Protein AF-0000000076646331 (afdb_homodimer)

Foldseek 3Di:
DPVFFFDQWLEEEEEPCLDQQNVLLVVLCCVPPVRRAYEYEDADPVSQVVCCVVPVRHHYDYDDLQDLVRLLVRCALTAHYEDDDDFQDALQSSLLSNLVSCVVNVRYREYEYEAQEQPPDDLVLDDPLQDHRDRHPRRVSNVVSVVVSPGQYAYEYEVFAELCCLLVQLVCCLVPLEREAAKAWGAYAHSSLVSVLSNLVSRGRGSVRGPYYHYDGLLPDGDIVQVLQVLVCVLVVHRRHYHNDPVRQCVVCCVVPPPVSVNRNSVVVSCRVVVVSDDRDCVSCVSNVHRGQDSSNVCNVCVVVSNVD/DPVFFFDQWLEEEEEPCLDQQNVLLVVLCCVPPVRRAYEYEDADPVSQVVCCVVPVRHHYDYADLQDLVRLLVRCALGAHYEDDDDFQDALLSSLLSNLVSCVVNVRYREYEYEAQEQPPDDLVLDDPLQDHRDRHPRRVSNVVSVVVSPGQYAYEYEVFAELCCLLVQLVCCLVPLEREAAKAWGAYAHSSLVSVLSNLVSRGRGSVRGPYYHYDGLLPGGDIVQVLQVLVCVLVVHRRHYHNDPVRQCVVCCVVPPPVSVNRNSVVVSCRVVVVSDDRDCVSCVSNVHRGQDSSNVCNVCVVVSNVD

Radius of gyration: 25.99 Å; Cα contacts (8 Å, |Δi|>4): 1233; chains: 2; bounding box: 62×74×61 Å

Nearest PDB structures (foldseek):
  3e5m-assembly1_A  TM=7.775E-01  e=1.296E-14  Homo sapiens
  2r2g-assembly1_A  TM=7.443E-01  e=1.165E-10  Ocimum basilicum
  2qys-assembly2_B  TM=6.883E-01  e=6.351E-11  Ocimum basilicum
  4ipt-assembly1_A  TM=6.906E-01  e=3.706E-09  Veillonella parvula DSM 2008
  4hnh-assembly2_B  TM=6.915E-01  e=1.247E-08  Veillonella parvula DSM 2008

Structure (mmCIF, N/CA/C/O backbone):
data_AF-0000000076646331-model_v1
#
loop_
_entity.id
_entity.type
_entity.pdbx_description
1 polymer 'NAD(P)-binding domain-containing protein'
#
loop_
_atom_site.group_PDB
_atom_site.id
_atom_site.type_symbol
_atom_site.label_atom_id
_atom_site.label_alt_id
_atom_site.label_comp_id
_atom_site.label_asym_id
_atom_site.label_entity_id
_atom_site.label_seq_id
_atom_site.pdbx_PDB_ins_code
_atom_site.Cartn_x
_atom_site.Cartn_y
_atom_site.Cartn_z
_atom_site.occupancy
_atom_site.B_iso_or_equiv
_atom_site.auth_seq_id
_atom_site.auth_comp_id
_atom_site.auth_asym_id
_atom_site.auth_atom_id
_atom_site.pdbx_PDB_model_num
ATOM 1 N N . MET A 1 1 ? -31.969 -5.082 -4.223 1 32.62 1 MET A N 1
ATOM 2 C CA . MET A 1 1 ? -30.75 -5.879 -4.227 1 32.62 1 MET A CA 1
ATOM 3 C C . MET A 1 1 ? -29.641 -5.176 -3.461 1 32.62 1 MET A C 1
ATOM 5 O O . MET A 1 1 ? -29.453 -3.967 -3.602 1 32.62 1 MET A O 1
ATOM 9 N N . ASP A 1 2 ? -29.234 -5.57 -2.238 1 46.94 2 ASP A N 1
ATOM 10 C CA . ASP A 1 2 ? -28.266 -5.012 -1.309 1 46.94 2 ASP A CA 1
ATOM 11 C C . ASP A 1 2 ? -26.953 -4.66 -2.023 1 46.94 2 ASP A C 1
ATOM 13 O O . ASP A 1 2 ? -26.266 -5.543 -2.533 1 46.94 2 ASP A O 1
ATOM 17 N N . LEU A 1 3 ? -26.719 -3.447 -2.574 1 62.78 3 LEU A N 1
ATOM 18 C CA . LEU A 1 3 ? -25.672 -2.867 -3.406 1 62.78 3 LEU A CA 1
ATOM 19 C C . LEU A 1 3 ? -24.297 -3.168 -2.828 1 62.78 3 LEU A C 1
ATOM 21 O O . LEU A 1 3 ? -23.281 -2.955 -3.494 1 62.78 3 LEU A O 1
ATOM 25 N N . SER A 1 4 ? -24.359 -3.934 -1.675 1 78.81 4 SER A N 1
ATOM 26 C CA . SER A 1 4 ? -23.062 -4.152 -1.031 1 78.81 4 SER A CA 1
ATOM 27 C C . SER A 1 4 ? -22.609 -5.598 -1.195 1 78.81 4 SER A C 1
ATOM 29 O O . SER A 1 4 ? -21.516 -5.965 -0.74 1 78.81 4 SER A O 1
ATOM 31 N N . LYS A 1 5 ? -23.484 -6.418 -2.07 1 90.75 5 LYS A N 1
ATOM 32 C CA . LYS A 1 5 ? -23.141 -7.832 -2.219 1 90.75 5 LYS A CA 1
ATOM 33 C C . LYS A 1 5 ? -22.938 -8.195 -3.688 1 90.75 5 LYS A C 1
ATOM 35 O O . LYS A 1 5 ? -23.672 -7.715 -4.559 1 90.75 5 LYS A O 1
ATOM 40 N N . LYS A 1 6 ? -21.969 -8.992 -3.9 1 91.88 6 LYS A N 1
ATOM 41 C CA . LYS A 1 6 ? -21.781 -9.594 -5.219 1 91.88 6 LYS A CA 1
ATOM 42 C C . LYS A 1 6 ? -22.156 -11.078 -5.207 1 91.88 6 LYS A C 1
ATOM 44 O O . LYS A 1 6 ? -22.125 -11.719 -4.152 1 91.88 6 LYS A O 1
ATOM 49 N N . SER A 1 7 ? -22.5 -11.547 -6.391 1 95.56 7 SER A N 1
ATOM 50 C CA . SER A 1 7 ? -22.75 -12.977 -6.512 1 95.56 7 SER A CA 1
ATOM 51 C C . SER A 1 7 ? -21.453 -13.773 -6.395 1 95.56 7 SER A C 1
ATOM 53 O O . SER A 1 7 ? -20.391 -13.328 -6.848 1 95.56 7 SER A O 1
ATOM 55 N N . ILE A 1 8 ? -21.547 -14.914 -5.746 1 98.12 8 ILE A N 1
ATOM 56 C CA . ILE A 1 8 ? -20.453 -15.867 -5.75 1 98.12 8 ILE A CA 1
ATOM 57 C C . ILE A 1 8 ? -20.438 -16.641 -7.066 1 98.12 8 ILE A C 1
ATOM 59 O O . ILE A 1 8 ? -21.469 -17.188 -7.477 1 98.12 8 ILE A O 1
ATOM 63 N N . PRO A 1 9 ? -19.359 -16.641 -7.746 1 98.62 9 PRO A N 1
ATOM 64 C CA . PRO A 1 9 ? -19.328 -17.328 -9.039 1 98.62 9 PRO A CA 1
ATOM 65 C C . PRO A 1 9 ? -19.703 -18.812 -8.922 1 98.62 9 PRO A C 1
ATOM 67 O O . PRO A 1 9 ? -19.281 -19.484 -7.969 1 98.62 9 PRO A O 1
ATOM 70 N N . LYS A 1 10 ? -20.422 -19.234 -9.898 1 98.56 10 LYS A N 1
ATOM 71 C CA . LYS A 1 10 ? -20.781 -20.656 -9.953 1 98.56 10 LYS A CA 1
ATOM 72 C C . LYS A 1 10 ? -19.797 -21.453 -10.797 1 98.56 10 LYS A C 1
ATOM 74 O O . LYS A 1 10 ? -19.797 -22.672 -10.766 1 98.56 10 LYS A O 1
ATOM 79 N N . SER A 1 11 ? -19.016 -20.719 -11.516 1 98.75 11 SER A N 1
ATOM 80 C CA . SER A 1 11 ? -17.938 -21.281 -12.328 1 98.75 11 SER A CA 1
ATOM 81 C C . SER A 1 11 ? -16.703 -20.391 -12.281 1 98.75 11 SER A C 1
ATOM 83 O O . SER A 1 11 ? -16.797 -19.172 -12.258 1 98.75 11 SER A O 1
ATOM 85 N N . ILE A 1 12 ? -15.555 -21 -12.203 1 98.94 12 ILE A N 1
ATOM 86 C CA . ILE A 1 12 ? -14.312 -20.234 -12.086 1 98.94 12 ILE A CA 1
ATOM 87 C C . ILE A 1 12 ? -13.273 -20.797 -13.055 1 98.94 12 ILE A C 1
ATOM 89 O O . ILE A 1 12 ? -13.031 -22.016 -13.086 1 98.94 12 ILE A O 1
ATOM 93 N N . LEU A 1 13 ? -12.789 -19.938 -13.906 1 98.94 13 LEU A N 1
ATOM 94 C CA . LEU A 1 13 ? -11.68 -20.234 -14.797 1 98.94 13 LEU A CA 1
ATOM 95 C C . LEU A 1 13 ? -10.352 -19.812 -14.164 1 98.94 13 LEU A C 1
ATOM 97 O O . LEU A 1 13 ? -10.211 -18.688 -13.688 1 98.94 13 LEU A O 1
ATOM 101 N N . ILE A 1 14 ? -9.375 -20.703 -14.117 1 98.81 14 ILE A N 1
ATOM 102 C CA . ILE A 1 14 ? -8.07 -20.438 -13.523 1 98.81 14 ILE A CA 1
ATOM 103 C C . ILE A 1 14 ? -6.988 -20.547 -14.602 1 98.81 14 ILE A C 1
ATOM 105 O O . ILE A 1 14 ? -6.695 -21.641 -15.094 1 98.81 14 ILE A O 1
ATOM 109 N N . PHE A 1 15 ? -6.422 -19.391 -14.984 1 97.81 15 PHE A N 1
ATOM 110 C CA . PHE A 1 15 ? -5.199 -19.422 -15.781 1 97.81 15 PHE A CA 1
ATOM 111 C C . PHE A 1 15 ? -4.004 -19.812 -14.922 1 97.81 15 PHE A C 1
ATOM 113 O O . PHE A 1 15 ? -3.959 -19.484 -13.727 1 97.81 15 PHE A O 1
ATOM 120 N N . GLY A 1 16 ? -3.033 -20.469 -15.492 1 95.19 16 GLY A N 1
ATOM 121 C CA . GLY A 1 16 ? -1.883 -20.922 -14.727 1 95.19 16 GLY A CA 1
ATOM 122 C C . GLY A 1 16 ? -2.227 -22 -13.719 1 95.19 16 GLY A C 1
ATOM 123 O O . GLY A 1 16 ? -1.628 -22.062 -12.641 1 95.19 16 GLY A O 1
ATOM 124 N N . ALA A 1 17 ? -3.115 -22.891 -14.062 1 97.44 17 ALA A N 1
ATOM 125 C CA . ALA A 1 17 ? -3.695 -23.844 -13.117 1 97.44 17 ALA A CA 1
ATOM 126 C C . ALA A 1 17 ? -2.684 -24.922 -12.734 1 97.44 17 ALA A C 1
ATOM 128 O O . ALA A 1 17 ? -2.848 -25.594 -11.711 1 97.44 17 ALA A O 1
ATOM 129 N N . ALA A 1 18 ? -1.686 -25.078 -13.508 1 96.31 18 ALA A N 1
ATOM 130 C CA . ALA A 1 18 ? -0.689 -26.094 -13.211 1 96.31 18 ALA A CA 1
ATOM 131 C C . ALA A 1 18 ? 0.44 -25.531 -12.352 1 96.31 18 ALA A C 1
ATOM 133 O O . ALA A 1 18 ? 1.329 -26.266 -11.922 1 96.31 18 ALA A O 1
ATOM 134 N N . GLY A 1 19 ? 0.38 -24.25 -12.086 1 95.44 19 GLY A N 1
ATOM 135 C CA . GLY A 1 19 ? 1.465 -23.578 -11.391 1 95.44 19 GLY A CA 1
ATOM 136 C C . GLY A 1 19 ? 1.295 -23.578 -9.883 1 95.44 19 GLY A C 1
ATOM 137 O O . GLY A 1 19 ? 0.322 -24.125 -9.359 1 95.44 19 GLY A O 1
ATOM 138 N N . HIS A 1 20 ? 2.277 -22.922 -9.211 1 95.88 20 HIS A N 1
ATOM 139 C CA . HIS A 1 20 ? 2.412 -22.984 -7.766 1 95.88 20 HIS A CA 1
ATOM 140 C C . HIS A 1 20 ? 1.381 -22.109 -7.07 1 95.88 20 HIS A C 1
ATOM 142 O O . HIS A 1 20 ? 1.262 -22.125 -5.844 1 95.88 20 HIS A O 1
ATOM 148 N N . ILE A 1 21 ? 0.619 -21.312 -7.82 1 97.19 21 ILE A N 1
ATOM 149 C CA . ILE A 1 21 ? -0.49 -20.562 -7.246 1 97.19 21 ILE A CA 1
ATOM 150 C C . ILE A 1 21 ? -1.815 -21.141 -7.738 1 97.19 21 ILE A C 1
ATOM 152 O O . ILE A 1 21 ? -2.721 -21.391 -6.941 1 97.19 21 ILE A O 1
ATOM 156 N N . GLY A 1 22 ? -1.924 -21.391 -9.039 1 98 22 GLY A N 1
ATOM 157 C CA . GLY A 1 22 ? -3.16 -21.875 -9.648 1 98 22 GLY A CA 1
ATOM 158 C C . GLY A 1 22 ? -3.6 -23.219 -9.117 1 98 22 GLY A C 1
ATOM 159 O O . GLY A 1 22 ? -4.789 -23.453 -8.883 1 98 22 GLY A O 1
ATOM 160 N N . GLN A 1 23 ? -2.654 -24.109 -8.984 1 98.31 23 GLN A N 1
ATOM 161 C CA . GLN A 1 23 ? -3.012 -25.453 -8.555 1 98.31 23 GLN A CA 1
ATOM 162 C C . GLN A 1 23 ? -3.525 -25.469 -7.121 1 98.31 23 GLN A C 1
ATOM 164 O O . GLN A 1 23 ? -4.574 -26.047 -6.832 1 98.31 23 GLN A O 1
ATOM 169 N N . PRO A 1 24 ? -2.799 -24.781 -6.176 1 98.56 24 PRO A N 1
ATOM 170 C CA . PRO A 1 24 ? -3.35 -24.672 -4.82 1 98.56 24 PRO A CA 1
ATOM 171 C C . PRO A 1 24 ? -4.707 -23.984 -4.789 1 98.56 24 PRO A C 1
ATOM 173 O O . PRO A 1 24 ? -5.547 -24.297 -3.945 1 98.56 24 PRO A O 1
ATOM 176 N N . LEU A 1 25 ? -4.938 -23 -5.652 1 98.88 25 LEU A N 1
ATOM 177 C CA . LEU A 1 25 ? -6.238 -22.359 -5.734 1 98.88 25 LEU A CA 1
ATOM 178 C C . LEU A 1 25 ? -7.324 -23.344 -6.133 1 98.88 25 LEU A C 1
ATOM 180 O O . LEU A 1 25 ? -8.383 -23.406 -5.504 1 98.88 25 LEU A O 1
ATOM 184 N N . ALA A 1 26 ? -7.051 -24.156 -7.168 1 98.88 26 ALA A N 1
ATOM 185 C CA . ALA A 1 26 ? -7.996 -25.188 -7.59 1 98.88 26 ALA A CA 1
ATOM 186 C C . ALA A 1 26 ? -8.297 -26.156 -6.449 1 98.88 26 ALA A C 1
ATOM 188 O O . ALA A 1 26 ? -9.453 -26.516 -6.219 1 98.88 26 ALA A O 1
ATOM 189 N N . ALA A 1 27 ? -7.234 -26.531 -5.73 1 98.81 27 ALA A N 1
ATOM 190 C CA . ALA A 1 27 ? -7.398 -27.453 -4.602 1 98.81 27 ALA A CA 1
ATOM 191 C C . ALA A 1 27 ? -8.273 -26.828 -3.518 1 98.81 27 ALA A C 1
ATOM 193 O O . ALA A 1 27 ? -9.172 -27.484 -2.98 1 98.81 27 ALA A O 1
ATOM 194 N N . PHE A 1 28 ? -8.031 -25.594 -3.197 1 98.81 28 PHE A N 1
ATOM 195 C CA . PHE A 1 28 ? -8.789 -24.875 -2.176 1 98.81 28 PHE A CA 1
ATOM 196 C C . PHE A 1 28 ? -10.266 -24.812 -2.547 1 98.81 28 PHE A C 1
ATOM 198 O O . PHE A 1 28 ? -11.133 -25.156 -1.733 1 98.81 28 PHE A O 1
ATOM 205 N N . LEU A 1 29 ? -10.555 -24.438 -3.789 1 98.88 29 LEU A N 1
ATOM 206 C CA . LEU A 1 29 ? -11.93 -24.281 -4.238 1 98.88 29 LEU A CA 1
ATOM 207 C C . LEU A 1 29 ? -12.641 -25.625 -4.312 1 98.88 29 LEU A C 1
ATOM 209 O O . LEU A 1 29 ? -13.836 -25.719 -4.02 1 98.88 29 LEU A O 1
ATOM 213 N N . THR A 1 30 ? -11.875 -26.641 -4.738 1 98.69 30 THR A N 1
ATOM 214 C CA . THR A 1 30 ? -12.445 -27.984 -4.773 1 98.69 30 THR A CA 1
ATOM 215 C C . THR A 1 30 ? -12.883 -28.422 -3.379 1 98.69 30 THR A C 1
ATOM 217 O O . THR A 1 30 ? -13.93 -29.062 -3.221 1 98.69 30 THR A O 1
ATOM 220 N N . ARG A 1 31 ? -12.102 -28.047 -2.393 1 98.44 31 ARG A N 1
ATOM 221 C CA . ARG A 1 31 ? -12.367 -28.453 -1.016 1 98.44 31 ARG A CA 1
ATOM 222 C C . ARG A 1 31 ? -13.469 -27.594 -0.394 1 98.44 31 ARG A C 1
ATOM 224 O O . ARG A 1 31 ? -14.414 -28.125 0.189 1 98.44 31 ARG A O 1
ATOM 231 N N . GLU A 1 32 ? -13.406 -26.312 -0.561 1 98.44 32 GLU A N 1
ATOM 232 C CA . GLU A 1 32 ? -14.234 -25.375 0.194 1 98.44 32 GLU A CA 1
ATOM 233 C C . GLU A 1 32 ? -15.562 -25.109 -0.522 1 98.44 32 GLU A C 1
ATOM 235 O O . GLU A 1 32 ? -16.547 -24.703 0.103 1 98.44 32 GLU A O 1
ATOM 240 N N . ALA A 1 33 ? -15.57 -25.297 -1.851 1 98.38 33 ALA A N 1
ATOM 241 C CA . ALA A 1 33 ? -16.766 -25.031 -2.648 1 98.38 33 ALA A CA 1
ATOM 242 C C . ALA A 1 33 ? -16.906 -26.031 -3.789 1 98.38 33 ALA A C 1
ATOM 244 O O . ALA A 1 33 ? -16.906 -25.656 -4.961 1 98.38 33 ALA A O 1
ATOM 245 N N . PRO A 1 34 ? -17.203 -27.266 -3.457 1 97.75 34 PRO A N 1
ATOM 246 C CA . PRO A 1 34 ? -17.219 -28.328 -4.461 1 97.75 34 PRO A CA 1
ATOM 247 C C . PRO A 1 34 ? -18.328 -28.141 -5.496 1 97.75 34 PRO A C 1
ATOM 249 O O . PRO A 1 34 ? -18.297 -28.781 -6.551 1 97.75 34 PRO A O 1
ATOM 252 N N . GLY A 1 35 ? -19.219 -27.281 -5.238 1 98.19 35 GLY A N 1
ATOM 253 C CA . GLY A 1 35 ? -20.312 -27.031 -6.164 1 98.19 35 GLY A CA 1
ATOM 254 C C . GLY A 1 35 ? -19.922 -26.094 -7.293 1 98.19 35 GLY A C 1
ATOM 255 O O . GLY A 1 35 ? -20.641 -26 -8.297 1 98.19 35 GLY A O 1
ATOM 256 N N . ILE A 1 36 ? -18.875 -25.391 -7.16 1 98.69 36 ILE A N 1
ATOM 257 C CA . ILE A 1 36 ? -18.406 -24.469 -8.188 1 98.69 36 ILE A CA 1
ATOM 258 C C . ILE A 1 36 ? -17.688 -25.234 -9.297 1 98.69 36 ILE A C 1
ATOM 260 O O . ILE A 1 36 ? -16.812 -26.047 -9.023 1 98.69 36 ILE A O 1
ATOM 264 N N . GLN A 1 37 ? -18.062 -25.031 -10.539 1 98.62 37 GLN A N 1
ATOM 265 C CA . GLN A 1 37 ? -17.422 -25.656 -11.68 1 98.62 37 GLN A CA 1
ATOM 266 C C . GLN A 1 37 ? -16.078 -25 -11.984 1 98.62 37 GLN A C 1
ATOM 268 O O . GLN A 1 37 ? -16.016 -23.797 -12.25 1 98.62 37 GLN A O 1
ATOM 273 N N . LEU A 1 38 ? -15.102 -25.797 -11.945 1 98.81 38 LEU A N 1
ATOM 274 C CA . LEU A 1 38 ? -13.773 -25.25 -12.234 1 98.81 38 LEU A CA 1
ATOM 275 C C . LEU A 1 38 ? -13.367 -25.547 -13.672 1 98.81 38 LEU A C 1
ATOM 277 O O . LEU A 1 38 ? -13.625 -26.625 -14.195 1 98.81 38 LEU A O 1
ATOM 281 N N . SER A 1 39 ? -12.859 -24.547 -14.352 1 98.81 39 SER A N 1
ATOM 282 C CA . SER A 1 39 ? -12.133 -24.688 -15.609 1 98.81 39 SER A CA 1
ATOM 283 C C . SER A 1 39 ? -10.656 -24.359 -15.43 1 98.81 39 SER A C 1
ATOM 285 O O . SER A 1 39 ? -10.305 -23.25 -14.992 1 98.81 39 SER A O 1
ATOM 287 N N . LEU A 1 40 ? -9.812 -25.312 -15.742 1 98.75 40 LEU A N 1
ATOM 288 C CA . LEU A 1 40 ? -8.383 -25.188 -15.484 1 98.75 40 LEU A CA 1
ATOM 289 C C . LEU A 1 40 ? -7.602 -25.109 -16.797 1 98.75 40 LEU A C 1
ATOM 291 O O . LEU A 1 40 ? -7.668 -26.016 -17.625 1 98.75 40 LEU A O 1
ATOM 295 N N . VAL A 1 41 ? -6.848 -24.016 -16.953 1 97.94 41 VAL A N 1
ATOM 296 C CA . VAL A 1 41 ? -6.117 -23.781 -18.188 1 97.94 41 VAL A CA 1
ATOM 297 C C . V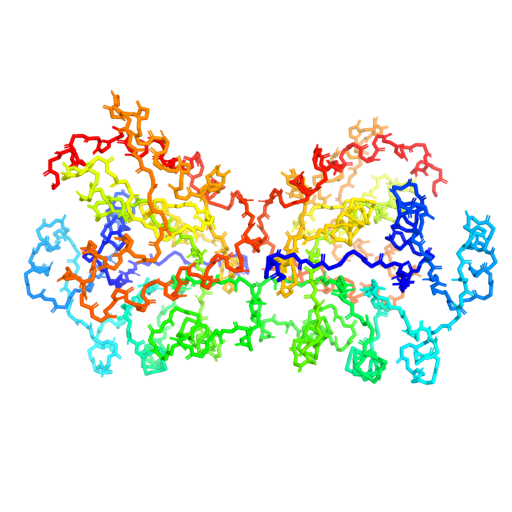AL A 1 41 ? -4.672 -24.25 -18.031 1 97.94 41 VAL A C 1
ATOM 299 O O . VAL A 1 41 ? -3.982 -23.844 -17.094 1 97.94 41 VAL A O 1
ATOM 302 N N . ALA A 1 42 ? -4.258 -25.031 -18.891 1 94.62 42 ALA A N 1
ATOM 303 C CA . ALA A 1 42 ? -2.861 -25.438 -19.031 1 94.62 42 ALA A CA 1
ATOM 304 C C . ALA A 1 42 ? -2.455 -25.531 -20.484 1 94.62 42 ALA A C 1
ATOM 306 O O . ALA A 1 42 ? -3.273 -25.875 -21.344 1 94.62 42 ALA A O 1
ATOM 307 N N . ARG A 1 43 ? -1.216 -25.219 -20.828 1 85.62 43 ARG A N 1
ATOM 308 C CA . ARG A 1 43 ? -0.758 -25.125 -22.219 1 85.62 43 ARG A CA 1
ATOM 309 C C . ARG A 1 43 ? -0.325 -26.484 -22.75 1 85.62 43 ARG A C 1
ATOM 311 O O . ARG A 1 43 ? -0.668 -26.844 -23.875 1 85.62 43 ARG A O 1
ATOM 318 N N . SER A 1 44 ? 0.366 -27.25 -21.891 1 90.56 44 SER A N 1
ATOM 319 C CA . SER A 1 44 ? 0.929 -28.5 -22.375 1 90.56 44 SER A CA 1
ATOM 320 C C . SER A 1 44 ? -0.002 -29.688 -22.094 1 90.56 44 SER A C 1
ATOM 322 O O . SER A 1 44 ? -0.67 -29.719 -21.062 1 90.56 44 SER A O 1
ATOM 324 N N . PRO A 1 45 ? 0.007 -30.641 -23.031 1 93.56 45 PRO A N 1
ATOM 325 C CA . PRO A 1 45 ? -0.821 -31.844 -22.828 1 93.56 45 PRO A CA 1
ATOM 326 C C . PRO A 1 45 ? -0.471 -32.594 -21.547 1 93.56 45 PRO A C 1
ATOM 328 O O . PRO A 1 45 ? -1.358 -33.125 -20.891 1 93.56 45 PRO A O 1
ATOM 331 N N . GLU A 1 46 ? 0.742 -32.594 -21.219 1 95.69 46 GLU A N 1
ATOM 332 C CA . GLU A 1 46 ? 1.178 -33.281 -20 1 95.69 46 GLU A CA 1
ATOM 333 C C . GLU A 1 46 ? 0.57 -32.656 -18.75 1 95.69 46 GLU A C 1
ATOM 335 O O . GLU A 1 46 ? 0.078 -33.344 -17.875 1 95.69 46 GLU A O 1
ATOM 340 N N . LYS A 1 47 ? 0.559 -31.391 -18.734 1 96.38 47 LYS A N 1
ATOM 341 C CA . LYS A 1 47 ? -0.018 -30.672 -17.609 1 96.38 47 LYS A CA 1
ATOM 342 C C . LYS A 1 47 ? -1.536 -30.828 -17.578 1 96.38 47 LYS A C 1
ATOM 344 O O . LYS A 1 47 ? -2.137 -30.891 -16.5 1 96.38 47 LYS A O 1
ATOM 349 N N . GLN A 1 48 ? -2.102 -30.891 -18.703 1 96.75 48 GLN A N 1
ATOM 350 C CA . GLN A 1 48 ? -3.543 -31.094 -18.766 1 96.75 48 GLN A CA 1
ATOM 351 C C . GLN A 1 48 ? -3.928 -32.438 -18.172 1 96.75 48 GLN A C 1
ATOM 353 O O . GLN A 1 48 ? -4.875 -32.531 -17.391 1 96.75 48 GLN A O 1
ATOM 358 N N . LYS A 1 49 ? -3.188 -33.438 -18.547 1 97.12 49 LYS A N 1
ATOM 359 C CA . LYS A 1 49 ? -3.449 -34.781 -18.031 1 97.12 49 LYS A CA 1
ATOM 360 C C . LYS A 1 49 ? -3.275 -34.812 -16.516 1 97.12 49 LYS A C 1
ATOM 362 O O . LYS A 1 49 ? -4.094 -35.406 -15.805 1 97.12 49 LYS A O 1
ATOM 367 N N . MET A 1 50 ? -2.211 -34.188 -16.047 1 97.38 50 MET A N 1
ATOM 368 C CA . MET A 1 50 ? -1.947 -34.125 -14.617 1 97.38 50 MET A CA 1
ATOM 369 C C . MET A 1 50 ? -3.105 -33.438 -13.883 1 97.38 50 MET A C 1
ATOM 371 O O . MET A 1 50 ? -3.572 -33.938 -12.859 1 97.38 50 MET A O 1
ATOM 375 N N . LEU A 1 51 ? -3.586 -32.344 -14.398 1 98.38 51 LEU A N 1
ATOM 376 C CA . LEU A 1 51 ? -4.68 -31.609 -13.789 1 98.38 51 LEU A CA 1
ATOM 377 C C . LEU A 1 51 ? -5.969 -32.438 -13.797 1 98.38 51 LEU A C 1
ATOM 379 O O . LEU A 1 51 ? -6.707 -32.438 -12.812 1 98.38 51 LEU A O 1
ATOM 383 N N . GLN A 1 52 ? -6.191 -33.094 -14.914 1 97.75 52 GLN A N 1
ATOM 384 C CA . GLN A 1 52 ? -7.402 -33.906 -15.016 1 97.75 52 GLN A CA 1
ATOM 385 C C . GLN A 1 52 ? -7.406 -35 -13.977 1 97.75 52 GLN A C 1
ATOM 387 O O . GLN A 1 52 ? -8.453 -35.344 -13.406 1 97.75 52 GLN A O 1
ATOM 392 N N . ASN A 1 53 ? -6.285 -35.594 -13.766 1 98.06 53 ASN A N 1
ATOM 393 C CA . ASN A 1 53 ? -6.164 -36.656 -12.766 1 98.06 53 ASN A CA 1
ATOM 394 C C . ASN A 1 53 ? -6.379 -36.125 -11.359 1 98.06 53 ASN A C 1
ATOM 396 O O . ASN A 1 53 ? -7.035 -36.75 -10.531 1 98.06 53 ASN A O 1
ATOM 400 N N . LYS A 1 54 ? -5.871 -34.969 -11.117 1 98 54 LYS A N 1
ATOM 401 C CA . LYS A 1 54 ? -5.922 -34.375 -9.781 1 98 54 LYS A CA 1
ATOM 402 C C . LYS A 1 54 ? -7.297 -33.812 -9.484 1 98 54 LYS A C 1
ATOM 404 O O . LYS A 1 54 ? -7.754 -33.812 -8.336 1 98 54 LYS A O 1
ATOM 409 N N . PHE A 1 55 ? -7.863 -33.25 -10.523 1 98.44 55 PHE A N 1
ATOM 410 C CA . PHE A 1 55 ? -9.18 -32.625 -10.398 1 98.44 55 PHE A CA 1
ATOM 411 C C . PHE A 1 55 ? -10.164 -33.25 -11.391 1 98.44 55 PHE A C 1
ATOM 413 O O . PHE A 1 55 ? -10.578 -32.562 -12.344 1 98.44 55 PHE A O 1
ATOM 420 N N . PRO A 1 56 ? -10.711 -34.344 -11.117 1 97.69 56 PRO A N 1
ATOM 421 C CA . PRO A 1 56 ? -11.5 -35.094 -12.094 1 97.69 56 PRO A CA 1
ATOM 422 C C . PRO A 1 56 ? -12.82 -34.438 -12.445 1 97.69 56 PRO A C 1
ATOM 424 O O . PRO A 1 56 ? -13.383 -34.656 -13.516 1 97.69 56 PRO A O 1
ATOM 427 N N . LYS A 1 57 ? -13.273 -33.562 -11.586 1 97.75 57 LYS A N 1
ATOM 428 C CA . LYS A 1 57 ? -14.562 -32.906 -11.836 1 97.75 57 LYS A CA 1
ATOM 429 C C . LYS A 1 57 ? -14.383 -31.594 -12.586 1 97.75 57 LYS A C 1
ATOM 431 O O . LYS A 1 57 ? -15.367 -30.984 -13.016 1 97.75 57 LYS A O 1
ATOM 436 N N . ALA A 1 58 ? -13.219 -31.156 -12.727 1 98.44 58 ALA A N 1
ATOM 437 C CA . ALA A 1 58 ? -12.953 -29.875 -13.398 1 98.44 58 ALA A CA 1
ATOM 438 C C . ALA A 1 58 ? -12.891 -30.062 -14.914 1 98.44 58 ALA A C 1
ATOM 440 O O . ALA A 1 58 ? -12.617 -31.156 -15.406 1 98.44 58 ALA A O 1
ATOM 441 N N . ARG A 1 59 ? -13.203 -28.984 -15.617 1 97.69 59 ARG A N 1
ATOM 442 C CA . ARG A 1 59 ? -12.93 -28.891 -17.047 1 97.69 59 ARG A CA 1
ATOM 443 C C . ARG A 1 59 ? -11.5 -28.422 -17.312 1 97.69 59 ARG A C 1
ATOM 445 O O . ARG A 1 59 ? -11.117 -27.328 -16.891 1 97.69 59 ARG A O 1
ATOM 452 N N . VAL A 1 60 ? -10.734 -29.312 -17.875 1 98.25 60 VAL A N 1
ATOM 453 C CA . VAL A 1 60 ? -9.359 -28.938 -18.203 1 98.25 60 VAL A CA 1
ATOM 454 C C . VAL A 1 60 ? -9.266 -28.578 -19.688 1 98.25 60 VAL A C 1
ATOM 456 O O . VAL A 1 60 ? -9.734 -29.328 -20.547 1 98.25 60 VAL A O 1
ATOM 459 N N . LEU A 1 61 ? -8.695 -27.422 -20.016 1 96.25 61 LEU A N 1
ATOM 460 C CA . LEU A 1 61 ? -8.688 -26.969 -21.391 1 96.25 61 LEU A CA 1
ATOM 461 C C . LEU A 1 61 ? -7.414 -26.188 -21.703 1 96.25 61 LEU A C 1
ATOM 463 O O . LEU A 1 61 ? -6.656 -25.844 -20.781 1 96.25 61 LEU A O 1
ATOM 467 N N . ALA A 1 62 ? -7.211 -25.953 -22.969 1 95.12 62 ALA A N 1
ATOM 468 C CA . ALA A 1 62 ? -6.133 -25.094 -23.438 1 95.12 62 ALA A CA 1
ATOM 469 C C . ALA A 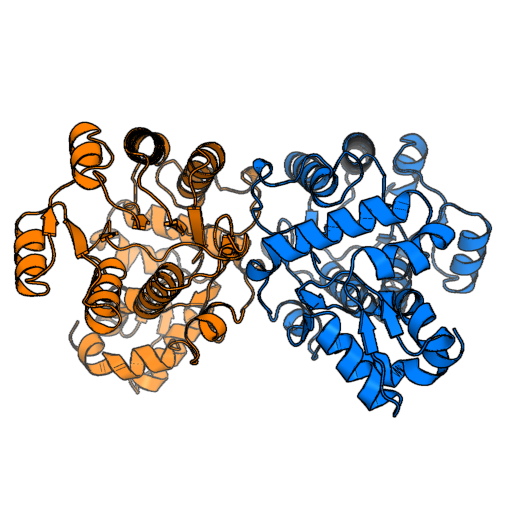1 62 ? -6.656 -23.703 -23.812 1 95.12 62 ALA A C 1
ATOM 471 O O . ALA A 1 62 ? -7.75 -23.578 -24.375 1 95.12 62 ALA A O 1
ATOM 472 N N . ALA A 1 63 ? -5.926 -22.734 -23.453 1 94.81 63 ALA A N 1
ATOM 473 C CA . ALA A 1 63 ? -6.184 -21.359 -23.875 1 94.81 63 ALA A CA 1
ATOM 474 C C . ALA A 1 63 ? -4.895 -20.547 -23.891 1 94.81 63 ALA A C 1
ATOM 476 O O . ALA A 1 63 ? -4.039 -20.703 -23.016 1 94.81 63 ALA A O 1
ATOM 477 N N . ASP A 1 64 ? -4.781 -19.734 -24.891 1 93.38 64 ASP A N 1
ATOM 478 C CA . ASP A 1 64 ? -3.613 -18.891 -25.094 1 93.38 64 ASP A CA 1
ATOM 479 C C . ASP A 1 64 ? -4.016 -17.422 -25.141 1 93.38 64 ASP A C 1
ATOM 481 O O . ASP A 1 64 ? -4.91 -17.047 -25.906 1 93.38 64 ASP A O 1
ATOM 485 N N . TYR A 1 65 ? -3.311 -16.625 -24.359 1 95.19 65 TYR A N 1
ATOM 486 C CA . TYR A 1 65 ? -3.598 -15.195 -24.328 1 95.19 65 TYR A CA 1
ATOM 487 C C . TYR A 1 65 ? -3.447 -14.57 -25.703 1 95.19 65 TYR A C 1
ATOM 489 O O . TYR A 1 65 ? -4.082 -13.562 -26.016 1 95.19 65 TYR A O 1
ATOM 497 N N . GLU A 1 66 ? -2.66 -15.172 -26.516 1 93.62 66 GLU A N 1
ATOM 498 C CA . GLU A 1 66 ? -2.371 -14.625 -27.844 1 93.62 66 GLU A CA 1
ATOM 499 C C . GLU A 1 66 ? -3.309 -15.203 -28.906 1 93.62 66 GLU A C 1
ATOM 501 O O . GLU A 1 66 ? -3.184 -14.891 -30.094 1 93.62 66 GLU A O 1
ATOM 506 N N . ASP A 1 67 ? -4.199 -16.047 -28.484 1 95.56 67 ASP A N 1
ATOM 507 C CA . ASP A 1 67 ? -5.184 -16.641 -29.375 1 95.56 67 ASP A CA 1
ATOM 508 C C . ASP A 1 67 ? -6.605 -16.266 -28.953 1 95.56 67 ASP A C 1
ATOM 510 O O . ASP A 1 67 ? -7.227 -16.984 -28.172 1 95.56 67 ASP A O 1
ATOM 514 N N . PRO A 1 68 ? -7.148 -15.289 -29.609 1 97.06 68 PRO A N 1
ATOM 515 C CA . PRO A 1 68 ? -8.469 -14.789 -29.219 1 97.06 68 PRO A CA 1
ATOM 516 C C . PRO A 1 68 ? -9.547 -15.867 -29.25 1 97.06 68 PRO A C 1
ATOM 518 O O . PRO A 1 68 ? -10.438 -15.891 -28.406 1 97.06 68 PRO A O 1
ATOM 521 N N . SER A 1 69 ? -9.484 -16.719 -30.188 1 97.19 69 SER A N 1
ATOM 522 C CA . SER A 1 69 ? -10.5 -17.75 -30.312 1 97.19 69 SER A CA 1
ATOM 523 C C . SER A 1 69 ? -10.445 -18.719 -29.125 1 97.19 69 SER A C 1
ATOM 525 O O . SER A 1 69 ? -11.484 -19.125 -28.594 1 97.19 69 SER A O 1
ATOM 527 N N . SER A 1 70 ? -9.258 -19.094 -28.734 1 97 70 SER A N 1
ATOM 528 C CA . SER A 1 70 ? -9.133 -20 -27.594 1 97 70 SER A CA 1
ATOM 529 C C . SER A 1 70 ? -9.578 -19.328 -26.312 1 97 70 SER A C 1
ATOM 531 O O . SER A 1 70 ? -10.148 -19.969 -25.422 1 97 70 SER A O 1
ATOM 533 N N . LEU A 1 71 ? -9.344 -18.062 -26.156 1 97.44 71 LEU A N 1
ATOM 534 C CA . LEU A 1 71 ? -9.781 -17.312 -24.984 1 97.44 71 LEU A CA 1
ATOM 535 C C . LEU A 1 71 ? -11.305 -17.234 -24.922 1 97.44 71 LEU A C 1
ATOM 537 O O . LEU A 1 71 ? -11.898 -17.438 -23.859 1 97.44 71 LEU A O 1
ATOM 541 N N . ALA A 1 72 ? -11.867 -16.938 -26.094 1 98.06 72 ALA A N 1
ATOM 542 C CA . ALA A 1 72 ? -13.328 -16.844 -26.156 1 98.06 72 ALA A CA 1
ATOM 543 C C . ALA A 1 72 ? -13.977 -18.156 -25.734 1 98.06 72 ALA A C 1
ATOM 545 O O . ALA A 1 72 ? -14.969 -18.156 -25 1 98.06 72 ALA A O 1
ATOM 546 N N . ALA A 1 73 ? -13.391 -19.234 -26.172 1 97.56 73 ALA A N 1
ATOM 547 C CA . ALA A 1 73 ? -13.906 -20.547 -25.812 1 97.56 73 ALA A CA 1
ATOM 548 C C . ALA A 1 73 ? -13.734 -20.812 -24.312 1 97.56 73 ALA A C 1
ATOM 550 O O . ALA A 1 73 ? -14.625 -21.375 -23.672 1 97.56 73 ALA A O 1
ATOM 551 N N . ALA A 1 74 ? -12.656 -20.375 -23.766 1 97.88 74 ALA A N 1
ATOM 552 C CA . ALA A 1 74 ? -12.336 -20.641 -22.359 1 97.88 74 ALA A CA 1
ATOM 553 C C . ALA A 1 74 ? -13.242 -19.844 -21.438 1 97.88 74 ALA A C 1
ATOM 555 O O . ALA A 1 74 ? -13.695 -20.359 -20.406 1 97.88 74 ALA A O 1
ATOM 556 N N . VAL A 1 75 ? -13.578 -18.625 -21.766 1 98.31 75 VAL A N 1
ATOM 557 C CA . VAL A 1 75 ? -14.25 -17.734 -20.828 1 98.31 75 VAL A CA 1
ATOM 558 C C . VAL A 1 75 ? -15.766 -17.875 -20.984 1 98.31 75 VAL A C 1
ATOM 560 O O . VAL A 1 75 ? -16.531 -17.266 -20.234 1 98.31 75 VAL A O 1
ATOM 563 N N . ASN A 1 76 ? -16.188 -18.641 -21.969 1 98 76 ASN A N 1
ATOM 564 C CA . ASN A 1 76 ? -17.609 -18.766 -22.281 1 98 76 ASN A CA 1
ATOM 565 C C . ASN A 1 76 ? -18.422 -19.188 -21.047 1 98 76 ASN A C 1
ATOM 567 O O . ASN A 1 76 ? -18.281 -20.297 -20.547 1 98 76 ASN A O 1
ATOM 571 N N . GLY A 1 77 ? -19.203 -18.25 -20.562 1 98.19 77 GLY A N 1
ATOM 572 C CA . GLY A 1 77 ? -20.141 -18.531 -19.484 1 98.19 77 GLY A CA 1
ATOM 573 C C . GLY A 1 77 ? -19.484 -18.562 -18.125 1 98.19 77 GLY A C 1
ATOM 574 O O . GLY A 1 77 ? -20.125 -18.875 -17.125 1 98.19 77 GLY A O 1
ATOM 575 N N . VAL A 1 78 ? -18.25 -18.234 -18.031 1 98.31 78 VAL A N 1
ATOM 576 C CA . VAL A 1 78 ? -17.516 -18.312 -16.766 1 98.31 78 VAL A CA 1
ATOM 577 C C . VAL A 1 78 ? -17.781 -17.047 -15.945 1 98.31 78 VAL A C 1
ATOM 579 O O . VAL A 1 78 ? -17.734 -15.938 -16.469 1 98.31 78 VAL A O 1
ATOM 582 N N . GLU A 1 79 ? -18.016 -17.234 -14.648 1 98.81 79 GLU A N 1
ATOM 583 C CA . GLU A 1 79 ? -18.391 -16.109 -13.789 1 98.81 79 GLU A CA 1
ATOM 584 C C . GLU A 1 79 ? -17.188 -15.586 -13.008 1 98.81 79 GLU A C 1
ATOM 586 O O . GLU A 1 79 ? -17.141 -14.406 -12.664 1 98.81 79 GLU A O 1
ATOM 591 N N . GLY A 1 80 ? -16.281 -16.438 -12.602 1 98.88 80 GLY A N 1
ATOM 592 C CA . GLY A 1 80 ? -15.016 -16.078 -11.969 1 98.88 80 GLY A CA 1
ATOM 593 C C . GLY A 1 80 ? -13.805 -16.375 -12.828 1 98.88 80 GLY A C 1
ATOM 594 O O . GLY A 1 80 ? -13.75 -17.406 -13.5 1 98.88 80 GLY A O 1
ATOM 595 N N . VAL A 1 81 ? -12.844 -15.477 -12.844 1 98.94 81 VAL A N 1
ATOM 596 C CA . VAL A 1 81 ? -11.641 -15.68 -13.641 1 98.94 81 VAL A CA 1
ATOM 597 C C . VAL A 1 81 ? -10.406 -15.289 -12.82 1 98.94 81 VAL A C 1
ATOM 599 O O . VAL A 1 81 ? -10.312 -14.164 -12.328 1 98.94 81 VAL A O 1
ATOM 602 N N . PHE A 1 82 ? -9.508 -16.234 -12.625 1 98.88 82 PHE A N 1
ATOM 603 C CA . PHE A 1 82 ? -8.203 -15.961 -12.023 1 98.88 82 PHE A CA 1
ATOM 604 C C . PHE A 1 82 ? -7.141 -15.789 -13.102 1 98.88 82 PHE A C 1
ATOM 606 O O . PHE A 1 82 ? -6.875 -16.719 -13.875 1 98.88 82 PHE A O 1
ATOM 613 N N . VAL A 1 83 ? -6.531 -14.602 -13.086 1 98.44 83 VAL A N 1
ATOM 614 C CA . VAL A 1 83 ? -5.637 -14.227 -14.172 1 98.44 83 VAL A CA 1
ATOM 615 C C . VAL A 1 83 ? -4.203 -14.109 -13.648 1 98.44 83 VAL A C 1
ATOM 617 O O . VAL A 1 83 ? -3.924 -13.297 -12.766 1 98.44 83 VAL A O 1
ATOM 620 N N . ILE A 1 84 ? -3.316 -14.875 -14.148 1 94.44 84 ILE A N 1
ATOM 621 C CA . ILE A 1 84 ? -1.875 -14.797 -13.93 1 94.44 84 ILE A CA 1
ATOM 622 C C . ILE A 1 84 ? -1.146 -14.93 -15.266 1 94.44 84 ILE A C 1
ATOM 624 O O . ILE A 1 84 ? -1.459 -15.812 -16.062 1 94.44 84 ILE A O 1
ATOM 628 N N . SER A 1 85 ? -0.33 -14.023 -15.555 1 87.62 85 SER A N 1
ATOM 629 C CA . SER A 1 85 ? 0.394 -14.047 -16.812 1 87.62 85 SER A CA 1
ATOM 630 C C . SER A 1 85 ? 1.773 -14.68 -16.656 1 87.62 85 SER A C 1
ATOM 632 O O . SER A 1 85 ? 2.262 -14.836 -15.531 1 87.62 85 SER A O 1
ATOM 634 N N . SER A 1 86 ? 2.273 -15.086 -17.719 1 81.31 86 SER A N 1
ATOM 635 C CA . SER A 1 86 ? 3.604 -15.688 -17.734 1 81.31 86 SER A CA 1
ATOM 636 C C . SER A 1 86 ? 4.688 -14.617 -17.844 1 81.31 86 SER A C 1
ATOM 638 O O . SER A 1 86 ? 4.445 -13.531 -18.359 1 81.31 86 SER A O 1
ATOM 640 N N . SER A 1 87 ? 5.793 -15.031 -17.312 1 78.12 87 SER A N 1
ATOM 641 C CA . SER A 1 87 ? 6.945 -14.141 -17.422 1 78.12 87 SER A CA 1
ATOM 642 C C . SER A 1 87 ? 7.309 -13.891 -18.891 1 78.12 87 SER A C 1
ATOM 644 O O . SER A 1 87 ? 7.27 -14.812 -19.703 1 78.12 87 SER A O 1
ATOM 646 N N . GLY A 1 88 ? 7.582 -12.688 -19.203 1 80.38 88 GLY A N 1
ATOM 647 C CA . GLY A 1 88 ? 8.07 -12.344 -20.531 1 80.38 88 GLY A CA 1
ATOM 648 C C . GLY A 1 88 ? 6.961 -12.047 -21.516 1 80.38 88 GLY A C 1
ATOM 649 O O . GLY A 1 88 ? 7.223 -11.602 -22.641 1 80.38 88 GLY A O 1
ATOM 650 N N . MET A 1 89 ? 5.797 -12.266 -21.141 1 85.94 89 MET A N 1
ATOM 651 C CA . MET A 1 89 ? 4.652 -12.055 -22.016 1 85.94 89 MET A CA 1
ATOM 652 C C . MET A 1 89 ? 4.383 -10.57 -22.219 1 85.94 89 MET A C 1
ATOM 654 O O . MET A 1 89 ? 4.617 -9.766 -21.312 1 85.94 89 MET A O 1
ATOM 658 N N . SER A 1 90 ? 3.947 -10.281 -23.422 1 91.44 90 SER A N 1
ATOM 659 C CA . SER A 1 90 ? 3.443 -8.93 -23.672 1 91.44 90 SER A CA 1
ATOM 660 C C . SER A 1 90 ? 2.053 -8.742 -23.078 1 91.44 90 SER A C 1
ATOM 662 O O . SER A 1 90 ? 1.073 -9.289 -23.594 1 91.44 90 SER A O 1
ATOM 664 N N . GLU A 1 91 ? 1.957 -7.891 -22.109 1 95.38 91 GLU A N 1
ATOM 665 C CA . GLU A 1 91 ? 0.688 -7.676 -21.422 1 95.38 91 GLU A CA 1
ATOM 666 C C . GLU A 1 91 ? -0.271 -6.852 -22.281 1 95.38 91 GLU A C 1
ATOM 668 O O . GLU A 1 91 ? -1.49 -6.945 -22.125 1 95.38 91 GLU A O 1
ATOM 673 N N . THR A 1 92 ? 0.265 -6.105 -23.188 1 96.81 92 THR A N 1
ATOM 674 C CA . THR A 1 92 ? -0.61 -5.34 -24.062 1 96.81 92 THR A CA 1
ATOM 675 C C . THR A 1 92 ? -1.521 -6.266 -24.875 1 96.81 92 THR A C 1
ATOM 677 O O . THR A 1 92 ? -2.746 -6.137 -24.812 1 96.81 92 THR A O 1
ATOM 680 N N . SER A 1 93 ? -0.956 -7.176 -25.531 1 96.06 93 SER A N 1
ATOM 681 C CA . SER A 1 93 ? -1.738 -8.102 -26.344 1 96.06 93 SER A CA 1
ATOM 682 C C . SER A 1 93 ? -2.57 -9.039 -25.469 1 96.06 93 SER A C 1
ATOM 684 O O . SER A 1 93 ? -3.77 -9.203 -25.703 1 96.06 93 SER A O 1
ATOM 686 N N . ALA A 1 94 ? -1.981 -9.594 -24.5 1 96.62 94 ALA A N 1
ATOM 687 C CA . ALA A 1 94 ? -2.625 -10.602 -23.656 1 96.62 94 ALA A CA 1
ATOM 688 C C . ALA A 1 94 ? -3.863 -10.023 -22.969 1 96.62 94 ALA A C 1
ATOM 690 O O . ALA A 1 94 ? -4.953 -10.594 -23.062 1 96.62 94 ALA A O 1
ATOM 691 N N . MET A 1 95 ? -3.701 -8.875 -22.328 1 97.75 95 MET A N 1
ATOM 692 C CA . MET A 1 95 ? -4.797 -8.305 -21.547 1 97.75 95 MET A CA 1
ATOM 693 C C . MET A 1 95 ? -5.852 -7.691 -22.469 1 97.75 95 MET A C 1
ATOM 695 O O . MET A 1 95 ? -7.043 -7.707 -22.141 1 97.75 95 MET A O 1
ATOM 699 N N . THR A 1 96 ? -5.418 -7.18 -23.578 1 98.31 96 THR A N 1
ATOM 700 C CA . THR A 1 96 ? -6.395 -6.695 -24.547 1 98.31 96 THR A CA 1
ATOM 701 C C . THR A 1 96 ? -7.277 -7.836 -25.031 1 98.31 96 THR A C 1
ATOM 703 O O . THR A 1 96 ? -8.508 -7.723 -25.047 1 98.31 96 THR A O 1
ATOM 706 N N . ASN A 1 97 ? -6.637 -8.938 -25.406 1 98.19 97 ASN A N 1
ATOM 707 C CA . ASN A 1 97 ? -7.379 -10.102 -25.875 1 98.19 97 ASN A CA 1
ATOM 708 C C . ASN A 1 97 ? -8.312 -10.641 -24.797 1 98.19 97 ASN A C 1
ATOM 710 O O . ASN A 1 97 ? -9.484 -10.93 -25.062 1 98.19 97 ASN A O 1
ATOM 714 N N . LEU A 1 98 ? -7.82 -10.758 -23.625 1 98.25 98 LEU A N 1
ATOM 715 C CA . LEU A 1 98 ? -8.625 -11.289 -22.531 1 98.25 98 LEU A CA 1
ATOM 716 C C . LEU A 1 98 ? -9.812 -10.383 -22.234 1 98.25 98 LEU A C 1
ATOM 718 O O . LEU A 1 98 ? -10.938 -10.859 -22.062 1 98.25 98 LEU A O 1
ATOM 722 N N . THR A 1 99 ? -9.547 -9.07 -22.125 1 98.56 99 THR A N 1
ATOM 723 C CA . THR A 1 99 ? -10.602 -8.109 -21.844 1 98.56 99 THR A CA 1
ATOM 724 C C . THR A 1 99 ? -11.688 -8.164 -22.906 1 98.56 99 THR A C 1
ATOM 726 O O . THR A 1 99 ? -12.883 -8.164 -22.594 1 98.56 99 THR A O 1
ATOM 729 N N . ASN A 1 100 ? -11.289 -8.234 -24.125 1 98.56 100 ASN A N 1
ATOM 730 C CA . ASN A 1 100 ? -12.25 -8.344 -25.219 1 98.56 100 ASN A CA 1
ATOM 731 C C . ASN A 1 100 ? -13.109 -9.594 -25.094 1 98.56 100 ASN A C 1
ATOM 733 O O . ASN A 1 100 ? -14.336 -9.539 -25.234 1 98.56 100 ASN A O 1
ATOM 737 N N . ALA A 1 101 ? -12.453 -10.703 -24.844 1 98.69 101 ALA A N 1
ATOM 738 C CA . ALA A 1 101 ? -13.164 -11.969 -24.703 1 98.69 101 ALA A CA 1
ATOM 739 C C . ALA A 1 101 ? -14.164 -11.922 -23.562 1 98.69 101 ALA A C 1
ATOM 741 O O . ALA A 1 101 ? -15.312 -12.344 -23.703 1 98.69 101 ALA A O 1
ATOM 742 N N . LEU A 1 102 ? -13.766 -11.398 -22.406 1 98.75 102 LEU A N 1
ATOM 743 C CA . LEU A 1 102 ? -14.609 -11.344 -21.219 1 98.75 102 LEU A CA 1
ATOM 744 C C . LEU A 1 102 ? -15.789 -10.398 -21.422 1 98.75 102 LEU A C 1
ATOM 746 O O . LEU A 1 102 ? -16.922 -10.703 -21.047 1 98.75 102 LEU A O 1
ATOM 750 N N . LYS A 1 103 ? -15.531 -9.281 -22.047 1 98.56 103 LYS A N 1
ATOM 751 C CA . LYS A 1 103 ? -16.594 -8.297 -22.297 1 98.56 103 LYS A CA 1
ATOM 752 C C . LYS A 1 103 ? -17.625 -8.844 -23.281 1 98.56 103 LYS A C 1
ATOM 754 O O . LYS A 1 103 ? -18.828 -8.625 -23.109 1 98.56 103 LYS A O 1
ATOM 759 N N . GLN A 1 104 ? -17.109 -9.453 -24.328 1 98.25 104 GLN A N 1
ATOM 760 C CA . GLN A 1 104 ? -18.016 -10.039 -25.312 1 98.25 104 GLN A CA 1
ATOM 761 C C . GLN A 1 104 ? -18.891 -11.109 -24.672 1 98.25 104 GLN A C 1
ATOM 763 O O . GLN A 1 104 ? -20.094 -11.203 -24.984 1 98.25 104 GLN A O 1
ATOM 768 N N . ASP A 1 105 ? -18.312 -11.922 -23.859 1 98.31 105 ASP A N 1
ATOM 769 C CA . ASP A 1 105 ? -19.078 -12.969 -23.188 1 98.31 105 ASP A CA 1
ATOM 770 C C . ASP A 1 105 ? -20.078 -12.367 -22.203 1 98.31 105 ASP A C 1
ATOM 772 O O . ASP A 1 105 ? -21.266 -12.727 -22.219 1 98.31 105 ASP A O 1
ATOM 776 N N . GLY A 1 106 ? -19.609 -11.523 -21.266 1 98.25 106 GLY A N 1
ATOM 777 C CA . GLY A 1 106 ? -20.469 -10.734 -20.406 1 98.25 106 GLY A CA 1
ATOM 778 C C . GLY A 1 106 ? -20.859 -11.453 -19.125 1 98.25 106 GLY A C 1
ATOM 779 O O . GLY A 1 106 ? -21.609 -10.922 -18.312 1 98.25 106 GLY A O 1
ATOM 780 N N . SER A 1 107 ? -20.281 -12.609 -18.859 1 98.31 107 SER A N 1
ATOM 781 C CA . SER A 1 107 ? -20.719 -13.422 -17.734 1 98.31 107 SER A CA 1
ATOM 782 C C . SER A 1 107 ? -19.875 -13.156 -16.484 1 98.31 107 SER A C 1
ATOM 784 O O . SER A 1 107 ? -20.266 -13.516 -15.375 1 98.31 107 SER A O 1
ATOM 786 N N . ALA A 1 108 ? -18.766 -12.5 -16.609 1 98.38 108 ALA A N 1
ATOM 787 C CA . ALA A 1 108 ? -17.812 -12.367 -15.508 1 98.38 108 ALA A CA 1
ATOM 788 C C . ALA A 1 108 ? -18.391 -11.531 -14.375 1 98.38 108 ALA A C 1
ATOM 790 O O . ALA A 1 108 ? -18.812 -10.391 -14.586 1 98.38 108 ALA A O 1
ATOM 791 N N . VAL A 1 109 ? -18.375 -12.062 -13.156 1 97.75 109 VAL A N 1
ATOM 792 C CA . VAL A 1 109 ? -18.844 -11.297 -12 1 97.75 109 VAL A CA 1
ATOM 793 C C . VAL A 1 109 ? -17.656 -10.898 -11.133 1 97.75 109 VAL A C 1
ATOM 795 O O . VAL A 1 109 ? -17.75 -9.977 -10.32 1 97.75 109 VAL A O 1
ATOM 798 N N . HIS A 1 110 ? -16.531 -11.672 -11.234 1 98.75 110 HIS A N 1
ATOM 799 C CA . HIS A 1 110 ? -15.328 -11.367 -10.469 1 98.75 110 HIS A CA 1
ATOM 800 C C . HIS A 1 110 ? -14.078 -11.852 -11.188 1 98.75 110 HIS A C 1
ATOM 802 O O . HIS A 1 110 ? -13.938 -13.047 -11.469 1 98.75 110 HIS A O 1
ATOM 808 N N . VAL A 1 111 ? -13.227 -10.914 -11.555 1 98.88 111 VAL A N 1
ATOM 809 C CA . VAL A 1 111 ? -11.922 -11.203 -12.133 1 98.88 111 VAL A CA 1
ATOM 810 C C . VAL A 1 111 ? -10.828 -10.859 -11.125 1 98.88 111 VAL A C 1
ATOM 812 O O . VAL A 1 111 ? -10.797 -9.758 -10.578 1 98.88 111 VAL A O 1
ATOM 815 N N . ILE A 1 112 ? -9.977 -11.797 -10.789 1 98.88 112 ILE A N 1
ATOM 816 C CA . ILE A 1 112 ? -8.844 -11.562 -9.898 1 98.88 112 ILE A CA 1
ATOM 817 C C . ILE A 1 112 ? -7.543 -11.617 -10.688 1 98.88 112 ILE A C 1
ATOM 819 O O . ILE A 1 112 ? -7.254 -12.617 -11.352 1 98.88 112 ILE A O 1
ATOM 823 N N . ARG A 1 113 ? -6.816 -10.586 -10.672 1 98.56 113 ARG A N 1
ATOM 824 C CA . ARG A 1 113 ? -5.551 -10.469 -11.391 1 98.56 113 ARG A CA 1
ATOM 825 C C . ARG A 1 113 ? -4.379 -10.344 -10.422 1 98.56 113 ARG A C 1
ATOM 827 O O . ARG A 1 113 ? -4.348 -9.438 -9.586 1 98.56 113 ARG A O 1
ATOM 834 N N . LEU A 1 114 ? -3.418 -11.25 -10.5 1 97.19 114 LEU A N 1
ATOM 835 C CA . LEU A 1 114 ? -2.178 -11.164 -9.734 1 97.19 114 LEU A CA 1
ATOM 836 C C . LEU A 1 114 ? -1.223 -10.148 -10.367 1 97.19 114 LEU A C 1
ATOM 838 O O . LEU A 1 114 ? -1 -10.172 -11.578 1 97.19 114 LEU A O 1
ATOM 842 N N . LEU A 1 115 ? -0.747 -9.242 -9.586 1 96.44 115 LEU A N 1
ATOM 843 C CA . LEU A 1 115 ? 0.262 -8.273 -10 1 96.44 115 LEU A CA 1
ATOM 844 C C . LEU A 1 115 ? 1.507 -8.383 -9.125 1 96.44 115 LEU A C 1
ATOM 846 O O . LEU A 1 115 ? 1.468 -8.984 -8.055 1 96.44 115 LEU A O 1
ATOM 850 N N . GLY A 1 116 ? 2.586 -7.898 -9.555 1 94.38 116 GLY A N 1
ATOM 851 C CA . GLY A 1 116 ? 3.844 -7.75 -8.836 1 94.38 116 GLY A CA 1
ATOM 852 C C . GLY A 1 116 ? 4.516 -6.41 -9.078 1 94.38 116 GLY A C 1
ATOM 853 O O . GLY A 1 116 ? 5.539 -6.34 -9.766 1 94.38 116 GLY A O 1
ATOM 854 N N . ILE A 1 117 ? 3.986 -5.348 -8.484 1 94.5 117 ILE A N 1
ATOM 855 C CA . ILE A 1 117 ? 4.535 -4.016 -8.711 1 94.5 117 ILE A CA 1
ATOM 856 C C . ILE A 1 117 ? 4.691 -3.289 -7.375 1 94.5 117 ILE A C 1
ATOM 858 O O . ILE A 1 117 ? 4.051 -3.648 -6.387 1 94.5 117 ILE A O 1
ATOM 862 N N . PHE A 1 118 ? 5.594 -2.293 -7.273 1 95.81 118 PHE A N 1
ATOM 863 C CA . PHE A 1 118 ? 5.594 -1.309 -6.199 1 95.81 118 PHE A CA 1
ATOM 864 C C . PHE A 1 118 ? 4.395 -0.379 -6.312 1 95.81 118 PHE A C 1
ATOM 866 O O . PHE A 1 118 ? 4.148 0.202 -7.375 1 95.81 118 PHE A O 1
ATOM 873 N N . PRO A 1 119 ? 3.613 -0.267 -5.23 1 95 119 PRO A N 1
ATOM 874 C CA . PRO A 1 119 ? 2.453 0.621 -5.32 1 95 119 PRO A CA 1
ATOM 875 C C . PRO A 1 119 ? 2.834 2.059 -5.66 1 95 119 PRO A C 1
ATOM 877 O O . PRO A 1 119 ? 3.752 2.619 -5.055 1 95 119 PRO A O 1
ATOM 880 N N . GLU A 1 120 ? 2.125 2.646 -6.621 1 96.69 120 GLU A N 1
ATOM 881 C CA . GLU A 1 120 ? 2.24 4.039 -7.043 1 96.69 120 GLU A CA 1
ATOM 882 C C . GLU A 1 120 ? 3.66 4.359 -7.5 1 96.69 120 GLU A C 1
ATOM 884 O O . GLU A 1 120 ? 4.16 5.461 -7.258 1 96.69 120 GLU A O 1
ATOM 889 N N . PHE A 1 121 ? 4.27 3.387 -8.047 1 96.25 121 PHE A N 1
ATOM 890 C CA . PHE A 1 121 ? 5.656 3.533 -8.477 1 96.25 121 PHE A CA 1
ATOM 891 C C . PHE A 1 121 ? 5.762 4.531 -9.625 1 96.25 121 PHE A C 1
ATOM 893 O O . PHE A 1 121 ? 4.926 4.535 -10.531 1 96.25 121 PHE A O 1
ATOM 900 N N . ASN A 1 122 ? 6.785 5.398 -9.586 1 96.69 122 ASN A N 1
ATOM 901 C CA . ASN A 1 122 ? 7.102 6.316 -10.672 1 96.69 122 ASN A CA 1
ATOM 902 C C . ASN A 1 122 ? 7.754 5.59 -11.844 1 96.69 122 ASN A C 1
ATOM 904 O O . ASN A 1 122 ? 8.898 5.148 -11.75 1 96.69 122 ASN A O 1
ATOM 908 N N . PRO A 1 123 ? 7.066 5.504 -12.953 1 93.81 123 PRO A N 1
ATOM 909 C CA . PRO A 1 123 ? 7.605 4.742 -14.078 1 93.81 123 PRO A CA 1
ATOM 910 C C . PRO A 1 123 ? 8.953 5.281 -14.562 1 93.81 123 PRO A C 1
ATOM 912 O O . PRO A 1 123 ? 9.75 4.535 -15.141 1 93.81 123 PRO A O 1
ATOM 915 N N . GLN A 1 124 ? 9.242 6.496 -14.289 1 94.19 124 GLN A N 1
ATOM 916 C CA . GLN A 1 124 ? 10.492 7.102 -14.727 1 94.19 124 GLN A CA 1
ATOM 917 C C . GLN A 1 124 ? 11.68 6.527 -13.945 1 94.19 124 GLN A C 1
ATOM 919 O O . GLN A 1 124 ? 12.828 6.695 -14.352 1 94.19 124 GLN A O 1
ATOM 924 N N . ARG A 1 125 ? 11.391 5.863 -12.891 1 94.44 125 ARG A N 1
ATOM 925 C CA . ARG A 1 125 ? 12.453 5.32 -12.055 1 94.44 125 ARG A CA 1
ATOM 926 C C . ARG A 1 125 ? 12.836 3.91 -12.492 1 94.44 125 ARG A C 1
ATOM 928 O O . ARG A 1 125 ? 13.75 3.305 -11.938 1 94.44 125 ARG A O 1
ATOM 935 N N . VAL A 1 126 ? 12.125 3.33 -13.453 1 95.12 126 VAL A N 1
ATOM 936 C CA . VAL A 1 126 ? 12.492 2.02 -13.984 1 95.12 126 VAL A CA 1
ATOM 937 C C . VAL A 1 126 ? 13.789 2.127 -14.781 1 95.12 126 VAL A C 1
ATOM 939 O O . VAL A 1 126 ? 13.875 2.895 -15.742 1 95.12 126 VAL A O 1
ATOM 942 N N . PRO A 1 127 ? 14.789 1.394 -14.328 1 94.75 127 PRO A N 1
ATOM 943 C CA . PRO A 1 127 ? 16.047 1.469 -15.062 1 94.75 127 PRO A CA 1
ATOM 944 C C . PRO A 1 127 ? 15.906 1.04 -16.516 1 94.75 127 PRO A C 1
ATOM 946 O O . PRO A 1 127 ? 15.117 0.146 -16.828 1 94.75 127 PRO A O 1
ATOM 949 N N . THR A 1 128 ? 16.766 1.576 -17.328 1 91.75 128 THR A N 1
ATOM 950 C CA . THR A 1 128 ? 16.703 1.323 -18.766 1 91.75 128 THR A CA 1
ATOM 951 C C . THR A 1 128 ? 17.094 -0.121 -19.078 1 91.75 128 THR A C 1
ATOM 953 O O . THR A 1 128 ? 16.672 -0.669 -20.109 1 91.75 128 THR A O 1
ATOM 956 N N . ASN A 1 129 ? 17.828 -0.622 -18.172 1 91.44 129 ASN A N 1
ATOM 957 C CA . ASN A 1 129 ? 18.297 -1.98 -18.438 1 91.44 129 ASN A CA 1
ATOM 958 C C . ASN A 1 129 ? 17.219 -3.012 -18.125 1 91.44 129 ASN A C 1
ATOM 960 O O . ASN A 1 129 ? 17.406 -4.207 -18.328 1 91.44 129 ASN A O 1
ATOM 964 N N . LEU A 1 130 ? 16.188 -2.344 -17.516 1 90 130 LEU A N 1
ATOM 965 C CA . LEU A 1 130 ? 14.984 -3.164 -17.438 1 90 130 LEU A CA 1
ATOM 966 C C . LEU A 1 130 ? 14.055 -2.885 -18.609 1 90 130 LEU A C 1
ATOM 968 O O . LEU A 1 130 ? 14.008 -1.762 -19.125 1 90 130 LEU A O 1
ATOM 972 N N . GLY A 1 131 ? 13.68 -3.805 -19.484 1 81.19 131 GLY A N 1
ATOM 973 C CA . GLY A 1 131 ? 12.938 -3.652 -20.734 1 81.19 131 GLY A CA 1
ATOM 974 C C . GLY A 1 131 ? 11.648 -4.441 -20.75 1 81.19 131 GLY A C 1
ATOM 975 O O . GLY A 1 131 ? 11.203 -4.949 -19.719 1 81.19 131 GLY A O 1
ATOM 976 N N . PRO A 1 132 ? 11.094 -4.32 -21.875 1 84.44 132 PRO A N 1
ATOM 977 C CA . PRO A 1 132 ? 9.844 -5.062 -22.078 1 84.44 132 PRO A CA 1
ATOM 978 C C . PRO A 1 132 ? 9.93 -6.5 -21.578 1 84.44 132 PRO A C 1
ATOM 980 O O . PRO A 1 132 ? 10.977 -7.137 -21.688 1 84.44 132 PRO A O 1
ATOM 983 N N . GLY A 1 133 ? 8.844 -6.934 -20.984 1 87.88 133 GLY A N 1
ATOM 984 C CA . GLY A 1 133 ? 8.789 -8.305 -20.484 1 87.88 133 GLY A CA 1
ATOM 985 C C . GLY A 1 133 ? 9.031 -8.414 -19 1 87.88 133 GLY A C 1
ATOM 986 O O . GLY A 1 133 ? 8.828 -9.477 -18.406 1 87.88 133 GLY A O 1
ATOM 987 N N . THR A 1 134 ? 9.461 -7.266 -18.391 1 89.94 134 THR A N 1
ATOM 988 C CA . THR A 1 134 ? 9.727 -7.293 -16.953 1 89.94 134 THR A CA 1
ATOM 989 C C . THR A 1 134 ? 8.508 -6.812 -16.172 1 89.94 134 THR A C 1
ATOM 991 O O . THR A 1 134 ? 7.652 -6.113 -16.719 1 89.94 134 THR A O 1
ATOM 994 N N . LEU A 1 135 ? 8.43 -7.168 -14.93 1 91.19 135 LEU A N 1
ATOM 995 C CA . LEU A 1 135 ? 7.285 -6.906 -14.07 1 91.19 135 LEU A CA 1
ATOM 996 C C . LEU A 1 135 ? 7.016 -5.406 -13.969 1 91.19 135 LEU A C 1
ATOM 998 O O . LEU A 1 135 ? 5.879 -4.965 -14.148 1 91.19 135 LEU A O 1
ATOM 1002 N N . PRO A 1 136 ? 8.023 -4.594 -13.766 1 92.5 136 PRO A N 1
ATOM 1003 C CA . PRO A 1 136 ? 7.742 -3.174 -13.539 1 92.5 136 PRO A CA 1
ATOM 1004 C C . PRO A 1 136 ? 7.215 -2.475 -14.789 1 92.5 136 PRO A C 1
ATOM 1006 O O . PRO A 1 136 ? 6.684 -1.363 -14.703 1 92.5 136 PRO A O 1
ATOM 1009 N N . ILE A 1 137 ? 7.328 -3.137 -15.938 1 93.81 137 ILE A N 1
ATOM 1010 C CA . ILE A 1 137 ? 6.836 -2.562 -17.188 1 93.81 137 ILE A CA 1
ATOM 1011 C C . ILE A 1 137 ? 5.488 -3.186 -17.547 1 93.81 137 ILE A C 1
ATOM 1013 O O . ILE A 1 137 ? 4.492 -2.475 -17.719 1 93.81 137 ILE A O 1
ATOM 1017 N N . GLU A 1 138 ? 5.457 -4.5 -17.516 1 95.38 138 GLU A N 1
ATOM 1018 C CA . GLU A 1 138 ? 4.324 -5.23 -18.094 1 95.38 138 GLU A CA 1
ATOM 1019 C C . GLU A 1 138 ? 3.113 -5.168 -17.156 1 95.38 138 GLU A C 1
ATOM 1021 O O . GLU A 1 138 ? 1.98 -5.016 -17.625 1 95.38 138 GLU A O 1
ATOM 1026 N N . HIS A 1 139 ? 3.289 -5.285 -15.898 1 96 139 HIS A N 1
ATOM 1027 C CA . HIS A 1 139 ? 2.156 -5.398 -14.992 1 96 139 HIS A CA 1
ATOM 1028 C C . HIS A 1 139 ? 1.401 -4.078 -14.883 1 96 139 HIS A C 1
ATOM 1030 O O . HIS A 1 139 ? 0.172 -4.066 -14.797 1 96 139 HIS A O 1
ATOM 1036 N N . PRO A 1 140 ? 2.115 -2.932 -14.891 1 95.81 140 PRO A N 1
ATOM 1037 C CA . PRO A 1 140 ? 1.366 -1.675 -14.977 1 95.81 140 PRO A CA 1
ATOM 1038 C C . PRO A 1 140 ? 0.547 -1.56 -16.25 1 95.81 140 PRO A C 1
ATOM 1040 O O . PRO A 1 140 ? -0.551 -0.997 -16.25 1 95.81 140 PRO A O 1
ATOM 1043 N N . ILE A 1 141 ? 1.065 -2.061 -17.328 1 96.94 141 ILE A N 1
ATOM 1044 C CA . ILE A 1 141 ? 0.331 -2.07 -18.578 1 96.94 141 ILE A CA 1
ATOM 1045 C C . ILE A 1 141 ? -0.936 -2.91 -18.438 1 96.94 141 ILE A C 1
ATOM 1047 O O . ILE A 1 141 ? -2.023 -2.477 -18.828 1 96.94 141 ILE A O 1
ATOM 1051 N N . ALA A 1 142 ? -0.783 -4.074 -17.875 1 97.62 142 ALA A N 1
ATOM 1052 C CA . ALA A 1 142 ? -1.925 -4.953 -17.625 1 97.62 142 ALA A CA 1
ATOM 1053 C C . ALA A 1 142 ? -2.992 -4.25 -16.797 1 97.62 142 ALA A C 1
ATOM 1055 O O . ALA A 1 142 ? -4.176 -4.273 -17.141 1 97.62 142 ALA A O 1
ATOM 1056 N N . LYS A 1 143 ? -2.598 -3.621 -15.742 1 97.81 143 LYS A N 1
ATOM 1057 C CA . LYS A 1 143 ? -3.535 -2.938 -14.852 1 97.81 143 LYS A CA 1
ATOM 1058 C C . LYS A 1 143 ? -4.285 -1.834 -15.594 1 97.81 143 LYS A C 1
ATOM 1060 O O . LYS A 1 143 ? -5.496 -1.676 -15.422 1 97.81 143 LYS A O 1
ATOM 1065 N N . ARG A 1 144 ? -3.564 -1.057 -16.359 1 97.56 144 ARG A N 1
ATOM 1066 C CA . ARG A 1 144 ? -4.188 0.037 -17.109 1 97.56 144 ARG A CA 1
ATOM 1067 C C . ARG A 1 144 ? -5.27 -0.483 -18.047 1 97.56 144 ARG A C 1
ATOM 1069 O O . ARG A 1 144 ? -6.363 0.084 -18.109 1 97.56 144 ARG A O 1
ATOM 1076 N N . ILE A 1 145 ? -4.965 -1.537 -18.734 1 98.44 145 ILE A N 1
ATOM 1077 C CA . ILE A 1 145 ? -5.91 -2.115 -19.688 1 98.44 145 ILE A CA 1
ATOM 1078 C C . ILE A 1 145 ? -7.129 -2.652 -18.938 1 98.44 145 ILE A C 1
ATOM 1080 O O . ILE A 1 145 ? -8.266 -2.398 -19.344 1 98.44 145 ILE A O 1
ATOM 1084 N N . LEU A 1 146 ? -6.906 -3.34 -17.859 1 98.56 146 LEU A N 1
ATOM 1085 C CA . LEU A 1 146 ? -7.996 -3.916 -17.078 1 98.56 146 LEU A CA 1
ATOM 1086 C C . LEU A 1 146 ? -8.836 -2.824 -16.438 1 98.56 146 LEU A C 1
ATOM 1088 O O . LEU A 1 146 ? -10.062 -2.922 -16.391 1 98.56 146 LEU A O 1
ATOM 1092 N N . ASP A 1 147 ? -8.195 -1.771 -15.945 1 98.12 147 ASP A N 1
ATOM 1093 C CA . ASP A 1 147 ? -8.906 -0.643 -15.352 1 98.12 147 ASP A CA 1
ATOM 1094 C C . ASP A 1 147 ? -9.844 0.013 -16.359 1 98.12 147 ASP A C 1
ATOM 1096 O O . ASP A 1 147 ? -10.969 0.395 -16.016 1 98.12 147 ASP A O 1
ATOM 1100 N N . LYS A 1 148 ? -9.438 0.116 -17.562 1 97.69 148 LYS A N 1
ATOM 1101 C CA . LYS A 1 148 ? -10.203 0.796 -18.609 1 97.69 148 LYS A CA 1
ATOM 1102 C C . LYS A 1 148 ? -11.336 -0.086 -19.125 1 97.69 148 LYS A C 1
ATOM 1104 O O . LYS A 1 148 ? -12.266 0.403 -19.766 1 97.69 148 LYS A O 1
ATOM 1109 N N . SER A 1 149 ? -11.281 -1.331 -18.875 1 97.62 149 SER A N 1
ATOM 1110 C CA . SER A 1 149 ? -12.195 -2.303 -19.453 1 97.62 149 SER A CA 1
ATOM 1111 C C . SER A 1 149 ? -13.586 -2.209 -18.844 1 97.62 149 SER A C 1
ATOM 1113 O O . SER A 1 149 ? -14.57 -2.625 -19.438 1 97.62 149 SER A O 1
ATOM 1115 N N . GLY A 1 150 ? -13.664 -1.741 -17.562 1 96.31 150 GLY A N 1
ATOM 1116 C CA . GLY A 1 150 ? -14.922 -1.737 -16.844 1 96.31 150 GLY A CA 1
ATOM 1117 C C . GLY A 1 150 ? -15.273 -3.088 -16.25 1 96.31 150 GLY A C 1
ATOM 1118 O O . GLY A 1 150 ? -16.312 -3.242 -15.617 1 96.31 150 GLY A O 1
ATOM 1119 N N . LEU A 1 151 ? -14.438 -4.082 -16.406 1 98.25 151 LEU A N 1
ATOM 1120 C CA . LEU A 1 151 ? -14.633 -5.41 -15.828 1 98.25 151 LEU A CA 1
ATOM 1121 C C . LEU A 1 151 ? -14.523 -5.367 -14.312 1 98.25 151 LEU A C 1
ATOM 1123 O O . LEU A 1 151 ? -13.898 -4.457 -13.75 1 98.25 151 LEU A O 1
ATOM 1127 N N . PRO A 1 152 ? -15.18 -6.289 -13.578 1 98.06 152 PRO A N 1
ATOM 1128 C CA . PRO A 1 152 ? -15.109 -6.352 -12.117 1 98.06 152 PRO A CA 1
ATOM 1129 C C . PRO A 1 152 ? -13.805 -6.969 -11.617 1 98.06 152 PRO A C 1
ATOM 1131 O O . PRO A 1 152 ? -13.812 -8.086 -11.078 1 98.06 152 PRO A O 1
ATOM 1134 N N . VAL A 1 153 ? -12.758 -6.219 -11.641 1 98.69 153 VAL A N 1
ATOM 1135 C CA . VAL A 1 153 ? -11.422 -6.742 -11.391 1 98.69 153 VAL A CA 1
ATOM 1136 C C . VAL A 1 153 ? -10.992 -6.41 -9.961 1 98.69 153 VAL A C 1
ATOM 1138 O O . VAL A 1 153 ? -11.203 -5.289 -9.492 1 98.69 153 VAL A O 1
ATOM 1141 N N . THR A 1 154 ? -10.5 -7.352 -9.281 1 98.75 154 THR A N 1
ATOM 1142 C CA . THR A 1 154 ? -9.711 -7.203 -8.062 1 98.75 154 THR A CA 1
ATOM 1143 C C . THR A 1 154 ? -8.242 -7.531 -8.32 1 98.75 154 THR A C 1
ATOM 1145 O O . THR A 1 154 ? -7.93 -8.539 -8.953 1 98.75 154 THR A O 1
ATOM 1148 N N . TYR A 1 155 ? -7.398 -6.652 -7.863 1 98.5 155 TYR A N 1
ATOM 1149 C CA . TYR A 1 155 ? -5.969 -6.91 -7.969 1 98.5 155 TYR A CA 1
ATOM 1150 C C . TYR A 1 155 ? -5.406 -7.422 -6.648 1 98.5 155 TYR A C 1
ATOM 1152 O O . TYR A 1 155 ? -5.637 -6.824 -5.594 1 98.5 155 TYR A O 1
ATOM 1160 N N . ILE A 1 156 ? -4.742 -8.547 -6.695 1 98 156 ILE A N 1
ATOM 1161 C CA . ILE A 1 156 ? -3.902 -8.992 -5.59 1 98 156 ILE A CA 1
ATOM 1162 C C . ILE A 1 156 ? -2.432 -8.852 -5.973 1 98 156 ILE A C 1
ATOM 1164 O O . ILE A 1 156 ? -1.963 -9.492 -6.918 1 98 156 ILE A O 1
ATOM 1168 N N . ASN A 1 157 ? -1.763 -7.969 -5.266 1 97.12 157 ASN A N 1
ATOM 1169 C CA . ASN A 1 157 ? -0.414 -7.543 -5.629 1 97.12 157 ASN A CA 1
ATOM 1170 C C . ASN A 1 157 ? 0.622 -8.062 -4.633 1 97.12 157 ASN A C 1
ATOM 1172 O O . ASN A 1 157 ? 0.587 -7.707 -3.453 1 97.12 157 ASN A O 1
ATOM 1176 N N . SER A 1 158 ? 1.444 -8.914 -5.156 1 90.38 158 SER A N 1
ATOM 1177 C CA . SER A 1 158 ? 2.57 -9.406 -4.371 1 90.38 158 SER A CA 1
ATOM 1178 C C . SER A 1 158 ? 3.898 -8.93 -4.945 1 90.38 158 SER A C 1
ATOM 1180 O O . SER A 1 158 ? 4.41 -9.508 -5.906 1 90.38 158 SER A O 1
ATOM 1182 N N . GLY A 1 159 ? 4.25 -7.699 -4.75 1 68.44 159 GLY A N 1
ATOM 1183 C CA . GLY A 1 159 ? 5.559 -7.25 -5.203 1 68.44 159 GLY A CA 1
ATOM 1184 C C . GLY A 1 159 ? 6.707 -7.91 -4.461 1 68.44 159 GLY A C 1
ATOM 1185 O O . GLY A 1 159 ? 7.812 -7.371 -4.414 1 68.44 159 GLY A O 1
ATOM 1186 N N . ALA A 1 160 ? 6.438 -9.062 -3.791 1 65.44 160 ALA A N 1
ATOM 1187 C CA . ALA A 1 160 ? 7.246 -9.766 -2.799 1 65.44 160 ALA A CA 1
ATOM 1188 C C . ALA A 1 160 ? 7.855 -11.031 -3.393 1 65.44 160 ALA A C 1
ATOM 1190 O O . ALA A 1 160 ? 7.621 -11.359 -4.559 1 65.44 160 ALA A O 1
ATOM 1191 N N . SER A 1 161 ? 8.727 -11.469 -2.729 1 81.56 161 SER A N 1
ATOM 1192 C CA . SER A 1 161 ? 9.367 -12.734 -3.068 1 81.56 161 SER A CA 1
ATOM 1193 C C . SER A 1 161 ? 8.57 -13.922 -2.535 1 81.56 161 SER A C 1
ATOM 1195 O O . SER A 1 161 ? 8.094 -13.898 -1.397 1 81.56 161 SER A O 1
ATOM 1197 N N . PHE A 1 162 ? 8.32 -14.836 -3.482 1 95.06 162 PHE A N 1
ATOM 1198 C CA . PHE A 1 162 ? 7.68 -16.078 -3.082 1 95.06 162 PHE A CA 1
ATOM 1199 C C . PHE A 1 162 ? 8.656 -16.969 -2.322 1 95.06 162 PHE A C 1
ATOM 1201 O O . PHE A 1 162 ? 9.797 -17.172 -2.758 1 95.06 162 PHE A O 1
ATOM 1208 N N . ILE A 1 163 ? 8.219 -17.484 -1.24 1 97.56 163 ILE A N 1
ATOM 1209 C CA . ILE A 1 163 ? 9.086 -18.281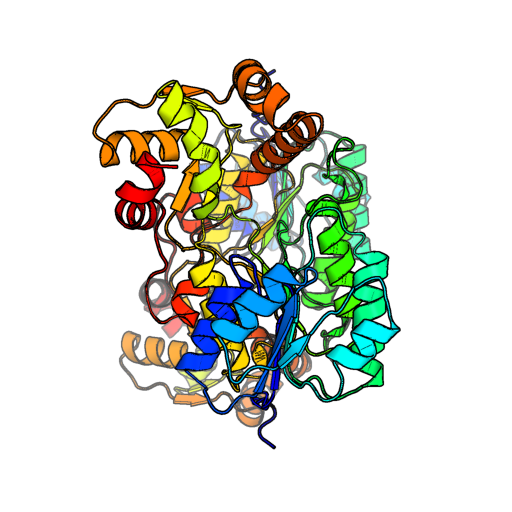 -0.366 1 97.56 163 ILE A CA 1
ATOM 1210 C C . ILE A 1 163 ? 9.602 -19.5 -1.117 1 97.56 163 ILE A C 1
ATOM 1212 O O . ILE A 1 163 ? 10.758 -19.906 -0.947 1 97.56 163 ILE A O 1
ATOM 1216 N N . ASP A 1 164 ? 8.805 -20.031 -2.004 1 97 164 ASP A N 1
ATOM 1217 C CA . ASP A 1 164 ? 9.148 -21.312 -2.623 1 97 164 ASP A CA 1
ATOM 1218 C C . ASP A 1 164 ? 10.203 -21.141 -3.715 1 97 164 ASP A C 1
ATOM 1220 O O . ASP A 1 164 ? 10.664 -22.109 -4.305 1 97 164 ASP A O 1
ATOM 1224 N N . ASN A 1 165 ? 10.648 -19.891 -3.986 1 96.19 165 ASN A N 1
ATOM 1225 C CA . ASN A 1 165 ? 11.852 -19.688 -4.793 1 96.19 165 ASN A CA 1
ATOM 1226 C C . ASN A 1 165 ? 13.062 -20.375 -4.168 1 96.19 165 ASN A C 1
ATOM 1228 O O . ASN A 1 165 ? 14.078 -20.594 -4.84 1 96.19 165 ASN A O 1
ATOM 1232 N N . LEU A 1 166 ? 12.914 -20.703 -2.979 1 97.06 166 LEU A N 1
ATOM 1233 C CA . LEU A 1 166 ? 13.984 -21.375 -2.252 1 97.06 166 LEU A CA 1
ATOM 1234 C C . LEU A 1 166 ? 14.289 -22.734 -2.871 1 97.06 166 LEU A C 1
ATOM 1236 O O . LEU A 1 166 ? 15.391 -23.25 -2.713 1 97.06 166 LEU A O 1
ATOM 1240 N N . TRP A 1 167 ? 13.32 -23.328 -3.598 1 97 167 TRP A N 1
ATOM 1241 C CA . TRP A 1 167 ? 13.594 -24.578 -4.305 1 97 167 TRP A CA 1
ATOM 1242 C C . TRP A 1 167 ? 14.758 -24.422 -5.273 1 97 167 TRP A C 1
ATOM 1244 O O . TRP A 1 167 ? 15.57 -25.328 -5.441 1 97 167 TRP A O 1
ATOM 1254 N N . LEU A 1 168 ? 14.773 -23.281 -5.867 1 95.25 168 LEU A N 1
ATOM 1255 C CA . LEU A 1 168 ? 15.859 -22.953 -6.793 1 95.25 168 LEU A CA 1
ATOM 1256 C C . LEU A 1 168 ? 17.078 -22.438 -6.047 1 95.25 168 LEU A C 1
ATOM 1258 O O . LEU A 1 168 ? 18.203 -22.891 -6.305 1 95.25 168 LEU A O 1
ATOM 1262 N N . GLN A 1 169 ? 16.906 -21.578 -5.152 1 96.69 169 GLN A N 1
ATOM 1263 C CA . GLN A 1 169 ? 17.969 -20.812 -4.488 1 96.69 169 GLN A CA 1
ATOM 1264 C C . GLN A 1 169 ? 18.812 -21.719 -3.598 1 96.69 169 GLN A C 1
ATOM 1266 O O . GLN A 1 169 ? 19.938 -21.359 -3.225 1 96.69 169 GLN A O 1
ATOM 1271 N N . ILE A 1 170 ? 18.344 -22.891 -3.293 1 97.75 170 ILE A N 1
ATOM 1272 C CA . ILE A 1 170 ? 19 -23.781 -2.338 1 97.75 170 ILE A CA 1
ATOM 1273 C C . ILE A 1 170 ? 20.172 -24.484 -3.016 1 97.75 170 ILE A C 1
ATOM 1275 O O . ILE A 1 170 ? 21.031 -25.062 -2.344 1 97.75 170 ILE A O 1
ATOM 1279 N N . GLN A 1 171 ? 20.25 -24.531 -4.305 1 97.12 171 GLN A N 1
ATOM 1280 C CA . GLN A 1 171 ? 21.203 -25.328 -5.07 1 97.12 171 GLN A CA 1
ATOM 1281 C C . GLN A 1 171 ? 22.641 -25.016 -4.676 1 97.12 171 GLN A C 1
ATOM 1283 O O . GLN A 1 171 ? 23.422 -25.922 -4.355 1 97.12 171 GLN A O 1
ATOM 1288 N N . PRO A 1 172 ? 23.047 -23.703 -4.668 1 97.88 172 PRO A N 1
ATOM 1289 C CA . PRO A 1 172 ? 24.422 -23.422 -4.266 1 97.88 172 PRO A CA 1
ATOM 1290 C C . PRO A 1 172 ? 24.688 -23.766 -2.805 1 97.88 172 PRO A C 1
ATOM 1292 O O . PRO A 1 172 ? 25.844 -24.031 -2.43 1 97.88 172 PRO A O 1
ATOM 1295 N N . VAL A 1 173 ? 23.734 -23.688 -1.984 1 97.81 173 VAL A N 1
ATOM 1296 C CA . VAL A 1 173 ? 23.875 -24.094 -0.588 1 97.81 173 VAL A CA 1
ATOM 1297 C C . VAL A 1 173 ? 24.25 -25.562 -0.509 1 97.81 173 VAL A C 1
ATOM 1299 O O . VAL A 1 173 ? 25.172 -25.938 0.219 1 97.81 173 VAL A O 1
ATOM 1302 N N . LEU A 1 174 ? 23.562 -26.422 -1.29 1 96.38 174 LEU A N 1
ATOM 1303 C CA . LEU A 1 174 ? 23.797 -27.859 -1.276 1 96.38 174 LEU A CA 1
ATOM 1304 C C . LEU A 1 174 ? 25.172 -28.203 -1.855 1 96.38 174 LEU A C 1
ATOM 1306 O O . LEU A 1 174 ? 25.844 -29.125 -1.384 1 96.38 174 LEU A O 1
ATOM 1310 N N . LEU A 1 17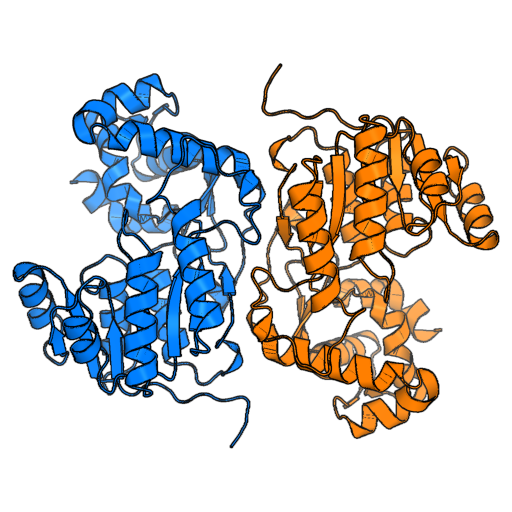5 ? 25.578 -27.453 -2.814 1 96.56 175 LEU A N 1
ATOM 1311 C CA . LEU A 1 175 ? 26.812 -27.75 -3.533 1 96.56 175 LEU A CA 1
ATOM 1312 C C . LEU A 1 175 ? 28.016 -27.141 -2.824 1 96.56 175 LEU A C 1
ATOM 1314 O O . LEU A 1 175 ? 29.094 -27.734 -2.82 1 96.56 175 LEU A O 1
ATOM 1318 N N . HIS A 1 176 ? 27.797 -25.922 -2.223 1 96.62 176 HIS A N 1
ATOM 1319 C CA . HIS A 1 176 ? 28.969 -25.156 -1.815 1 96.62 176 HIS A CA 1
ATOM 1320 C C . HIS A 1 176 ? 28.812 -24.594 -0.41 1 96.62 176 HIS A C 1
ATOM 1322 O O . HIS A 1 176 ? 29.672 -23.859 0.076 1 96.62 176 HIS A O 1
ATOM 1328 N N . LYS A 1 177 ? 27.656 -24.844 0.248 1 97.38 177 LYS A N 1
ATOM 1329 C CA . LYS A 1 177 ? 27.328 -24.266 1.547 1 97.38 177 LYS A CA 1
ATOM 1330 C C . LYS A 1 177 ? 27.328 -22.734 1.479 1 97.38 177 LYS A C 1
ATOM 1332 O O . LYS A 1 177 ? 27.797 -22.078 2.406 1 97.38 177 LYS A O 1
ATOM 1337 N N . LYS A 1 178 ? 26.922 -22.281 0.318 1 98.25 178 LYS A N 1
ATOM 1338 C CA . LYS A 1 178 ? 26.844 -20.844 0.085 1 98.25 178 LYS A CA 1
ATOM 1339 C C . LYS A 1 178 ? 25.484 -20.453 -0.501 1 98.25 178 LYS A C 1
ATOM 1341 O O . LYS A 1 178 ? 25.016 -21.078 -1.454 1 98.25 178 LYS A O 1
ATOM 1346 N N . PHE A 1 179 ? 24.875 -19.531 0.185 1 98.62 179 PHE A N 1
ATOM 1347 C CA . PHE A 1 179 ? 23.688 -18.922 -0.412 1 98.62 179 PHE A CA 1
ATOM 1348 C C . PHE A 1 179 ? 24.078 -17.781 -1.347 1 98.62 179 PHE A C 1
ATOM 1350 O O . PHE A 1 179 ? 24.516 -16.719 -0.895 1 98.62 179 PHE A O 1
ATOM 1357 N N . ILE A 1 180 ? 23.984 -17.984 -2.662 1 98.69 180 ILE A N 1
ATOM 1358 C CA . ILE A 1 180 ? 24.422 -17.031 -3.674 1 98.69 180 ILE A CA 1
ATOM 1359 C C . ILE A 1 180 ? 23.203 -16.375 -4.324 1 98.69 180 ILE A C 1
ATOM 1361 O O . ILE A 1 180 ? 22.531 -17 -5.148 1 98.69 180 ILE A O 1
ATOM 1365 N N . TRP A 1 181 ? 22.953 -15.156 -3.994 1 98 181 TRP A N 1
ATOM 1366 C CA . TRP A 1 181 ? 21.812 -14.406 -4.484 1 98 181 TRP A CA 1
ATOM 1367 C C . TRP A 1 181 ? 22.016 -12.906 -4.301 1 98 181 TRP A C 1
ATOM 1369 O O . TRP A 1 181 ? 22.594 -12.477 -3.305 1 98 181 TRP A O 1
ATOM 1379 N N . PRO A 1 182 ? 21.547 -12.039 -5.254 1 97.31 182 PRO A N 1
ATOM 1380 C CA . PRO A 1 182 ? 21.688 -10.594 -5.062 1 97.31 182 PRO A CA 1
ATOM 1381 C C . PRO A 1 182 ? 21.031 -10.102 -3.779 1 97.31 182 PRO A C 1
ATOM 1383 O O . PRO A 1 182 ? 19.875 -10.453 -3.502 1 97.31 182 PRO A O 1
ATOM 1386 N N . GLU A 1 183 ? 21.766 -9.273 -3.047 1 97.06 183 GLU A N 1
ATOM 1387 C CA . GLU A 1 183 ? 21.234 -8.789 -1.771 1 97.06 183 GLU A CA 1
ATOM 1388 C C . GLU A 1 183 ? 20.141 -7.742 -1.982 1 97.06 183 GLU A C 1
ATOM 1390 O O . GLU A 1 183 ? 20.266 -6.883 -2.857 1 97.06 183 GLU A O 1
ATOM 1395 N N . HIS A 1 184 ? 19.047 -7.82 -1.361 1 96.12 184 HIS A N 1
ATOM 1396 C CA . HIS A 1 184 ? 17.938 -6.875 -1.263 1 96.12 184 HIS A CA 1
ATOM 1397 C C . HIS A 1 184 ? 16.938 -7.305 -0.196 1 96.12 184 HIS A C 1
ATOM 1399 O O . HIS A 1 184 ? 17.016 -8.43 0.305 1 96.12 184 HIS A O 1
ATOM 1405 N N . ARG A 1 185 ? 16.203 -6.43 0.25 1 96.19 185 ARG A N 1
ATOM 1406 C CA . ARG A 1 185 ? 15.195 -6.695 1.271 1 96.19 185 ARG A CA 1
ATOM 1407 C C . ARG A 1 185 ? 13.789 -6.703 0.669 1 96.19 185 ARG A C 1
ATOM 1409 O O . ARG A 1 185 ? 13.43 -5.805 -0.091 1 96.19 185 ARG A O 1
ATOM 1416 N N . VAL A 1 186 ? 13.039 -7.758 0.917 1 95.38 186 VAL A N 1
ATOM 1417 C CA . VAL A 1 186 ? 11.68 -7.867 0.403 1 95.38 186 VAL A CA 1
ATOM 1418 C C . VAL A 1 186 ? 10.781 -8.516 1.453 1 95.38 186 VAL A C 1
ATOM 1420 O O . VAL A 1 186 ? 11.266 -9.234 2.334 1 95.38 186 VAL A O 1
ATOM 1423 N N . PRO A 1 187 ? 9.469 -8.164 1.399 1 96.81 187 PRO A N 1
ATOM 1424 C CA . PRO A 1 187 ? 8.516 -9 2.131 1 96.81 187 PRO A CA 1
ATOM 1425 C C . PRO A 1 187 ? 8.25 -10.336 1.44 1 96.81 187 PRO A C 1
ATOM 1427 O O . PRO A 1 187 ? 8.344 -10.43 0.213 1 96.81 187 PRO A O 1
ATOM 1430 N N . PHE A 1 188 ? 7.984 -11.383 2.189 1 97.75 188 PHE A N 1
ATOM 1431 C CA . PHE A 1 188 ? 7.809 -12.719 1.644 1 97.75 188 PHE A CA 1
ATOM 1432 C C . PHE A 1 188 ? 6.348 -13.148 1.721 1 97.75 188 PHE A C 1
ATOM 1434 O O . PHE A 1 188 ? 5.574 -12.602 2.512 1 97.75 188 PHE A O 1
ATOM 1441 N N . LEU A 1 189 ? 6.035 -14.102 0.866 1 97.75 189 LEU A N 1
ATOM 1442 C CA . LEU A 1 189 ? 4.703 -14.688 0.844 1 97.75 189 LEU A CA 1
ATOM 1443 C C . LEU A 1 189 ? 4.742 -16.094 0.263 1 97.75 189 LEU A C 1
ATOM 1445 O O . LEU A 1 189 ? 5.445 -16.344 -0.717 1 97.75 189 LEU A O 1
ATOM 1449 N N . ASP A 1 190 ? 4.07 -16.984 0.904 1 98 190 ASP A N 1
ATOM 1450 C CA . ASP A 1 190 ? 3.896 -18.328 0.362 1 98 190 ASP A CA 1
ATOM 1451 C C . ASP A 1 190 ? 2.846 -18.344 -0.745 1 98 190 ASP A C 1
ATOM 1453 O O . ASP A 1 190 ? 1.718 -17.891 -0.542 1 98 190 ASP A O 1
ATOM 1457 N N . PRO A 1 191 ? 3.156 -18.859 -1.934 1 97.31 191 PRO A N 1
ATOM 1458 C CA . PRO A 1 191 ? 2.162 -18.906 -3.008 1 97.31 191 PRO A CA 1
ATOM 1459 C C . PRO A 1 191 ? 0.882 -19.641 -2.592 1 97.31 191 PRO A C 1
ATOM 1461 O O . PRO A 1 191 ? -0.199 -19.328 -3.098 1 97.31 191 PRO A O 1
ATOM 1464 N N . ARG A 1 192 ? 0.946 -20.609 -1.69 1 98.25 192 ARG A N 1
ATOM 1465 C CA . ARG A 1 192 ? -0.24 -21.297 -1.197 1 98.25 192 ARG A CA 1
ATOM 1466 C C . ARG A 1 192 ? -1.177 -20.344 -0.477 1 98.25 192 ARG A C 1
ATOM 1468 O O . ARG A 1 192 ? -2.398 -20.484 -0.555 1 98.25 192 ARG A O 1
ATOM 1475 N N . ASP A 1 193 ? -0.542 -19.375 0.214 1 98.38 193 ASP A N 1
ATOM 1476 C CA . ASP A 1 193 ? -1.348 -18.344 0.868 1 98.38 193 ASP A CA 1
ATOM 1477 C C . ASP A 1 193 ? -1.995 -17.422 -0.158 1 98.38 193 ASP A C 1
ATOM 1479 O O . ASP A 1 193 ? -3.129 -16.969 0.03 1 98.38 193 ASP A O 1
ATOM 1483 N N . VAL A 1 194 ? -1.322 -17.078 -1.256 1 98.12 194 VAL A N 1
ATOM 1484 C CA . VAL A 1 194 ? -1.888 -16.281 -2.338 1 98.12 194 VAL A CA 1
ATOM 1485 C C . VAL A 1 194 ? -3.113 -16.984 -2.916 1 98.12 194 VAL A C 1
ATOM 1487 O O . VAL A 1 194 ? -4.152 -16.359 -3.133 1 98.12 194 VAL A O 1
ATOM 1490 N N . ALA A 1 195 ? -2.959 -18.266 -3.135 1 98.62 195 ALA A N 1
ATOM 1491 C CA . ALA A 1 195 ? -4.039 -19.078 -3.684 1 98.62 195 ALA A CA 1
ATOM 1492 C C . ALA A 1 195 ? -5.266 -19.047 -2.777 1 98.62 195 ALA A C 1
ATOM 1494 O O . ALA A 1 195 ? -6.391 -18.859 -3.25 1 98.62 195 ALA A O 1
ATOM 1495 N N . GLU A 1 196 ? -5.012 -19.219 -1.507 1 98.75 196 GLU A N 1
ATOM 1496 C CA . GLU A 1 196 ? -6.117 -19.234 -0.553 1 98.75 196 GLU A CA 1
ATOM 1497 C C . GLU A 1 196 ? -6.789 -17.875 -0.47 1 98.75 196 GLU A C 1
ATOM 1499 O O . GLU A 1 196 ? -8.016 -17.781 -0.338 1 98.75 196 GLU A O 1
ATOM 1504 N N . VAL A 1 197 ? -6.023 -16.797 -0.516 1 98.75 197 VAL A N 1
ATOM 1505 C CA . VAL A 1 197 ? -6.602 -15.453 -0.553 1 98.75 197 VAL A CA 1
ATOM 1506 C C . VAL A 1 197 ? -7.523 -15.32 -1.763 1 98.75 197 VAL A C 1
ATOM 1508 O O . VAL A 1 197 ? -8.664 -14.875 -1.635 1 98.75 197 VAL A O 1
ATOM 1511 N N . ALA A 1 198 ? -7.047 -15.727 -2.945 1 98.81 198 ALA A N 1
ATOM 1512 C CA . ALA A 1 198 ? -7.863 -15.664 -4.152 1 98.81 198 ALA A CA 1
ATOM 1513 C C . ALA A 1 198 ? -9.156 -16.469 -3.982 1 98.81 198 ALA A C 1
ATOM 1515 O O . ALA A 1 198 ? -10.234 -16 -4.359 1 98.81 198 ALA A O 1
ATOM 1516 N N . GLY A 1 199 ? -9.016 -17.625 -3.385 1 98.94 199 GLY A N 1
ATOM 1517 C CA . GLY A 1 199 ? -10.188 -18.438 -3.119 1 98.94 199 GLY A CA 1
ATOM 1518 C C . GLY A 1 199 ? -11.211 -17.75 -2.23 1 98.94 199 GLY A C 1
ATOM 1519 O O . GLY A 1 199 ? -12.398 -17.719 -2.553 1 98.94 199 GLY A O 1
ATOM 1520 N N . HIS A 1 200 ? -10.711 -17.203 -1.114 1 98.88 200 HIS A N 1
ATOM 1521 C CA . HIS A 1 200 ? -11.594 -16.5 -0.193 1 98.88 200 HIS A CA 1
ATOM 1522 C C . HIS A 1 200 ? -12.266 -15.312 -0.877 1 98.88 200 HIS A C 1
ATOM 1524 O O . HIS A 1 200 ? -13.438 -15.023 -0.619 1 98.88 200 HIS A O 1
ATOM 1530 N N . LEU A 1 201 ? -11.578 -14.609 -1.743 1 98.81 201 LEU A N 1
ATOM 1531 C CA . LEU A 1 201 ? -12.148 -13.461 -2.438 1 98.81 201 LEU A CA 1
ATOM 1532 C C . LEU A 1 201 ? -13.242 -13.898 -3.404 1 98.81 201 LEU A C 1
ATOM 1534 O O . LEU A 1 201 ? -14.289 -13.25 -3.496 1 98.81 201 LEU A O 1
ATOM 1538 N N . PHE A 1 202 ? -13.047 -15.016 -4.105 1 98.88 202 PHE A N 1
ATOM 1539 C CA . PHE A 1 202 ? -14.078 -15.539 -4.992 1 98.88 202 PHE A CA 1
ATOM 1540 C C . PHE A 1 202 ? -15.328 -15.922 -4.203 1 98.88 202 PHE A C 1
ATOM 1542 O O . PHE A 1 202 ? -16.453 -15.695 -4.664 1 98.88 202 PHE A O 1
ATOM 1549 N N . LEU A 1 203 ? -15.102 -16.422 -3.033 1 98.69 203 LEU A N 1
ATOM 1550 C CA . LEU A 1 203 ? -16.203 -16.969 -2.256 1 98.69 203 LEU A CA 1
ATOM 1551 C C . LEU A 1 203 ? -16.875 -15.891 -1.412 1 98.69 203 LEU A C 1
ATOM 1553 O O . LEU A 1 203 ? -17.906 -16.141 -0.781 1 98.69 203 LEU A O 1
ATOM 1557 N N . SER A 1 204 ? -16.281 -14.75 -1.381 1 98 204 SER A N 1
ATOM 1558 C CA . SER A 1 204 ? -16.859 -13.633 -0.633 1 98 204 SER A CA 1
ATOM 1559 C C . SER A 1 204 ? -18 -12.977 -1.41 1 98 204 SER A C 1
ATOM 1561 O O . SER A 1 204 ? -17.906 -12.797 -2.625 1 98 204 SER A O 1
ATOM 1563 N N . ASP A 1 205 ? -19.047 -12.609 -0.736 1 97.38 205 ASP A N 1
ATOM 1564 C CA . ASP A 1 205 ? -20.125 -11.859 -1.373 1 97.38 205 ASP A CA 1
ATOM 1565 C C . ASP A 1 205 ? -19.938 -10.359 -1.174 1 97.38 205 ASP A C 1
ATOM 1567 O O . ASP A 1 205 ? -20.797 -9.562 -1.554 1 97.38 205 ASP A O 1
ATOM 1571 N N . ASN A 1 206 ? -18.812 -9.984 -0.563 1 97.25 206 ASN A N 1
ATOM 1572 C CA . ASN A 1 206 ? -18.516 -8.57 -0.337 1 97.25 206 ASN A CA 1
ATOM 1573 C C . ASN A 1 206 ? -18.125 -7.867 -1.632 1 97.25 206 ASN A C 1
ATOM 1575 O O . ASN A 1 206 ? -17 -8.055 -2.131 1 97.25 206 ASN A O 1
ATOM 1579 N N . THR A 1 207 ? -18.938 -6.992 -2.139 1 97 207 THR A N 1
ATOM 1580 C CA . THR A 1 207 ? -18.734 -6.324 -3.418 1 97 207 THR A CA 1
ATOM 1581 C C . THR A 1 207 ? -17.578 -5.332 -3.342 1 97 207 THR A C 1
ATOM 1583 O O . THR A 1 207 ? -17.047 -4.914 -4.371 1 97 207 THR A O 1
ATOM 1586 N N . LYS A 1 208 ? -17.188 -4.965 -2.178 1 97.06 208 LYS A N 1
ATOM 1587 C CA . LYS A 1 208 ? -16.188 -3.908 -2.008 1 97.06 208 LYS A CA 1
ATOM 1588 C C . LYS A 1 208 ? -14.805 -4.391 -2.412 1 97.06 208 LYS A C 1
ATOM 1590 O O . LYS A 1 208 ? -13.883 -3.588 -2.57 1 97.06 208 LYS A O 1
ATOM 1595 N N . HIS A 1 209 ? -14.648 -5.641 -2.629 1 97.81 209 HIS A N 1
ATOM 1596 C CA . HIS A 1 209 ? -13.375 -6.141 -3.148 1 97.81 209 HIS A CA 1
ATOM 1597 C C . HIS A 1 209 ? -13.25 -5.863 -4.645 1 97.81 209 HIS A C 1
ATOM 1599 O O . HIS A 1 209 ? -12.141 -5.859 -5.188 1 97.81 209 HIS A O 1
ATOM 1605 N N . ILE A 1 210 ? -14.398 -5.727 -5.324 1 97.75 210 ILE A N 1
ATOM 1606 C CA . ILE A 1 210 ? -14.352 -5.426 -6.754 1 97.75 210 ILE A CA 1
ATOM 1607 C C . ILE A 1 210 ? -13.766 -4.035 -6.969 1 97.75 210 ILE A C 1
ATOM 1609 O O . ILE A 1 210 ? -14.195 -3.064 -6.34 1 97.75 210 ILE A O 1
ATOM 1613 N N . GLY A 1 211 ? -12.734 -3.967 -7.812 1 97.12 211 GLY A N 1
ATOM 1614 C CA . GLY A 1 211 ? -12.07 -2.703 -8.094 1 97.12 211 GLY A CA 1
ATOM 1615 C C . GLY A 1 211 ? -10.93 -2.404 -7.145 1 97.12 211 GLY A C 1
ATOM 1616 O O . GLY A 1 211 ? -10.18 -1.447 -7.352 1 97.12 211 GLY A O 1
ATOM 1617 N N . ALA A 1 212 ? -10.766 -3.217 -6.148 1 97.69 212 ALA A N 1
ATOM 1618 C CA . ALA A 1 212 ? -9.758 -2.973 -5.121 1 97.69 212 ALA A CA 1
ATOM 1619 C C . ALA A 1 212 ? -8.375 -3.438 -5.586 1 97.69 212 ALA A C 1
ATOM 1621 O O . ALA A 1 212 ? -8.266 -4.328 -6.43 1 97.69 212 ALA A O 1
ATOM 1622 N N . PHE A 1 213 ? -7.375 -2.773 -5.109 1 98 213 PHE A N 1
ATOM 1623 C CA . PHE A 1 213 ? -5.969 -3.133 -5.23 1 98 213 PHE A CA 1
ATOM 1624 C C . PHE A 1 213 ? -5.391 -3.52 -3.875 1 98 213 PHE A C 1
ATOM 1626 O O . PHE A 1 213 ? -5.152 -2.658 -3.029 1 98 213 PHE A O 1
ATOM 1633 N N . HIS A 1 214 ? -5.172 -4.84 -3.65 1 98 214 HIS A N 1
ATOM 1634 C CA . HIS A 1 214 ? -4.719 -5.352 -2.361 1 98 214 HIS A CA 1
ATOM 1635 C C . HIS A 1 214 ? -3.234 -5.695 -2.396 1 98 214 HIS A C 1
ATOM 1637 O O . HIS A 1 214 ? -2.834 -6.664 -3.049 1 98 214 HIS A O 1
ATOM 1643 N N . THR A 1 215 ? -2.402 -4.93 -1.676 1 96.94 215 THR A N 1
ATOM 1644 C CA . THR A 1 215 ? -1.004 -5.297 -1.485 1 96.94 215 THR A CA 1
ATOM 1645 C C . THR A 1 215 ? -0.87 -6.379 -0.417 1 96.94 215 THR A C 1
ATOM 1647 O O . THR A 1 215 ? -1.447 -6.262 0.666 1 96.94 215 THR A O 1
ATOM 1650 N N . MET A 1 216 ? -0.014 -7.414 -0.789 1 96.75 216 MET A N 1
ATOM 1651 C CA . MET A 1 216 ? -0.013 -8.578 0.093 1 96.75 216 MET A CA 1
ATOM 1652 C C . MET A 1 216 ? 1.407 -8.938 0.514 1 96.75 216 MET A C 1
ATOM 1654 O O . MET A 1 216 ? 2.34 -8.844 -0.286 1 96.75 216 MET A O 1
ATOM 1658 N N . ASN A 1 217 ? 1.614 -9.281 1.713 1 97.38 217 ASN A N 1
ATOM 1659 C CA . ASN A 1 217 ? 2.771 -9.977 2.264 1 97.38 217 ASN A CA 1
ATOM 1660 C C . ASN A 1 217 ? 2.4 -10.789 3.502 1 97.38 217 ASN A C 1
ATOM 1662 O O . ASN A 1 217 ? 1.239 -10.812 3.912 1 97.38 217 ASN A O 1
ATOM 1666 N N . ASN A 1 218 ? 3.307 -11.5 4.125 1 97.56 218 ASN A N 1
ATOM 1667 C CA . ASN A 1 218 ? 2.914 -12.43 5.184 1 97.56 218 ASN A CA 1
ATOM 1668 C C . ASN A 1 218 ? 2.846 -11.727 6.539 1 97.56 218 ASN A C 1
ATOM 1670 O O . ASN A 1 218 ? 2.613 -12.367 7.566 1 97.56 218 ASN A O 1
ATOM 1674 N N . GLY A 1 219 ? 3.1 -10.391 6.559 1 97.12 219 GLY A N 1
ATOM 1675 C CA . GLY A 1 219 ? 2.953 -9.602 7.77 1 97.12 219 GLY A CA 1
ATOM 1676 C C . GLY A 1 219 ? 4.047 -9.859 8.789 1 97.12 219 GLY A C 1
ATOM 1677 O O . GLY A 1 219 ? 4.043 -9.281 9.875 1 97.12 219 GLY A O 1
ATOM 1678 N N . HIS A 1 220 ? 5.113 -10.656 8.453 1 96.31 220 HIS A N 1
ATOM 1679 C CA . HIS A 1 220 ? 6.105 -11.078 9.43 1 96.31 220 HIS A CA 1
ATOM 1680 C C . HIS A 1 220 ? 7.523 -10.867 8.898 1 96.31 220 HIS A C 1
ATOM 1682 O O . HIS A 1 220 ? 8.406 -10.43 9.641 1 96.31 220 HIS A O 1
ATOM 1688 N N . ASP A 1 221 ? 7.664 -11.227 7.617 1 97.19 221 ASP A N 1
ATOM 1689 C CA . ASP A 1 221 ? 9.023 -11.383 7.113 1 97.19 221 ASP A CA 1
ATOM 1690 C C . ASP A 1 221 ? 9.359 -10.305 6.086 1 97.19 221 ASP A C 1
ATOM 1692 O O . ASP A 1 221 ? 8.922 -10.383 4.934 1 97.19 221 ASP A O 1
ATOM 1696 N N . TRP A 1 222 ? 9.953 -9.32 6.426 1 96.56 222 TRP A N 1
ATOM 1697 C CA . TRP A 1 222 ? 10.68 -8.391 5.566 1 96.56 222 TRP A CA 1
ATOM 1698 C C . TRP A 1 222 ? 12.188 -8.562 5.723 1 96.56 222 TRP A C 1
ATOM 1700 O O . TRP A 1 222 ? 12.828 -7.828 6.473 1 96.56 222 TRP A O 1
ATOM 1710 N N . LEU A 1 223 ? 12.766 -9.484 4.945 1 97.62 223 LEU A N 1
ATOM 1711 C CA . LEU A 1 223 ? 14.094 -10.023 5.203 1 97.62 223 LEU A CA 1
ATOM 1712 C C . LEU A 1 223 ? 15.039 -9.727 4.043 1 97.62 223 LEU A C 1
ATOM 1714 O O . LEU A 1 223 ? 14.617 -9.711 2.885 1 97.62 223 LEU A O 1
ATOM 1718 N N . SER A 1 224 ? 16.25 -9.484 4.371 1 97.5 224 SER A N 1
ATOM 1719 C CA . SER A 1 224 ? 17.312 -9.555 3.371 1 97.5 224 SER A CA 1
ATOM 1720 C C . SER A 1 224 ? 17.688 -11 3.066 1 97.5 224 SER A C 1
ATOM 1722 O O . SER A 1 224 ? 17.328 -11.914 3.816 1 97.5 224 SER A O 1
ATOM 1724 N N . PHE A 1 225 ? 18.344 -11.203 2.008 1 97.88 225 PHE A N 1
ATOM 1725 C CA . PHE A 1 225 ? 18.688 -12.57 1.66 1 97.88 225 PHE A CA 1
ATOM 1726 C C . PHE A 1 225 ? 19.844 -13.062 2.52 1 97.88 225 PHE A C 1
ATOM 1728 O O . PHE A 1 225 ? 19.984 -14.266 2.75 1 97.88 225 PHE A O 1
ATOM 1735 N N . GLU A 1 226 ? 20.656 -12.172 3.059 1 98.5 226 GLU A N 1
ATOM 1736 C CA . GLU A 1 226 ? 21.625 -12.547 4.086 1 98.5 226 GLU A CA 1
ATOM 1737 C C . GLU A 1 226 ? 20.922 -13.094 5.324 1 98.5 226 GLU A C 1
ATOM 1739 O O . GLU A 1 226 ? 21.375 -14.078 5.91 1 98.5 226 GLU A O 1
ATOM 1744 N N . GLU A 1 227 ? 19.859 -12.453 5.707 1 98.5 227 GLU A N 1
ATOM 1745 C CA . GLU A 1 227 ? 19.078 -12.953 6.836 1 98.5 227 GLU A CA 1
ATOM 1746 C C . GLU A 1 227 ? 18.453 -14.305 6.52 1 98.5 227 GLU A C 1
ATOM 1748 O O . GLU A 1 227 ? 18.359 -15.172 7.391 1 98.5 227 GLU A O 1
ATOM 1753 N N . VAL A 1 228 ? 17.984 -14.508 5.27 1 98.19 228 VAL A N 1
ATOM 1754 C CA . VAL A 1 228 ? 17.453 -15.797 4.844 1 98.19 228 VAL A CA 1
ATOM 1755 C C . VAL A 1 228 ? 18.516 -16.875 4.961 1 98.19 228 VAL A C 1
ATOM 1757 O O . VAL A 1 228 ? 18.25 -17.969 5.449 1 98.19 228 VAL A O 1
ATOM 1760 N N . ALA A 1 229 ? 19.75 -16.547 4.535 1 98.5 229 ALA A N 1
ATOM 1761 C CA . ALA A 1 229 ? 20.859 -17.484 4.68 1 98.5 229 ALA A CA 1
ATOM 1762 C C . ALA A 1 229 ? 21.094 -17.844 6.141 1 98.5 229 ALA A C 1
ATOM 1764 O O . ALA A 1 229 ? 21.406 -19 6.457 1 98.5 229 ALA A O 1
ATOM 1765 N N . GLY A 1 230 ? 20.938 -16.828 7.012 1 98.62 230 GLY A N 1
ATOM 1766 C CA . GLY A 1 230 ? 21.047 -17.078 8.438 1 98.62 230 GLY A CA 1
ATOM 1767 C C . GLY A 1 230 ? 19.984 -18.047 8.945 1 98.62 230 GLY A C 1
ATOM 1768 O O . GLY A 1 230 ? 20.281 -18.969 9.711 1 98.62 230 GLY A O 1
ATOM 1769 N N . ILE A 1 231 ? 18.781 -17.859 8.516 1 98.56 231 ILE A N 1
ATOM 1770 C CA . ILE A 1 231 ? 17.688 -18.766 8.898 1 98.56 231 ILE A CA 1
ATOM 1771 C C . ILE A 1 231 ? 17.984 -20.172 8.391 1 98.56 231 ILE A C 1
ATOM 1773 O O . ILE A 1 231 ? 17.797 -21.141 9.117 1 98.56 231 ILE A O 1
ATOM 1777 N N . LEU A 1 232 ? 18.469 -20.281 7.172 1 98.12 232 LEU A N 1
ATOM 1778 C CA . LEU A 1 232 ? 18.828 -21.578 6.605 1 98.12 232 LEU A CA 1
ATOM 1779 C C . LEU A 1 232 ? 19.922 -22.25 7.426 1 98.12 232 LEU A C 1
ATOM 1781 O O . LEU A 1 232 ? 19.844 -23.438 7.711 1 98.12 232 LEU A O 1
ATOM 1785 N N . SER A 1 233 ? 20.938 -21.453 7.754 1 98.19 233 SER A N 1
ATOM 1786 C CA . SER A 1 233 ? 22.031 -21.969 8.578 1 98.19 233 SER A CA 1
ATOM 1787 C C . SER A 1 233 ? 21.5 -22.578 9.875 1 98.19 233 SER A C 1
ATOM 1789 O O . SER A 1 233 ? 21.906 -23.688 10.258 1 98.19 233 SER A O 1
ATOM 1791 N N . GLY A 1 234 ? 20.625 -21.859 10.531 1 98.06 234 GLY A N 1
ATOM 1792 C CA . GLY A 1 234 ? 20.047 -22.344 11.773 1 98.06 234 GLY A CA 1
ATOM 1793 C C . GLY A 1 234 ? 19.234 -23.609 11.602 1 98.06 234 GLY A C 1
ATOM 1794 O O . GLY A 1 234 ? 19.406 -24.562 12.352 1 98.06 234 GLY A O 1
ATOM 1795 N N . GLU A 1 235 ? 18.391 -23.672 10.609 1 97.44 235 GLU A N 1
ATOM 1796 C CA . GLU A 1 235 ? 17.453 -24.781 10.43 1 97.44 235 GLU A CA 1
ATOM 1797 C C . GLU A 1 235 ? 18.156 -26.016 9.859 1 97.44 235 GLU A C 1
ATOM 1799 O O . GLU A 1 235 ? 17.75 -27.141 10.141 1 97.44 235 GLU A O 1
ATOM 1804 N N . LEU A 1 236 ? 19.188 -25.75 9.117 1 94.94 236 LEU A N 1
ATOM 1805 C CA . LEU A 1 236 ? 19.922 -26.875 8.531 1 94.94 236 LEU A CA 1
ATOM 1806 C C . LEU A 1 236 ? 21.031 -27.359 9.461 1 94.94 236 LEU A C 1
ATOM 1808 O O . LEU A 1 236 ? 21.609 -28.422 9.25 1 94.94 236 LEU A O 1
ATOM 1812 N N . GLY A 1 237 ? 21.391 -26.562 10.469 1 94.94 237 GLY A N 1
ATOM 1813 C CA . GLY A 1 237 ? 22.359 -26.953 11.484 1 94.94 237 GLY A CA 1
ATOM 1814 C C . GLY A 1 237 ? 23.797 -26.828 11.031 1 94.94 237 GLY A C 1
ATOM 1815 O O . GLY A 1 237 ? 24.672 -27.516 11.555 1 94.94 237 GLY A O 1
ATOM 1816 N N . GLU A 1 238 ? 24.062 -26.109 10 1 95.62 238 GLU A N 1
ATOM 1817 C CA . GLU A 1 238 ? 25.406 -25.859 9.5 1 95.62 238 GLU A CA 1
ATOM 1818 C C . GLU A 1 238 ? 25.531 -24.438 8.977 1 95.62 238 GLU A C 1
ATOM 1820 O O . GLU A 1 238 ? 24.578 -23.859 8.453 1 95.62 238 GLU A O 1
ATOM 1825 N N . PRO A 1 239 ? 26.703 -23.938 9.133 1 97.31 239 PRO A N 1
ATOM 1826 C CA . PRO A 1 239 ? 26.891 -22.562 8.656 1 97.31 239 PRO A CA 1
ATOM 1827 C C . PRO A 1 239 ? 26.766 -22.453 7.145 1 97.31 239 PRO A C 1
ATOM 1829 O O . PRO A 1 239 ? 27.359 -23.234 6.402 1 97.31 239 PRO A O 1
ATOM 1832 N N . ILE A 1 240 ? 25.953 -21.578 6.672 1 98.19 240 ILE A N 1
ATOM 1833 C CA . ILE A 1 240 ? 25.797 -21.234 5.266 1 98.19 240 ILE A CA 1
ATOM 1834 C C . ILE A 1 240 ? 26.281 -19.812 5.02 1 98.19 240 ILE A C 1
ATOM 1836 O O . ILE A 1 240 ? 25.734 -18.859 5.582 1 98.19 240 ILE A O 1
ATOM 1840 N N . ALA A 1 241 ? 27.344 -19.641 4.262 1 98.44 241 ALA A N 1
ATOM 1841 C CA . ALA A 1 241 ? 27.859 -18.312 3.934 1 98.44 241 ALA A CA 1
ATOM 1842 C C . ALA A 1 241 ? 26.938 -17.609 2.938 1 98.44 241 ALA A C 1
ATOM 1844 O O . ALA A 1 241 ? 26.312 -18.25 2.102 1 98.44 241 ALA A O 1
ATOM 1845 N N . PHE A 1 242 ? 26.859 -16.344 3.031 1 98.75 242 PHE A N 1
ATOM 1846 C CA . PHE A 1 242 ? 26.094 -15.562 2.078 1 98.75 242 PHE A CA 1
ATOM 1847 C C . PHE A 1 242 ? 27 -14.867 1.082 1 98.75 242 PHE A C 1
ATOM 1849 O O . PHE A 1 242 ? 28.016 -14.266 1.469 1 98.75 242 PHE A O 1
ATOM 1856 N N . ASP A 1 243 ? 26.734 -14.969 -0.137 1 98.75 243 ASP A N 1
ATOM 1857 C CA . ASP A 1 243 ? 27.438 -14.266 -1.206 1 98.75 243 ASP A CA 1
ATOM 1858 C C . ASP A 1 243 ? 26.469 -13.453 -2.066 1 98.75 243 ASP A C 1
ATOM 1860 O O . ASP A 1 243 ? 25.844 -13.992 -2.982 1 98.75 243 ASP A O 1
ATOM 1864 N N . GLY A 1 244 ? 26.359 -12.195 -1.834 1 98.38 244 GLY A N 1
ATOM 1865 C CA . GLY A 1 244 ? 25.5 -11.297 -2.58 1 98.38 244 GLY A CA 1
ATOM 1866 C C . GLY A 1 244 ? 26.219 -10.555 -3.688 1 98.38 244 GLY A C 1
ATOM 1867 O O . GLY A 1 244 ? 25.703 -9.578 -4.23 1 98.38 244 GLY A O 1
ATOM 1868 N N . SER A 1 245 ? 27.453 -10.977 -4.023 1 98.38 245 SER A N 1
ATOM 1869 C CA . SER A 1 245 ? 28.281 -10.25 -4.984 1 98.38 245 SER A CA 1
ATOM 1870 C C . SER A 1 245 ? 27.875 -10.586 -6.418 1 98.38 245 SER A C 1
ATOM 1872 O O . SER A 1 245 ? 27.344 -11.664 -6.688 1 98.38 245 SER A O 1
ATOM 1874 N N . TYR A 1 246 ? 28.125 -9.578 -7.277 1 98.25 246 TYR A N 1
ATOM 1875 C CA . TYR A 1 246 ? 27.891 -9.797 -8.703 1 98.25 246 TYR A CA 1
ATOM 1876 C C . TYR A 1 246 ? 28.719 -10.961 -9.227 1 98.25 246 TYR A C 1
ATOM 1878 O O . TYR A 1 246 ? 28.219 -11.812 -9.961 1 98.25 246 TYR A O 1
ATOM 1886 N N . GLU A 1 247 ? 29.969 -11.039 -8.844 1 98.25 247 GLU A N 1
ATOM 1887 C CA . GLU A 1 247 ? 30.875 -12.086 -9.305 1 98.25 247 GLU A CA 1
ATOM 1888 C C . GLU A 1 247 ? 30.391 -13.469 -8.883 1 98.25 247 GLU A C 1
ATOM 1890 O O . GLU A 1 247 ? 30.344 -14.391 -9.695 1 98.25 247 GLU A O 1
ATOM 1895 N N . GLY A 1 248 ? 30.062 -13.594 -7.602 1 98.31 248 GLY A N 1
A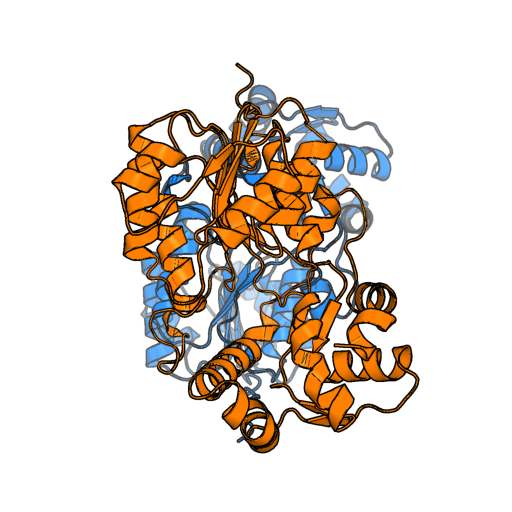TOM 1896 C CA . GLY A 1 248 ? 29.547 -14.867 -7.117 1 98.31 248 GLY A CA 1
ATOM 1897 C C . GLY A 1 248 ? 28.266 -15.297 -7.812 1 98.31 248 GLY A C 1
ATOM 1898 O O . GLY A 1 248 ? 28.125 -16.469 -8.188 1 98.31 248 GLY A O 1
ATOM 1899 N N . PHE A 1 249 ? 27.375 -14.383 -8.023 1 98.62 249 PHE A N 1
ATOM 1900 C CA . PHE A 1 249 ? 26.094 -14.664 -8.68 1 98.62 249 PHE A CA 1
ATOM 1901 C C . PHE A 1 249 ? 26.312 -15.125 -10.117 1 98.62 249 PHE A C 1
ATOM 1903 O O . PHE A 1 249 ? 25.766 -16.141 -10.539 1 98.62 249 PHE A O 1
ATOM 1910 N N . MET A 1 250 ? 27.188 -14.422 -10.875 1 98.12 250 MET A N 1
ATOM 1911 C CA . MET A 1 250 ? 27.391 -14.727 -12.289 1 98.12 250 MET A CA 1
ATOM 1912 C C . MET A 1 250 ? 28.172 -16.016 -12.461 1 98.12 250 MET A C 1
ATOM 1914 O O . MET A 1 250 ? 27.953 -16.766 -13.422 1 98.12 250 MET A O 1
ATOM 1918 N N . GLU A 1 251 ? 29.078 -16.25 -11.578 1 98.12 251 GLU A N 1
ATOM 1919 C CA . GLU A 1 251 ? 29.859 -17.484 -11.648 1 98.12 251 GLU A CA 1
ATOM 1920 C C . GLU A 1 251 ? 28.969 -18.703 -11.484 1 98.12 251 GLU A C 1
ATOM 1922 O O . GLU A 1 251 ? 29.125 -19.688 -12.211 1 98.12 251 GLU A O 1
ATOM 1927 N N . PHE A 1 252 ? 28.016 -18.641 -10.602 1 98.25 252 PHE A N 1
ATOM 1928 C CA . PHE A 1 252 ? 27.188 -19.812 -10.312 1 98.25 252 PHE A CA 1
ATOM 1929 C C . PHE A 1 252 ? 26 -19.875 -11.25 1 98.25 252 PHE A C 1
ATOM 1931 O O . PHE A 1 252 ? 25.719 -20.922 -11.844 1 98.25 252 PHE A O 1
ATOM 1938 N N . TRP A 1 253 ? 25.266 -18.797 -11.359 1 98 253 TRP A N 1
ATOM 1939 C CA . TRP A 1 253 ? 23.984 -18.797 -12.062 1 98 253 TRP A CA 1
ATOM 1940 C C . TRP A 1 253 ? 24.172 -18.453 -13.531 1 98 253 TRP A C 1
ATOM 1942 O O . TRP A 1 253 ? 23.312 -18.766 -14.359 1 98 253 TRP A O 1
ATOM 1952 N N . GLY A 1 254 ? 25.266 -17.719 -13.875 1 97.62 254 GLY A N 1
ATOM 1953 C CA . GLY A 1 254 ? 25.531 -17.391 -15.266 1 97.62 254 GLY A CA 1
ATOM 1954 C C . GLY A 1 254 ? 25.422 -18.594 -16.188 1 97.62 254 GLY A C 1
ATOM 1955 O O . GLY A 1 254 ? 24.594 -18.609 -17.109 1 97.62 254 GLY A O 1
ATOM 1956 N N . PRO A 1 255 ? 26.203 -19.656 -15.945 1 97.44 255 PRO A N 1
ATOM 1957 C CA . PRO A 1 255 ? 26.172 -20.844 -16.797 1 97.44 255 PRO A CA 1
ATOM 1958 C C . PRO A 1 255 ? 24.844 -21.594 -16.719 1 97.44 255 PRO A C 1
ATOM 1960 O O . PRO A 1 255 ? 24.5 -22.328 -17.641 1 97.44 255 PRO A O 1
ATOM 1963 N N . ARG A 1 256 ? 24.094 -21.438 -15.688 1 95.88 256 ARG A N 1
ATOM 1964 C CA . ARG A 1 256 ? 22.875 -22.203 -15.438 1 95.88 256 ARG A CA 1
ATOM 1965 C C . ARG A 1 256 ? 21.656 -21.5 -16.031 1 95.88 256 ARG A C 1
ATOM 1967 O O . ARG A 1 256 ? 20.703 -22.172 -16.469 1 95.88 256 ARG A O 1
ATOM 1974 N N . MET A 1 257 ? 21.688 -20.172 -16.062 1 95 257 MET A N 1
ATOM 1975 C CA . MET A 1 257 ? 20.516 -19.422 -16.484 1 95 257 MET A CA 1
ATOM 1976 C C . MET A 1 257 ? 20.797 -18.672 -17.781 1 95 257 MET A C 1
ATOM 1978 O O . MET A 1 257 ? 19.875 -18.156 -18.422 1 95 257 MET A O 1
ATOM 1982 N N . GLY A 1 258 ? 22.047 -18.594 -18.188 1 94.25 258 GLY A N 1
ATOM 1983 C CA . GLY A 1 258 ? 22.406 -17.859 -19.391 1 94.25 258 GLY A CA 1
ATOM 1984 C C . GLY A 1 258 ? 22.141 -16.375 -19.281 1 94.25 258 GLY A C 1
ATOM 1985 O O . GLY A 1 258 ? 22.5 -15.75 -18.281 1 94.25 258 GLY A O 1
ATOM 1986 N N . LYS A 1 259 ? 21.547 -15.789 -20.344 1 90.19 259 LYS A N 1
ATOM 1987 C CA . LYS A 1 259 ? 21.297 -14.352 -20.422 1 90.19 259 LYS A CA 1
ATOM 1988 C C . LYS A 1 259 ? 20.328 -13.906 -19.328 1 90.19 259 LYS A C 1
ATOM 1990 O O . LYS A 1 259 ? 20.328 -12.734 -18.938 1 90.19 259 LYS A O 1
ATOM 1995 N N . LYS A 1 260 ? 19.547 -14.773 -18.891 1 92.31 260 LYS A N 1
ATOM 1996 C CA . LYS A 1 260 ? 18.578 -14.469 -17.859 1 92.31 260 LYS A CA 1
ATOM 1997 C C . LYS A 1 260 ? 19.25 -14.055 -16.562 1 92.31 260 LYS A C 1
ATOM 1999 O O . LYS A 1 260 ? 18.688 -13.289 -15.773 1 92.31 260 LYS A O 1
ATOM 2004 N N . ALA A 1 261 ? 20.469 -14.516 -16.328 1 95.94 261 ALA A N 1
ATOM 2005 C CA . ALA A 1 261 ? 21.188 -14.227 -15.086 1 95.94 261 ALA A CA 1
ATOM 2006 C C . ALA A 1 261 ? 21.422 -12.727 -14.922 1 95.94 261 ALA A C 1
ATOM 2008 O O . ALA A 1 261 ? 21.156 -12.164 -13.859 1 95.94 261 ALA A O 1
ATOM 2009 N N . GLU A 1 262 ? 21.906 -12.094 -15.977 1 95.12 262 GLU A N 1
ATOM 2010 C CA . GLU A 1 262 ? 22.172 -10.656 -15.93 1 95.12 262 GLU A CA 1
ATOM 2011 C C . GLU A 1 262 ? 20.875 -9.875 -15.719 1 95.12 262 GLU A C 1
ATOM 2013 O O . GLU A 1 262 ? 20.844 -8.898 -14.961 1 95.12 262 GLU A O 1
ATOM 2018 N N . ARG A 1 263 ? 19.844 -10.281 -16.406 1 93.06 263 ARG A N 1
ATOM 2019 C CA . ARG A 1 263 ? 18.547 -9.625 -16.266 1 93.06 263 ARG A CA 1
ATOM 2020 C C . ARG A 1 263 ? 18.031 -9.742 -14.828 1 93.06 263 ARG A C 1
ATOM 2022 O O . ARG A 1 263 ? 17.5 -8.773 -14.281 1 93.06 263 ARG A O 1
ATOM 2029 N N . LEU A 1 264 ? 18.188 -10.891 -14.266 1 94.5 264 LEU A N 1
ATOM 2030 C CA . LEU A 1 264 ? 17.75 -11.125 -12.898 1 94.5 264 LEU A CA 1
ATOM 2031 C C . LEU A 1 264 ? 18.547 -10.273 -11.922 1 94.5 264 LEU A C 1
ATOM 2033 O O . LEU A 1 264 ? 17.984 -9.703 -10.977 1 94.5 264 LEU A O 1
ATOM 2037 N N . TRP A 1 265 ? 19.875 -10.203 -12.156 1 96.5 265 TRP A N 1
ATOM 2038 C CA . TRP A 1 265 ? 20.719 -9.352 -11.328 1 96.5 265 TRP A CA 1
ATOM 2039 C C . TRP A 1 265 ? 20.219 -7.91 -11.352 1 96.5 265 TRP A C 1
ATOM 2041 O O . TRP A 1 265 ? 20.016 -7.301 -10.297 1 96.5 265 TRP A O 1
ATOM 2051 N N . ASN A 1 266 ? 19.953 -7.422 -12.547 1 95.88 266 ASN A N 1
ATOM 2052 C CA . ASN A 1 266 ? 19.5 -6.043 -12.703 1 95.88 266 ASN A CA 1
ATOM 2053 C C . ASN A 1 266 ? 18.125 -5.832 -12.055 1 95.88 266 ASN A C 1
ATOM 2055 O O . ASN A 1 266 ? 17.875 -4.793 -11.445 1 95.88 266 ASN A O 1
ATOM 2059 N N . PHE A 1 267 ? 17.297 -6.777 -12.195 1 94.88 267 PHE A N 1
ATOM 2060 C CA . PHE A 1 267 ? 15.969 -6.711 -11.602 1 94.88 267 PHE A CA 1
ATOM 2061 C C . PHE A 1 267 ? 16.047 -6.629 -10.086 1 94.88 267 PHE A C 1
ATOM 2063 O O . PHE A 1 267 ? 15.367 -5.809 -9.461 1 94.88 267 PHE A O 1
ATOM 2070 N N . PHE A 1 268 ? 16.875 -7.426 -9.453 1 95.88 268 PHE A N 1
ATOM 2071 C CA . PHE A 1 268 ? 16.953 -7.461 -7.996 1 95.88 268 PHE A CA 1
ATOM 2072 C C . PHE A 1 268 ? 17.672 -6.223 -7.461 1 95.88 268 PHE A C 1
ATOM 2074 O O . PHE A 1 268 ? 17.375 -5.754 -6.359 1 95.88 268 PHE A O 1
ATOM 2081 N N . LYS A 1 269 ? 18.578 -5.648 -8.25 1 96 269 LYS A N 1
ATOM 2082 C CA . LYS A 1 269 ? 19.172 -4.375 -7.855 1 96 269 LYS A CA 1
ATOM 2083 C C . LYS A 1 269 ? 18.156 -3.246 -7.922 1 96 269 LYS A C 1
ATOM 2085 O O . LYS A 1 269 ? 18.188 -2.32 -7.105 1 96 269 LYS A O 1
ATOM 2090 N N . PHE A 1 270 ? 17.266 -3.332 -8.922 1 96 270 PHE A N 1
ATOM 2091 C CA . PHE A 1 270 ? 16.125 -2.426 -8.977 1 96 270 PHE A CA 1
ATOM 2092 C C . PHE A 1 270 ? 15.242 -2.578 -7.738 1 96 270 PHE A C 1
ATOM 2094 O O . PHE A 1 270 ? 14.852 -1.584 -7.125 1 96 270 PHE A O 1
ATOM 2101 N N . GLU A 1 271 ? 14.969 -3.822 -7.359 1 95.56 271 GLU A N 1
ATOM 2102 C CA . GLU A 1 271 ? 14.195 -4.062 -6.141 1 95.56 271 GLU A CA 1
ATOM 2103 C C . GLU A 1 271 ? 14.914 -3.506 -4.914 1 95.56 271 GLU A C 1
ATOM 2105 O O . GLU A 1 271 ? 14.281 -2.914 -4.035 1 95.56 271 GLU A O 1
ATOM 2110 N N . GLN A 1 272 ? 16.203 -3.74 -4.871 1 96.06 272 GLN A N 1
ATOM 2111 C CA . GLN A 1 272 ? 17 -3.25 -3.758 1 96.06 272 GLN A CA 1
ATOM 2112 C C . GLN A 1 272 ? 16.922 -1.731 -3.641 1 96.06 272 GLN A C 1
ATOM 2114 O O . GLN A 1 272 ? 16.719 -1.199 -2.547 1 96.06 272 GLN A O 1
ATOM 2119 N N . ALA A 1 273 ? 17 -1.069 -4.746 1 95.56 273 ALA A N 1
ATOM 2120 C CA . ALA A 1 273 ? 16.984 0.391 -4.773 1 95.56 273 ALA A CA 1
ATOM 2121 C C . ALA A 1 273 ? 15.648 0.935 -4.266 1 95.56 273 ALA A C 1
ATOM 2123 O O . ALA A 1 273 ? 15.562 2.092 -3.852 1 95.56 273 ALA A O 1
ATOM 2124 N N . ASN A 1 274 ? 14.609 0.131 -4.254 1 96.06 274 ASN A N 1
ATOM 2125 C CA . ASN A 1 274 ? 13.273 0.603 -3.91 1 96.06 274 ASN A CA 1
ATOM 2126 C C . ASN A 1 274 ? 12.695 -0.159 -2.721 1 96.06 274 ASN A C 1
ATOM 2128 O O . ASN A 1 274 ? 11.492 -0.094 -2.459 1 96.06 274 ASN A O 1
ATOM 2132 N N . GLU A 1 275 ? 13.477 -0.845 -1.975 1 96.19 275 GLU A N 1
ATOM 2133 C CA . GLU A 1 275 ? 13.031 -1.814 -0.979 1 96.19 275 GLU A CA 1
ATOM 2134 C C . GLU A 1 275 ? 12.367 -1.122 0.209 1 96.19 275 GLU A C 1
ATOM 2136 O O . GLU A 1 275 ? 11.547 -1.722 0.905 1 96.19 275 GLU A O 1
ATOM 2141 N N . GLU A 1 276 ? 12.625 0.191 0.375 1 96.62 276 GLU A N 1
ATOM 2142 C CA . GLU A 1 276 ? 12.055 0.916 1.505 1 96.62 276 GLU A CA 1
ATOM 2143 C C . GLU A 1 276 ? 10.57 1.191 1.29 1 96.62 276 GLU A C 1
ATOM 2145 O O . GLU A 1 276 ? 9.859 1.583 2.223 1 96.62 276 GLU A O 1
ATOM 2150 N N . GLN A 1 277 ? 10.094 0.966 0.119 1 96 277 GLN A N 1
ATOM 2151 C CA . GLN A 1 277 ? 8.68 1.21 -0.183 1 96 277 GLN A CA 1
ATOM 2152 C C . GLN A 1 277 ? 7.793 0.15 0.458 1 96 277 GLN A C 1
ATOM 2154 O O . GLN A 1 277 ? 6.598 0.377 0.662 1 96 277 GLN A O 1
ATOM 2159 N N . TRP A 1 278 ? 8.352 -0.965 0.734 1 96.31 278 TRP A N 1
ATOM 2160 C CA . TRP A 1 278 ? 7.566 -2.059 1.294 1 96.31 278 TRP A CA 1
ATOM 2161 C C . TRP A 1 278 ? 7.293 -1.829 2.775 1 96.31 278 TRP A C 1
ATOM 2163 O O . TRP A 1 278 ? 8.148 -1.317 3.5 1 96.31 278 TRP A O 1
ATOM 2173 N N . ALA A 1 279 ? 6.145 -2.205 3.178 1 96.19 279 ALA A N 1
ATOM 2174 C CA . ALA A 1 279 ? 5.754 -2.312 4.582 1 96.19 279 ALA A CA 1
ATOM 2175 C C . ALA A 1 279 ? 5 -3.611 4.844 1 96.19 279 ALA A C 1
ATOM 2177 O O . ALA A 1 279 ? 4.238 -4.078 3.988 1 96.19 279 ALA A O 1
ATOM 2178 N N . LEU A 1 280 ? 5.227 -4.223 5.965 1 97.19 280 LEU A N 1
ATOM 2179 C CA . LEU A 1 280 ? 4.434 -5.379 6.363 1 97.19 280 LEU A CA 1
ATOM 2180 C C . LEU A 1 280 ? 2.988 -4.984 6.645 1 97.19 280 LEU A C 1
ATOM 2182 O O . LEU A 1 280 ? 2.734 -3.92 7.215 1 97.19 280 LEU A O 1
ATOM 2186 N N . ASN A 1 281 ? 2.047 -5.82 6.176 1 96.88 281 ASN A N 1
ATOM 2187 C CA . ASN A 1 281 ? 0.648 -5.473 6.406 1 96.88 281 ASN A CA 1
ATOM 2188 C C . ASN A 1 281 ? -0.178 -6.699 6.785 1 96.88 281 ASN A C 1
ATOM 2190 O O . ASN A 1 281 ? 0.328 -7.824 6.773 1 96.88 281 ASN A O 1
ATOM 2194 N N . ASN A 1 282 ? -1.423 -6.527 7.121 1 97.56 282 ASN A N 1
ATOM 2195 C CA . ASN A 1 282 ? -2.207 -7.598 7.73 1 97.56 282 ASN A CA 1
ATOM 2196 C C . ASN A 1 282 ? -3.295 -8.102 6.789 1 97.56 282 ASN A C 1
ATOM 2198 O O . ASN A 1 282 ? -4.234 -8.773 7.219 1 97.56 282 ASN A O 1
ATOM 2202 N N . PHE A 1 283 ? -3.252 -7.742 5.5 1 98 283 PHE A N 1
ATOM 2203 C CA . PHE A 1 283 ? -4.336 -8.078 4.582 1 98 283 PHE A CA 1
ATOM 2204 C C . PHE A 1 283 ? -4.523 -9.586 4.492 1 98 283 PHE A C 1
ATOM 2206 O O . PHE A 1 283 ? -5.637 -10.086 4.652 1 98 283 PHE A O 1
ATOM 2213 N N . VAL A 1 284 ? -3.414 -10.312 4.289 1 98.44 284 VAL A N 1
ATOM 2214 C CA . VAL A 1 284 ? -3.494 -11.758 4.109 1 98.44 284 VAL A CA 1
ATOM 2215 C C . VAL A 1 284 ? -4.016 -12.414 5.387 1 98.44 284 VAL A C 1
ATOM 2217 O O . VAL A 1 284 ? -4.906 -13.266 5.336 1 98.44 284 VAL A O 1
ATOM 2220 N N . GLU A 1 285 ? -3.484 -12 6.48 1 98.5 285 GLU A N 1
ATOM 2221 C CA . GLU A 1 285 ? -3.945 -12.547 7.758 1 98.5 285 GLU A CA 1
ATOM 2222 C C . GLU A 1 285 ? -5.445 -12.336 7.934 1 98.5 285 GLU A C 1
ATOM 2224 O O . GLU A 1 285 ? -6.16 -13.242 8.352 1 98.5 285 GLU A O 1
ATOM 2229 N N . ARG A 1 286 ? -5.902 -11.195 7.613 1 98.06 286 ARG A N 1
ATOM 2230 C CA . ARG A 1 286 ? -7.312 -10.852 7.766 1 98.06 286 ARG A CA 1
ATOM 2231 C C . ARG A 1 286 ? -8.188 -11.719 6.863 1 98.06 286 ARG A C 1
ATOM 2233 O O . ARG A 1 286 ? -9.234 -12.211 7.289 1 98.06 286 ARG A O 1
ATOM 2240 N N . ILE A 1 287 ? -7.805 -11.938 5.645 1 98.5 287 ILE A N 1
ATOM 2241 C CA . ILE A 1 287 ? -8.594 -12.672 4.668 1 98.5 287 ILE A CA 1
ATOM 2242 C C . ILE A 1 287 ? -8.57 -14.164 5 1 98.5 287 ILE A C 1
ATOM 2244 O O . ILE A 1 287 ? -9.594 -14.844 4.91 1 98.5 287 ILE A O 1
ATOM 2248 N N . LEU A 1 288 ? -7.395 -14.656 5.469 1 98.56 288 LEU A N 1
ATOM 2249 C CA . LEU A 1 288 ? -7.242 -16.094 5.723 1 98.56 288 LEU A CA 1
ATOM 2250 C C . LEU A 1 288 ? -7.824 -16.469 7.078 1 98.56 288 LEU A C 1
ATOM 2252 O O . LEU A 1 288 ? -8.172 -17.625 7.305 1 98.56 288 LEU A O 1
ATOM 2256 N N . GLY A 1 289 ? -7.855 -15.531 8.062 1 98.12 289 GLY A N 1
ATOM 2257 C CA . GLY A 1 289 ? -8.289 -15.828 9.422 1 98.12 289 GLY A CA 1
ATOM 2258 C C . GLY A 1 289 ? -7.246 -16.578 10.227 1 98.12 289 GLY A C 1
ATOM 2259 O O . GLY A 1 289 ? -7.574 -17.219 11.227 1 98.12 289 GLY A O 1
ATOM 2260 N N . ARG A 1 290 ? -6.043 -16.594 9.734 1 98.12 290 ARG A N 1
ATOM 2261 C CA . ARG A 1 290 ? -4.879 -17.203 10.375 1 98.12 290 ARG A CA 1
ATOM 2262 C C . ARG A 1 290 ? -3.6 -16.469 9.969 1 98.12 290 ARG A C 1
ATOM 2264 O O . ARG A 1 290 ? -3.572 -15.766 8.969 1 98.12 290 ARG A O 1
ATOM 2271 N N . LYS A 1 291 ? -2.551 -16.641 10.789 1 97.69 291 LYS A N 1
ATOM 2272 C CA . LYS A 1 291 ? -1.253 -16.078 10.422 1 97.69 291 LYS A CA 1
ATOM 2273 C C . LYS A 1 291 ? -0.69 -16.766 9.18 1 97.69 291 LYS A C 1
ATOM 2275 O O . LYS A 1 291 ? -0.731 -18 9.078 1 97.69 291 LYS A O 1
ATOM 2280 N N . PRO A 1 292 ? -0.171 -15.984 8.188 1 98.06 292 PRO A N 1
ATOM 2281 C CA . PRO A 1 292 ? 0.436 -16.578 6.992 1 98.06 292 PRO A CA 1
ATOM 2282 C C . PRO A 1 292 ? 1.725 -17.344 7.305 1 98.06 292 PRO A C 1
ATOM 2284 O O . PRO A 1 292 ? 2.293 -17.172 8.391 1 98.06 292 PRO A O 1
ATOM 2287 N N . THR A 1 293 ? 2.1 -18.141 6.375 1 98.19 293 THR A N 1
ATOM 2288 C CA . THR A 1 293 ? 3.326 -18.922 6.473 1 98.19 293 THR A CA 1
ATOM 2289 C C . THR A 1 293 ? 4.547 -18 6.547 1 98.19 293 THR A C 1
ATOM 2291 O O . THR A 1 293 ? 4.648 -17.031 5.793 1 98.19 293 THR A O 1
ATOM 2294 N N . THR A 1 294 ? 5.41 -18.25 7.562 1 98.31 294 THR A N 1
ATOM 2295 C CA . THR A 1 294 ? 6.664 -17.516 7.66 1 98.31 294 THR A CA 1
ATOM 2296 C C . THR A 1 294 ? 7.758 -18.188 6.844 1 98.31 294 THR A C 1
ATOM 2298 O O . THR A 1 294 ? 7.629 -19.359 6.477 1 98.31 294 THR A O 1
ATOM 2301 N N . VAL A 1 295 ? 8.836 -17.484 6.531 1 98.19 295 VAL A N 1
ATOM 2302 C CA . VAL A 1 295 ? 9.977 -18.047 5.816 1 98.19 295 VAL A CA 1
ATOM 2303 C C . VAL A 1 295 ? 10.555 -19.219 6.613 1 98.19 295 VAL A C 1
ATOM 2305 O O . VAL A 1 295 ? 10.758 -20.312 6.074 1 98.19 295 VAL A O 1
ATOM 2308 N N . ARG A 1 296 ? 10.789 -19.016 7.926 1 98.62 296 ARG A N 1
ATOM 2309 C CA . ARG A 1 296 ? 11.32 -20.078 8.773 1 98.62 296 ARG A CA 1
ATOM 2310 C C . ARG A 1 296 ? 10.375 -21.266 8.805 1 98.62 296 ARG A C 1
ATOM 2312 O O . ARG A 1 296 ? 10.812 -22.406 8.656 1 98.62 296 ARG A O 1
ATOM 2319 N N . GLY A 1 297 ? 9.086 -20.953 9.008 1 98.56 297 GLY A N 1
ATOM 2320 C CA . GLY A 1 297 ? 8.102 -22.016 9.023 1 98.56 297 GLY A CA 1
ATOM 2321 C C . GLY A 1 297 ? 8.094 -22.844 7.742 1 98.56 297 GLY A C 1
ATOM 2322 O O . GLY A 1 297 ? 7.984 -24.062 7.785 1 98.56 297 GLY A O 1
ATOM 2323 N N . TRP A 1 298 ? 8.188 -22.203 6.625 1 98.5 298 TRP A N 1
ATOM 2324 C CA . TRP A 1 298 ? 8.211 -22.891 5.332 1 98.5 298 TRP A CA 1
ATOM 2325 C C . TRP A 1 298 ? 9.461 -23.75 5.199 1 98.5 298 TRP A C 1
ATOM 2327 O O . TRP A 1 298 ? 9.383 -24.875 4.703 1 98.5 298 TRP A O 1
ATOM 2337 N N . ILE A 1 299 ? 10.617 -23.234 5.613 1 98.38 299 ILE A N 1
ATOM 2338 C CA . ILE A 1 299 ? 11.875 -23.969 5.531 1 98.38 299 ILE A CA 1
ATOM 2339 C C . ILE A 1 299 ? 11.789 -25.234 6.383 1 98.38 299 ILE A C 1
ATOM 2341 O O . ILE A 1 299 ? 12.188 -26.312 5.941 1 98.38 299 ILE A O 1
ATOM 2345 N N . VAL A 1 300 ? 11.234 -25.078 7.594 1 98.44 300 VAL A N 1
ATOM 2346 C CA . VAL A 1 300 ? 11.078 -26.219 8.477 1 98.44 300 VAL A CA 1
ATOM 2347 C C . VAL A 1 300 ? 10.164 -27.266 7.824 1 98.44 300 VAL A C 1
ATOM 2349 O O . VAL A 1 300 ? 10.477 -28.453 7.812 1 98.44 300 VAL A O 1
ATOM 2352 N N . GLU A 1 301 ? 9.094 -26.812 7.262 1 98.19 301 GLU A N 1
ATOM 2353 C CA . GLU A 1 301 ? 8.117 -27.688 6.609 1 98.19 301 GLU A CA 1
ATOM 2354 C C . GLU A 1 301 ? 8.742 -28.438 5.438 1 98.19 301 GLU A C 1
ATOM 2356 O O . GLU A 1 301 ? 8.398 -29.594 5.184 1 98.19 301 GLU A O 1
ATOM 2361 N N . HIS A 1 302 ? 9.664 -27.875 4.738 1 97.81 302 HIS A N 1
ATOM 2362 C CA . HIS A 1 302 ? 10.148 -28.438 3.479 1 97.81 302 HIS A CA 1
ATOM 2363 C C . HIS A 1 302 ? 11.609 -28.844 3.58 1 97.81 302 HIS A C 1
ATOM 2365 O O . HIS A 1 302 ? 12.281 -29.031 2.561 1 97.81 302 HIS A O 1
ATOM 2371 N N . LYS A 1 303 ? 12.109 -28.938 4.738 1 97.19 303 LYS A N 1
ATOM 2372 C CA . LYS A 1 303 ? 13.531 -29.156 4.988 1 97.19 303 LYS A CA 1
ATOM 2373 C C . LYS A 1 303 ? 14.047 -30.375 4.23 1 97.19 303 LYS A C 1
ATOM 2375 O O . LYS A 1 303 ? 15.047 -30.297 3.521 1 97.19 303 LYS A O 1
ATOM 2380 N N . ASP A 1 304 ? 13.344 -31.516 4.297 1 96.62 304 ASP A N 1
ATOM 2381 C CA . ASP A 1 304 ? 13.766 -32.75 3.643 1 96.62 304 ASP A CA 1
ATOM 2382 C C . ASP A 1 304 ? 13.812 -32.594 2.125 1 96.62 304 ASP A C 1
ATOM 2384 O O . ASP A 1 304 ? 14.75 -33.031 1.471 1 96.62 304 ASP A O 1
ATOM 2388 N N . GLY A 1 305 ? 12.758 -31.922 1.629 1 96.25 305 GLY A N 1
ATOM 2389 C CA . GLY A 1 305 ? 12.727 -31.656 0.199 1 96.25 305 GLY A CA 1
ATOM 2390 C C . GLY A 1 305 ? 13.867 -30.766 -0.266 1 96.25 305 GLY A C 1
ATOM 2391 O O . GLY A 1 305 ? 14.453 -31 -1.322 1 96.25 305 GLY A O 1
ATOM 2392 N N . LEU A 1 306 ? 14.148 -29.75 0.53 1 96.06 306 LEU A N 1
ATOM 2393 C CA . LEU A 1 306 ? 15.227 -28.828 0.194 1 96.06 306 LEU A CA 1
ATOM 2394 C C . LEU A 1 306 ? 16.578 -29.562 0.178 1 96.06 306 LEU A C 1
ATOM 2396 O O . LEU A 1 306 ? 17.391 -29.328 -0.713 1 96.06 306 LEU A O 1
ATOM 2400 N N . LEU A 1 307 ? 16.781 -30.453 1.07 1 94.19 307 LEU A N 1
ATOM 2401 C CA . LEU A 1 307 ? 18.047 -31.156 1.207 1 94.19 307 LEU A CA 1
ATOM 2402 C C . LEU A 1 307 ? 18.219 -32.188 0.087 1 94.19 307 LEU A C 1
ATOM 2404 O O . LEU A 1 307 ? 19.328 -32.656 -0.167 1 94.19 307 LEU A O 1
ATOM 2408 N N . ASN A 1 308 ? 17.094 -32.5 -0.579 1 91.62 308 ASN A N 1
ATOM 2409 C CA . ASN A 1 308 ? 17.141 -33.5 -1.655 1 91.62 308 ASN A CA 1
ATOM 2410 C C . ASN A 1 308 ? 16.875 -32.844 -3.014 1 91.62 308 ASN A C 1
ATOM 2412 O O . ASN A 1 308 ? 16.609 -33.562 -3.996 1 91.62 308 ASN A O 1
ATOM 2416 N N . ALA A 1 309 ? 16.906 -31.625 -3.084 1 88.06 309 ALA A N 1
ATOM 2417 C CA . ALA A 1 309 ? 16.594 -30.906 -4.312 1 88.06 309 ALA A CA 1
ATOM 2418 C C . ALA A 1 309 ? 17.766 -30.922 -5.281 1 88.06 309 ALA A C 1
ATOM 2420 O O . ALA A 1 309 ? 18.922 -31 -4.855 1 88.06 309 ALA A O 1
ATOM 2421 N N . MET B 1 1 ? 31.484 8.398 -3.648 1 32.59 1 MET B N 1
ATOM 2422 C CA . MET B 1 1 ? 30.344 8.836 -2.844 1 32.59 1 MET B CA 1
ATOM 2423 C C . MET B 1 1 ? 29.312 7.719 -2.725 1 32.59 1 MET B C 1
ATOM 2425 O O . MET B 1 1 ? 29 7.043 -3.707 1 32.59 1 MET B O 1
ATOM 2429 N N . ASP B 1 2 ? 29.141 7.031 -1.568 1 47.22 2 ASP B N 1
ATOM 2430 C CA . ASP B 1 2 ? 28.266 5.898 -1.261 1 47.22 2 ASP B CA 1
ATOM 2431 C C . ASP B 1 2 ? 26.859 6.141 -1.773 1 47.22 2 ASP B C 1
ATOM 2433 O O . ASP B 1 2 ? 26.156 7.047 -1.303 1 47.22 2 ASP B O 1
ATOM 2437 N N . LEU B 1 3 ? 26.453 5.766 -3 1 62.16 3 LEU B N 1
ATOM 2438 C CA . LEU B 1 3 ? 25.25 5.961 -3.795 1 62.16 3 LEU B CA 1
ATOM 2439 C C . LEU B 1 3 ? 24.016 5.605 -2.988 1 62.16 3 LEU B C 1
ATOM 2441 O O . LEU B 1 3 ? 22.891 5.895 -3.412 1 62.16 3 LEU B O 1
ATOM 2445 N N . SER B 1 4 ? 24.297 5.199 -1.708 1 78.56 4 SER B N 1
ATOM 2446 C CA . SER B 1 4 ? 23.141 4.742 -0.938 1 78.56 4 SER B CA 1
ATOM 2447 C C . SER B 1 4 ? 22.766 5.754 0.136 1 78.56 4 SER B C 1
ATOM 2449 O O . SER B 1 4 ? 21.781 5.559 0.855 1 78.56 4 SER B O 1
ATOM 2451 N N . LYS B 1 5 ? 23.562 7.016 0.096 1 90.5 5 LYS B N 1
ATOM 2452 C CA . LYS B 1 5 ? 23.297 8.008 1.135 1 90.5 5 LYS B CA 1
ATOM 2453 C C . LYS B 1 5 ? 22.906 9.352 0.525 1 90.5 5 LYS B C 1
ATOM 2455 O O . LYS B 1 5 ? 23.484 9.766 -0.485 1 90.5 5 LYS B O 1
ATOM 2460 N N . LYS B 1 6 ? 21.938 9.945 1.131 1 91.75 6 LYS B N 1
ATOM 2461 C CA . LYS B 1 6 ? 21.609 11.328 0.796 1 91.75 6 LYS B CA 1
ATOM 2462 C C . LYS B 1 6 ? 22.078 12.289 1.888 1 91.75 6 LYS B C 1
ATOM 2464 O O . LYS B 1 6 ? 22.25 11.891 3.039 1 91.75 6 LYS B O 1
ATOM 2469 N N . SER B 1 7 ? 22.281 13.531 1.461 1 95.62 7 SER B N 1
ATOM 2470 C CA . SER B 1 7 ? 22.609 14.547 2.453 1 95.62 7 SER B CA 1
ATOM 2471 C C . SER B 1 7 ? 21.406 14.883 3.32 1 95.62 7 SER B C 1
ATOM 2473 O O . SER B 1 7 ? 20.266 14.883 2.838 1 95.62 7 SER B O 1
ATOM 2475 N N . ILE B 1 8 ? 21.672 15.117 4.582 1 98.12 8 ILE B N 1
ATOM 2476 C CA . ILE B 1 8 ? 20.656 15.648 5.469 1 98.12 8 ILE B CA 1
ATOM 2477 C C . ILE B 1 8 ? 20.5 17.156 5.238 1 98.12 8 ILE B C 1
ATOM 2479 O O . ILE B 1 8 ? 21.5 17.891 5.254 1 98.12 8 ILE B O 1
ATOM 2483 N N . PRO B 1 9 ? 19.344 17.609 4.98 1 98.62 9 PRO B N 1
ATOM 2484 C CA . PRO B 1 9 ? 19.172 19.031 4.711 1 98.62 9 PRO B CA 1
ATOM 2485 C C . PRO B 1 9 ? 19.656 19.906 5.859 1 98.62 9 PRO B C 1
ATOM 2487 O O . PRO B 1 9 ? 19.438 19.578 7.031 1 98.62 9 PRO B O 1
ATOM 2490 N N . LYS B 1 10 ? 20.25 21 5.469 1 98.5 10 LYS B N 1
ATOM 2491 C CA . LYS B 1 10 ? 20.703 21.969 6.465 1 98.5 10 LYS B CA 1
ATOM 2492 C C . LYS B 1 10 ? 19.656 23.047 6.691 1 98.5 10 LYS B C 1
ATOM 2494 O O . LYS B 1 10 ? 19.75 23.812 7.656 1 98.5 10 LYS B O 1
ATOM 2499 N N . SER B 1 11 ? 18.719 23.078 5.809 1 98.75 11 SER B N 1
ATOM 2500 C CA . SER B 1 11 ? 17.578 23.984 5.891 1 98.75 11 SER B CA 1
ATOM 2501 C C . SER B 1 11 ? 16.297 23.297 5.418 1 98.75 11 SER B C 1
ATOM 2503 O O . SER B 1 11 ? 16.328 22.5 4.473 1 98.75 11 SER B O 1
ATOM 2505 N N . ILE B 1 12 ? 15.219 23.547 6.094 1 98.94 12 ILE B N 1
ATOM 2506 C CA . ILE B 1 12 ? 13.961 22.891 5.758 1 98.94 12 ILE B CA 1
ATOM 2507 C C . ILE B 1 12 ? 12.836 23.922 5.734 1 98.94 12 ILE B C 1
ATOM 2509 O O . ILE B 1 12 ? 12.672 24.703 6.68 1 98.94 12 ILE B O 1
ATOM 2513 N N . LEU B 1 13 ? 12.18 23.984 4.613 1 98.94 13 LEU B N 1
ATOM 2514 C CA . LEU B 1 13 ? 10.969 24.781 4.441 1 98.94 13 LEU B CA 1
ATOM 2515 C C . LEU B 1 13 ? 9.719 23.938 4.707 1 98.94 13 LEU B C 1
ATOM 2517 O O . LEU B 1 13 ? 9.57 22.844 4.16 1 98.94 13 LEU B O 1
ATOM 2521 N N . ILE B 1 14 ? 8.828 24.406 5.555 1 98.81 14 ILE B N 1
ATOM 2522 C CA . ILE B 1 14 ? 7.605 23.688 5.906 1 98.81 14 ILE B CA 1
ATOM 2523 C C . ILE B 1 14 ? 6.387 24.516 5.469 1 98.81 14 ILE B C 1
ATOM 2525 O O . ILE B 1 14 ? 6.098 25.562 6.047 1 98.81 14 ILE B O 1
ATOM 2529 N N . PHE B 1 15 ? 5.703 24.031 4.434 1 97.75 15 PHE B N 1
ATOM 2530 C CA . PHE B 1 15 ? 4.383 24.578 4.137 1 97.75 15 PHE B CA 1
ATOM 2531 C C . PHE B 1 15 ? 3.354 24.078 5.148 1 97.75 15 PHE B C 1
ATOM 2533 O O . PHE B 1 15 ? 3.461 22.969 5.656 1 97.75 15 PHE B O 1
ATOM 2540 N N . GLY B 1 16 ? 2.359 24.875 5.434 1 95.19 16 GLY B N 1
ATOM 2541 C CA . GLY B 1 16 ? 1.364 24.5 6.422 1 95.19 16 GLY B CA 1
ATOM 2542 C C . GLY B 1 16 ? 1.92 24.438 7.832 1 95.19 16 GLY B C 1
ATOM 2543 O O . GLY B 1 16 ? 1.49 23.609 8.641 1 95.19 16 GLY B O 1
ATOM 2544 N N . ALA B 1 17 ? 2.809 25.344 8.164 1 97.44 17 ALA B N 1
ATOM 2545 C CA . ALA B 1 17 ? 3.584 25.25 9.406 1 97.44 17 ALA B CA 1
ATOM 2546 C C . ALA B 1 17 ? 2.715 25.578 10.617 1 97.44 17 ALA B C 1
ATOM 2548 O O . ALA B 1 17 ? 3.07 25.234 11.75 1 97.44 17 ALA B O 1
ATOM 2549 N N . ALA B 1 18 ? 1.63 26.203 10.398 1 96.31 18 ALA B N 1
ATOM 2550 C CA . ALA B 1 18 ? 0.76 26.562 11.523 1 96.31 18 ALA B CA 1
ATOM 2551 C C . ALA B 1 18 ? -0.271 25.453 11.781 1 96.31 18 ALA B C 1
ATOM 2553 O O . ALA B 1 18 ? -1.036 25.531 12.742 1 96.31 18 ALA B O 1
ATOM 2554 N N . GLY B 1 19 ? -0.265 24.438 10.953 1 95.44 19 GLY B N 1
ATOM 2555 C CA . GLY B 1 19 ? -1.28 23.391 11.023 1 95.44 19 GLY B CA 1
ATOM 2556 C C . GLY B 1 19 ? -0.895 22.25 11.945 1 95.44 19 GLY B C 1
ATOM 2557 O O . GLY B 1 19 ? 0.177 22.266 12.555 1 95.44 19 GLY B O 1
ATOM 2558 N N . HIS B 1 20 ? -1.81 21.266 12.008 1 95.75 20 HIS B N 1
ATOM 2559 C CA . HIS B 1 20 ? -1.729 20.188 12.984 1 95.75 20 HIS B CA 1
ATOM 2560 C C . HIS B 1 20 ? -0.67 19.156 12.594 1 95.75 20 HIS B C 1
ATOM 2562 O O . HIS B 1 20 ? -0.372 18.25 13.359 1 95.75 20 HIS B O 1
ATOM 2568 N N . ILE B 1 21 ? -0.085 19.281 11.398 1 97.12 21 ILE B N 1
ATOM 2569 C CA . ILE B 1 21 ? 1.04 18.438 11.023 1 97.12 21 ILE B CA 1
ATOM 2570 C C . ILE B 1 21 ? 2.316 19.266 10.961 1 97.12 21 ILE B C 1
ATOM 2572 O O . ILE B 1 21 ? 3.342 18.891 11.531 1 97.12 21 ILE B O 1
ATOM 2576 N N . GLY B 1 22 ? 2.254 20.438 10.328 1 98 22 GLY B N 1
ATOM 2577 C CA . GLY B 1 22 ? 3.418 21.297 10.141 1 98 22 GLY B CA 1
ATOM 2578 C C . GLY B 1 22 ? 4.02 21.781 11.445 1 98 22 GLY B C 1
ATOM 2579 O O . GLY B 1 22 ? 5.242 21.828 11.594 1 98 22 GLY B O 1
ATOM 2580 N N . GLN B 1 23 ? 3.174 22.188 12.344 1 98.31 23 GLN B N 1
ATOM 2581 C CA . GLN B 1 23 ? 3.678 22.734 13.594 1 98.31 23 GLN B CA 1
ATOM 2582 C C . GLN B 1 23 ? 4.395 21.672 14.422 1 98.31 23 GLN B C 1
ATOM 2584 O O . GLN B 1 23 ? 5.508 21.906 14.898 1 98.31 23 GLN B O 1
ATOM 2589 N N . PRO B 1 24 ? 3.76 20.469 14.594 1 98.56 24 PRO B N 1
ATOM 2590 C CA . PRO B 1 24 ? 4.492 19.391 15.281 1 98.56 24 PRO B CA 1
ATOM 2591 C C . PRO B 1 24 ? 5.789 19.016 14.57 1 98.56 24 PRO B C 1
ATOM 2593 O O . PRO B 1 24 ? 6.766 18.641 15.219 1 98.56 24 PRO B O 1
ATOM 2596 N N . LEU B 1 25 ? 5.828 19.078 13.25 1 98.88 25 LEU B N 1
ATOM 2597 C CA . LEU B 1 25 ? 7.059 18.812 12.516 1 98.88 25 LEU B CA 1
ATOM 2598 C C . LEU B 1 25 ? 8.141 19.828 12.875 1 98.88 25 LEU B C 1
ATOM 2600 O O . LEU B 1 25 ? 9.281 19.453 13.156 1 98.88 25 LEU B O 1
ATOM 2604 N N . ALA B 1 26 ? 7.773 21.125 12.883 1 98.88 26 ALA B N 1
ATOM 2605 C CA . ALA B 1 26 ? 8.711 22.172 13.273 1 98.88 26 ALA B CA 1
ATOM 2606 C C . ALA B 1 26 ? 9.234 21.922 14.688 1 98.88 26 ALA B C 1
ATOM 2608 O O . ALA B 1 26 ? 10.438 22.062 14.938 1 98.88 26 ALA B O 1
ATOM 2609 N N . ALA B 1 27 ? 8.328 21.531 15.578 1 98.81 27 ALA B N 1
ATOM 2610 C CA . ALA B 1 27 ? 8.719 21.266 16.969 1 98.81 27 ALA B CA 1
ATOM 2611 C C . ALA B 1 27 ? 9.695 20.094 17.031 1 98.81 27 ALA B C 1
ATOM 2613 O O . ALA B 1 27 ? 10.703 20.172 17.75 1 98.81 27 ALA B O 1
ATOM 2614 N N . PHE B 1 28 ? 9.406 19.047 16.312 1 98.81 28 PHE B N 1
ATOM 2615 C CA . PHE B 1 28 ? 10.258 17.859 16.297 1 98.81 28 PHE B CA 1
ATOM 2616 C C . PHE B 1 28 ? 11.656 18.219 15.812 1 98.81 28 PHE B C 1
ATOM 2618 O O . PHE B 1 28 ? 12.656 17.859 16.453 1 98.81 28 PHE B O 1
ATOM 2625 N N . LEU B 1 29 ? 11.734 18.938 14.703 1 98.88 29 LEU B N 1
ATOM 2626 C CA . LEU B 1 29 ? 13.023 19.281 14.102 1 98.88 29 LEU B CA 1
ATOM 2627 C C . LEU B 1 29 ? 13.805 20.234 14.984 1 98.88 29 LEU B C 1
ATOM 2629 O O . LEU B 1 29 ? 15.031 20.156 15.07 1 98.88 29 LEU B O 1
ATOM 2633 N N . THR B 1 30 ? 13.055 21.172 15.609 1 98.69 30 THR B N 1
ATOM 2634 C CA . THR B 1 30 ? 13.703 22.094 16.531 1 98.69 30 THR B CA 1
ATOM 2635 C C . THR B 1 30 ? 14.367 21.328 17.688 1 98.69 30 THR B C 1
ATOM 2637 O O . THR B 1 30 ? 15.461 21.688 18.125 1 98.69 30 THR B O 1
ATOM 2640 N N . ARG B 1 31 ? 13.719 20.281 18.125 1 98.44 31 ARG B N 1
ATOM 2641 C CA . ARG B 1 31 ? 14.203 19.5 19.25 1 98.44 31 ARG B CA 1
ATOM 2642 C C . ARG B 1 31 ? 15.32 18.547 18.828 1 98.44 31 ARG B C 1
ATOM 2644 O O . ARG B 1 31 ? 16.375 18.5 19.453 1 98.44 31 ARG B O 1
ATOM 2651 N N . GLU B 1 32 ? 15.148 17.859 17.75 1 98.44 32 GLU B N 1
ATOM 2652 C CA . GLU B 1 32 ? 16.016 16.734 17.391 1 98.44 32 GLU B CA 1
ATOM 2653 C C . GLU B 1 32 ? 17.203 17.203 16.547 1 98.44 32 GLU B C 1
ATOM 2655 O O . GLU B 1 32 ? 18.234 16.531 16.484 1 98.44 32 GLU B O 1
ATOM 2660 N N . ALA B 1 33 ? 17.031 18.344 15.852 1 98.38 33 ALA B N 1
ATOM 2661 C CA . ALA B 1 33 ? 18.078 18.875 14.969 1 98.38 33 ALA B CA 1
ATOM 2662 C C . ALA B 1 33 ? 18.109 20.391 15.008 1 98.38 33 ALA B C 1
ATOM 2664 O O . ALA B 1 33 ? 17.922 21.047 13.984 1 98.38 33 ALA B O 1
ATOM 2665 N N . PRO B 1 34 ? 18.531 20.953 16.109 1 97.75 34 PRO B N 1
ATOM 2666 C CA . PRO B 1 34 ? 18.484 22.406 16.297 1 97.75 34 PRO B CA 1
ATOM 2667 C C . PRO B 1 34 ? 19.406 23.156 15.352 1 97.75 34 PRO B C 1
ATOM 2669 O O . PRO B 1 34 ? 19.281 24.375 15.188 1 97.75 34 PRO B O 1
ATOM 2672 N N . GLY B 1 35 ? 20.281 22.469 14.727 1 98.19 35 GLY B N 1
ATOM 2673 C CA . GLY B 1 35 ? 21.203 23.078 13.797 1 98.19 35 GLY B CA 1
ATOM 2674 C C . GLY B 1 35 ? 20.609 23.328 12.422 1 98.19 35 GLY B C 1
ATOM 2675 O O . GLY B 1 35 ? 21.156 24.078 11.625 1 98.19 35 GLY B O 1
ATOM 2676 N N . ILE B 1 36 ? 19.531 22.703 12.125 1 98.75 36 ILE B N 1
ATOM 2677 C CA . ILE B 1 36 ? 18.859 22.859 10.844 1 98.75 36 ILE B CA 1
ATOM 2678 C C . ILE B 1 36 ? 18.047 24.156 10.844 1 98.75 36 ILE B C 1
ATOM 2680 O O . ILE B 1 36 ? 17.266 24.406 11.766 1 98.75 36 ILE B O 1
ATOM 2684 N N . GLN B 1 37 ? 18.219 25.016 9.859 1 98.62 37 GLN B N 1
ATOM 2685 C CA . GLN B 1 37 ? 17.453 26.25 9.727 1 98.62 37 GLN B CA 1
ATOM 2686 C C . GLN B 1 37 ? 16.047 25.969 9.219 1 98.62 37 GLN B C 1
ATOM 2688 O O . GLN B 1 37 ? 15.875 25.391 8.141 1 98.62 37 GLN B O 1
ATOM 2693 N N . LEU B 1 38 ? 15.141 26.375 9.984 1 98.81 38 LEU B N 1
ATOM 2694 C CA . LEU B 1 38 ? 13.75 26.156 9.586 1 98.81 38 LEU B CA 1
ATOM 2695 C C . LEU B 1 38 ? 13.156 27.422 8.969 1 98.81 38 LEU B C 1
ATOM 2697 O O . LEU B 1 38 ? 13.414 28.531 9.445 1 98.81 38 LEU B O 1
ATOM 2701 N N . SER B 1 39 ? 12.492 27.281 7.863 1 98.81 39 SER B N 1
ATOM 2702 C CA . SER B 1 39 ? 11.602 28.281 7.281 1 98.81 39 SER B CA 1
ATOM 2703 C C . SER B 1 39 ? 10.148 27.828 7.352 1 98.81 39 SER B C 1
ATOM 2705 O O . SER B 1 39 ? 9.789 26.766 6.832 1 98.81 39 SER B O 1
ATOM 2707 N N . LEU B 1 40 ? 9.344 28.609 8.016 1 98.75 40 LEU B N 1
ATOM 2708 C CA . LEU B 1 40 ? 7.961 28.25 8.297 1 98.75 40 LEU B CA 1
ATOM 2709 C C . LEU B 1 40 ? 6.996 29.141 7.527 1 98.75 40 LEU B C 1
ATOM 2711 O O . LEU B 1 40 ? 7 30.359 7.703 1 98.75 40 LEU B O 1
ATOM 2715 N N . VAL B 1 41 ? 6.148 28.516 6.703 1 98 41 VAL B N 1
ATOM 2716 C CA . VAL B 1 41 ? 5.238 29.266 5.852 1 98 41 VAL B CA 1
ATOM 2717 C C . VAL B 1 41 ? 3.861 29.344 6.508 1 98 41 VAL B C 1
ATOM 2719 O O . VAL B 1 41 ? 3.289 28.312 6.887 1 98 41 VAL B O 1
ATOM 2722 N N . ALA B 1 42 ? 3.385 30.469 6.637 1 94.56 42 ALA B N 1
ATOM 2723 C CA . ALA B 1 42 ? 2.014 30.734 7.066 1 94.56 42 ALA B CA 1
ATOM 2724 C C . ALA B 1 42 ? 1.402 31.891 6.277 1 94.56 42 ALA B C 1
ATOM 2726 O O . ALA B 1 42 ? 2.107 32.812 5.879 1 94.56 42 ALA B O 1
ATOM 2727 N N . ARG B 1 43 ? 0.106 31.875 6.02 1 85.62 43 ARG B N 1
ATOM 2728 C CA . ARG B 1 43 ? -0.556 32.844 5.145 1 85.62 43 ARG B CA 1
ATOM 2729 C C . ARG B 1 43 ? -0.973 34.094 5.918 1 85.62 43 ARG B C 1
ATOM 2731 O O . ARG B 1 43 ? -0.781 35.219 5.445 1 85.62 43 ARG B O 1
ATOM 2738 N N . SER B 1 44 ? -1.475 33.875 7.152 1 90.62 44 SER B N 1
ATOM 2739 C CA . SER B 1 44 ? -2.018 35 7.887 1 90.62 44 SER B CA 1
ATOM 2740 C C . SER B 1 44 ? -0.978 35.625 8.828 1 90.62 44 SER B C 1
ATOM 2742 O O . SER B 1 44 ? -0.162 34.875 9.398 1 90.62 44 SER B O 1
ATOM 2744 N N . PRO B 1 45 ? -1.064 36.938 8.992 1 93.56 45 PRO B N 1
ATOM 2745 C CA . PRO B 1 45 ? -0.138 37.594 9.906 1 93.56 45 PRO B CA 1
ATOM 2746 C C . PRO B 1 45 ? -0.244 37.062 11.336 1 93.56 45 PRO B C 1
ATOM 2748 O O . PRO B 1 45 ? 0.766 36.969 12.039 1 93.56 45 PRO B O 1
ATOM 2751 N N . GLU B 1 46 ? -1.385 36.75 11.727 1 95.69 46 GLU B N 1
ATOM 2752 C CA . GLU B 1 46 ? -1.591 36.219 13.07 1 95.69 46 GLU B CA 1
ATOM 2753 C C . GLU B 1 46 ? -0.852 34.906 13.273 1 95.69 46 GLU B C 1
ATOM 2755 O O . GLU B 1 46 ? -0.187 34.688 14.289 1 95.69 46 GLU B O 1
ATOM 2760 N N . LYS B 1 47 ? -0.929 34.094 12.32 1 96.38 47 LYS B N 1
ATOM 2761 C CA . LYS B 1 47 ? -0.242 32.781 12.383 1 96.38 47 LYS B CA 1
ATOM 2762 C C . LYS B 1 47 ? 1.271 32.969 12.305 1 96.38 47 LYS B C 1
ATOM 2764 O O . LYS B 1 47 ? 2.025 32.219 12.938 1 96.38 47 LYS B O 1
ATOM 2769 N N . GLN B 1 48 ? 1.674 33.906 11.57 1 96.75 48 GLN B N 1
ATOM 2770 C CA . GLN B 1 48 ? 3.102 34.188 11.484 1 96.75 48 GLN B CA 1
ATOM 2771 C C . GLN B 1 48 ? 3.66 34.625 12.836 1 96.7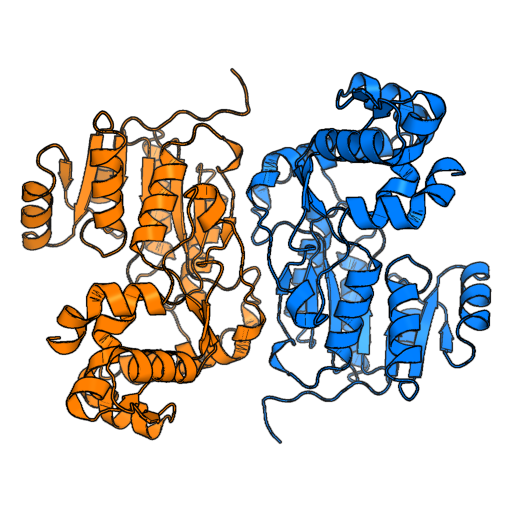5 48 GLN B C 1
ATOM 2773 O O . GLN B 1 48 ? 4.719 34.156 13.258 1 96.75 48 GLN B O 1
ATOM 2778 N N . LYS B 1 49 ? 2.939 35.5 13.453 1 97.12 49 LYS B N 1
ATOM 2779 C CA . LYS B 1 49 ? 3.367 35.969 14.766 1 97.12 49 LYS B CA 1
ATOM 2780 C C . LYS B 1 49 ? 3.422 34.812 15.773 1 97.12 49 LYS B C 1
ATOM 2782 O O . LYS B 1 49 ? 4.375 34.719 16.547 1 97.12 49 LYS B O 1
ATOM 2787 N N . MET B 1 50 ? 2.396 34 15.742 1 97.38 50 MET B N 1
ATOM 2788 C CA . MET B 1 50 ? 2.344 32.844 16.625 1 97.38 50 MET B CA 1
ATOM 2789 C C . MET B 1 50 ? 3.547 31.922 16.391 1 97.38 50 MET B C 1
ATOM 2791 O O . MET B 1 50 ? 4.195 31.484 17.344 1 97.38 50 MET B O 1
ATOM 2795 N N . LEU B 1 51 ? 3.869 31.641 15.164 1 98.31 51 LEU B N 1
ATOM 2796 C CA . LEU B 1 51 ? 4.988 30.781 14.812 1 98.31 51 LEU B CA 1
ATOM 2797 C C . LEU B 1 51 ? 6.312 31.391 15.25 1 98.31 51 LEU B C 1
ATOM 2799 O O . LEU B 1 51 ? 7.188 30.703 15.766 1 98.31 51 LEU B O 1
ATOM 2803 N N . GLN B 1 52 ? 6.414 32.688 15.031 1 97.69 52 GLN B N 1
ATOM 2804 C CA . GLN B 1 52 ? 7.652 33.375 15.414 1 97.69 52 GLN B CA 1
ATOM 2805 C C . GLN B 1 52 ? 7.887 33.281 16.922 1 97.69 52 GLN B C 1
ATOM 2807 O O . GLN B 1 52 ? 9.023 33.125 17.375 1 97.69 52 GLN B O 1
ATOM 2812 N N . ASN B 1 53 ? 6.848 33.438 17.656 1 98.06 53 ASN B N 1
ATOM 2813 C CA . ASN B 1 53 ? 6.945 33.312 19.109 1 98.06 53 ASN B CA 1
ATOM 2814 C C . ASN B 1 53 ? 7.32 31.906 19.547 1 98.06 53 ASN B C 1
ATOM 2816 O O . ASN B 1 53 ? 8.133 31.719 20.453 1 98.06 53 ASN B O 1
ATOM 2820 N N . LYS B 1 54 ? 6.777 30.953 18.891 1 98 54 LYS B N 1
ATOM 2821 C CA . LYS B 1 54 ? 6.977 29.562 19.281 1 98 54 LYS B CA 1
ATOM 2822 C C . LYS B 1 54 ? 8.344 29.047 18.812 1 98 54 LYS B C 1
ATOM 2824 O O . LYS B 1 54 ? 8.953 28.219 19.469 1 98 54 LYS B O 1
ATOM 2829 N N . PHE B 1 55 ? 8.711 29.531 17.656 1 98.44 55 PHE B N 1
ATOM 2830 C CA . PHE B 1 55 ? 9.984 29.141 17.062 1 98.44 55 PHE B CA 1
ATOM 2831 C C . PHE B 1 55 ? 10.859 30.344 16.781 1 98.44 55 PHE B C 1
ATOM 2833 O O . PHE B 1 55 ? 11.094 30.688 15.617 1 98.44 55 PHE B O 1
ATOM 2840 N N . PRO B 1 56 ? 11.523 30.891 17.719 1 97.62 56 PRO B N 1
ATOM 2841 C CA . PRO B 1 56 ? 12.211 32.156 17.578 1 97.62 56 PRO B CA 1
ATOM 2842 C C . PRO B 1 56 ? 13.422 32.094 16.641 1 97.62 56 PRO B C 1
ATOM 2844 O O . PRO B 1 56 ? 13.828 33.094 16.062 1 97.62 56 PRO B O 1
ATOM 2847 N N . LYS B 1 57 ? 13.922 30.922 16.438 1 97.69 57 LYS B N 1
ATOM 2848 C CA . LYS B 1 57 ? 15.117 30.797 15.609 1 97.69 57 LYS B CA 1
ATOM 2849 C C . LYS B 1 57 ? 14.742 30.516 14.156 1 97.69 57 LYS B C 1
ATOM 2851 O O . LYS B 1 57 ? 15.609 30.516 13.273 1 97.69 57 LYS B O 1
ATOM 2856 N N . ALA B 1 58 ? 13.547 30.266 13.883 1 98.44 58 ALA B N 1
ATOM 2857 C CA . ALA B 1 58 ? 13.094 29.938 12.531 1 98.44 58 ALA B CA 1
ATOM 2858 C C . ALA B 1 58 ? 12.828 31.219 11.734 1 98.44 58 ALA B C 1
ATOM 2860 O O . ALA B 1 58 ? 12.562 32.281 12.312 1 98.44 58 ALA B O 1
ATOM 2861 N N . ARG B 1 59 ? 12.953 31.094 10.422 1 97.62 59 ARG B N 1
ATOM 2862 C CA . ARG B 1 59 ? 12.477 32.125 9.5 1 97.62 59 ARG B CA 1
ATOM 2863 C C . ARG B 1 59 ? 10.992 31.922 9.188 1 97.62 59 ARG B C 1
ATOM 2865 O O . ARG B 1 59 ? 10.602 30.875 8.672 1 97.62 59 ARG B O 1
ATOM 2872 N N . VAL B 1 60 ? 10.211 32.875 9.625 1 98.19 60 VAL B N 1
ATOM 2873 C CA . VAL B 1 60 ? 8.781 32.781 9.328 1 98.19 60 VAL B CA 1
ATOM 2874 C C . VAL B 1 60 ? 8.453 33.688 8.141 1 98.19 60 VAL B C 1
ATOM 2876 O O . VAL B 1 60 ? 8.852 34.844 8.102 1 98.19 60 VAL B O 1
ATOM 2879 N N . LEU B 1 61 ? 7.77 33.156 7.137 1 96.19 61 LEU B N 1
ATOM 2880 C CA . LEU B 1 61 ? 7.531 33.938 5.922 1 96.19 61 LEU B CA 1
ATOM 2881 C C . LEU B 1 61 ? 6.18 33.562 5.309 1 96.19 61 LEU B C 1
ATOM 2883 O O . LEU B 1 61 ? 5.535 32.625 5.73 1 96.19 61 LEU B O 1
ATOM 2887 N N . ALA B 1 62 ? 5.777 34.375 4.363 1 95.19 62 ALA B N 1
ATOM 2888 C CA . ALA B 1 62 ? 4.586 34.125 3.561 1 95.19 62 ALA B CA 1
ATOM 2889 C C . ALA B 1 62 ? 4.957 33.562 2.188 1 95.19 62 ALA B C 1
ATOM 2891 O O . ALA B 1 62 ? 5.945 34 1.588 1 95.19 62 ALA B O 1
ATOM 2892 N N . ALA B 1 63 ? 4.215 32.625 1.772 1 94.88 63 ALA B N 1
ATOM 2893 C CA . ALA B 1 63 ? 4.32 32.094 0.42 1 94.88 63 ALA B CA 1
ATOM 2894 C C . ALA B 1 63 ? 2.996 31.484 -0.034 1 94.88 63 ALA B C 1
ATOM 2896 O O . ALA B 1 63 ? 2.289 30.844 0.756 1 94.88 63 ALA B O 1
ATOM 2897 N N . ASP B 1 64 ? 2.68 31.734 -1.261 1 93.38 64 ASP B N 1
ATOM 2898 C CA . ASP B 1 64 ? 1.441 31.266 -1.867 1 93.38 64 ASP B CA 1
ATOM 2899 C C . ASP B 1 64 ? 1.729 30.391 -3.09 1 93.38 64 ASP B C 1
ATOM 2901 O O . ASP B 1 64 ? 2.482 30.797 -3.979 1 93.38 64 ASP B O 1
ATOM 2905 N N . TYR B 1 65 ? 1.094 29.234 -3.104 1 95.12 65 TYR B N 1
ATOM 2906 C CA . TYR B 1 65 ? 1.283 28.312 -4.219 1 95.12 65 TYR B CA 1
ATOM 2907 C C . TYR B 1 65 ? 0.895 28.969 -5.539 1 95.12 65 TYR B C 1
ATOM 2909 O O . TYR B 1 65 ? 1.41 28.594 -6.598 1 95.12 65 TYR B O 1
ATOM 2917 N N . GLU B 1 66 ? 0.036 29.922 -5.477 1 93.62 66 GLU B N 1
ATOM 2918 C CA . GLU B 1 66 ? -0.476 30.562 -6.68 1 93.62 66 GLU B CA 1
ATOM 2919 C C . GLU B 1 66 ? 0.336 31.812 -7.031 1 93.62 66 GLU B C 1
ATOM 2921 O O . GLU B 1 66 ? 0.018 32.531 -7.988 1 93.62 66 GLU B O 1
ATOM 2926 N N . ASP B 1 67 ? 1.341 32.094 -6.254 1 95.56 67 ASP B N 1
ATOM 2927 C CA . ASP B 1 67 ? 2.227 33.219 -6.5 1 95.56 67 ASP B CA 1
ATOM 2928 C C . ASP B 1 67 ? 3.664 32.75 -6.723 1 95.56 67 ASP B C 1
ATOM 2930 O O . ASP B 1 67 ? 4.441 32.656 -5.773 1 95.56 67 ASP B O 1
ATOM 2934 N N . PRO B 1 68 ? 4.051 32.656 -7.969 1 97.12 68 PRO B N 1
ATOM 2935 C CA . PRO B 1 68 ? 5.375 32.125 -8.297 1 97.12 68 PRO B CA 1
ATOM 2936 C C . PRO B 1 68 ? 6.508 32.938 -7.648 1 97.12 68 PRO B C 1
ATOM 2938 O O . PRO B 1 68 ? 7.508 32.344 -7.223 1 97.12 68 PRO B O 1
ATOM 2941 N N . SER B 1 69 ? 6.367 34.188 -7.578 1 97.19 69 SER B N 1
ATOM 2942 C CA . SER B 1 69 ? 7.422 35 -7.004 1 97.19 69 SER B CA 1
ATOM 2943 C C . SER B 1 69 ? 7.605 34.719 -5.52 1 97.19 69 SER B C 1
ATOM 2945 O O . SER B 1 69 ? 8.734 34.656 -5.031 1 97.19 69 SER B O 1
ATOM 2947 N N . SER B 1 70 ? 6.516 34.594 -4.812 1 96.94 70 SER B N 1
ATOM 2948 C CA . SER B 1 70 ? 6.609 34.281 -3.389 1 96.94 70 SER B CA 1
ATOM 2949 C C . SER B 1 70 ? 7.191 32.875 -3.16 1 96.94 70 SER B C 1
ATOM 2951 O O . SER B 1 70 ? 7.926 32.656 -2.195 1 96.94 70 SER B O 1
ATOM 2953 N N . LEU B 1 71 ? 6.895 31.953 -3.996 1 97.44 71 LEU B N 1
ATOM 2954 C CA . LEU B 1 71 ? 7.445 30.609 -3.898 1 97.44 71 LEU B CA 1
ATOM 2955 C C . LEU B 1 71 ? 8.953 30.609 -4.145 1 97.44 71 LEU B C 1
ATOM 2957 O O . LEU B 1 71 ? 9.711 29.969 -3.414 1 97.44 71 LEU B O 1
ATOM 2961 N N . ALA B 1 72 ? 9.328 31.344 -5.199 1 98.06 72 ALA B N 1
ATOM 2962 C CA . ALA B 1 72 ? 10.75 31.438 -5.52 1 98.06 72 ALA B CA 1
ATOM 2963 C C . ALA B 1 72 ? 11.547 32 -4.336 1 98.06 72 ALA B C 1
ATOM 2965 O O . ALA B 1 72 ? 12.625 31.5 -4.02 1 98.06 72 ALA B O 1
ATOM 2966 N N . ALA B 1 73 ? 10.969 33 -3.703 1 97.56 73 ALA B N 1
ATOM 2967 C CA . ALA B 1 73 ? 11.625 33.594 -2.541 1 97.56 73 ALA B CA 1
ATOM 2968 C C . ALA B 1 73 ? 11.688 32.594 -1.382 1 97.56 73 ALA B C 1
ATOM 2970 O O . ALA B 1 73 ? 12.703 32.531 -0.679 1 97.56 73 ALA B O 1
ATOM 2971 N N . ALA B 1 74 ? 10.672 31.828 -1.207 1 97.88 74 ALA B N 1
ATOM 2972 C CA . ALA B 1 74 ? 10.57 30.891 -0.083 1 97.88 74 ALA B CA 1
ATOM 2973 C C . ALA B 1 74 ? 11.547 29.734 -0.24 1 97.88 74 ALA B C 1
ATOM 2975 O O . ALA B 1 74 ? 12.18 29.312 0.731 1 97.88 74 ALA B O 1
ATOM 2976 N N . VAL B 1 75 ? 11.742 29.234 -1.43 1 98.31 75 VAL B N 1
ATOM 2977 C CA . VAL B 1 75 ? 12.477 27.984 -1.625 1 98.31 75 VAL B CA 1
ATOM 2978 C C . VAL B 1 75 ? 13.961 28.297 -1.831 1 98.31 75 VAL B C 1
ATOM 2980 O O . VAL B 1 75 ? 14.781 27.391 -1.942 1 98.31 75 VAL B O 1
ATOM 2983 N N . ASN B 1 76 ? 14.297 29.578 -1.927 1 98 76 ASN B N 1
ATOM 2984 C CA . ASN B 1 76 ? 15.664 29.984 -2.23 1 98 76 ASN B CA 1
ATOM 2985 C C . ASN B 1 76 ? 16.656 29.359 -1.258 1 98 76 ASN B C 1
ATOM 2987 O O . ASN B 1 76 ? 16.672 29.703 -0.072 1 98 76 ASN B O 1
ATOM 2991 N N . GLY B 1 77 ? 17.453 28.453 -1.774 1 98.19 77 GLY B N 1
ATOM 2992 C CA . GLY B 1 77 ? 18.547 27.875 -1.021 1 98.19 77 GLY B CA 1
ATOM 2993 C C . GLY B 1 77 ? 18.094 26.797 -0.047 1 98.19 77 GLY B C 1
ATOM 2994 O O . GLY B 1 77 ? 18.891 26.281 0.734 1 98.19 77 GLY B O 1
ATOM 2995 N N . VAL B 1 78 ? 16.859 26.438 -0.071 1 98.31 78 VAL B N 1
ATOM 2996 C CA . VAL B 1 78 ? 16.328 25.469 0.881 1 98.31 78 VAL B CA 1
ATOM 2997 C C . VAL B 1 78 ? 16.609 24.047 0.392 1 98.31 78 VAL B C 1
ATOM 2999 O O . VAL B 1 78 ? 16.422 23.75 -0.787 1 98.31 78 VAL B O 1
ATOM 3002 N N . GLU B 1 79 ? 17.047 23.188 1.308 1 98.81 79 GLU B N 1
ATOM 3003 C CA . GLU B 1 79 ? 17.453 21.844 0.935 1 98.81 79 GLU B CA 1
ATOM 3004 C C . GLU B 1 79 ? 16.344 20.828 1.192 1 98.81 79 GLU B C 1
ATOM 3006 O O . GLU B 1 79 ? 16.266 19.812 0.51 1 98.81 79 GLU B O 1
ATOM 3011 N N . GLY B 1 80 ? 15.57 20.984 2.23 1 98.88 80 GLY B N 1
ATOM 3012 C CA . GLY B 1 80 ? 14.398 20.188 2.529 1 98.88 80 GLY B CA 1
ATOM 3013 C C . GLY B 1 80 ? 13.094 20.953 2.396 1 98.88 80 GLY B C 1
ATOM 3014 O O . GLY B 1 80 ? 13.016 22.125 2.775 1 98.88 80 GLY B O 1
ATOM 3015 N N . VAL B 1 81 ? 12.086 20.328 1.844 1 98.94 81 VAL B N 1
ATOM 3016 C CA . VAL B 1 81 ? 10.797 20.984 1.674 1 98.94 81 VAL B CA 1
ATOM 3017 C C . VAL B 1 81 ? 9.672 20.031 2.066 1 98.94 81 VAL B C 1
ATOM 3019 O O . VAL B 1 81 ? 9.57 18.938 1.523 1 98.94 81 VAL B O 1
ATOM 3022 N N . PHE B 1 82 ? 8.875 20.422 3.037 1 98.88 82 PHE B N 1
ATOM 3023 C CA . PHE B 1 82 ? 7.656 19.703 3.389 1 98.88 82 PHE B CA 1
ATOM 3024 C C . PHE B 1 82 ? 6.441 20.344 2.732 1 98.88 82 PHE B C 1
ATOM 3026 O O . PHE B 1 82 ? 6.133 21.516 2.992 1 98.88 82 PHE B O 1
ATOM 3033 N N . VAL B 1 83 ? 5.754 19.531 1.93 1 98.38 83 VAL B N 1
ATOM 3034 C CA . VAL B 1 83 ? 4.691 20.062 1.087 1 98.38 83 VAL B CA 1
ATOM 3035 C C . VAL B 1 83 ? 3.346 19.484 1.531 1 98.38 83 VAL B C 1
ATOM 3037 O O . VAL B 1 83 ? 3.141 18.266 1.505 1 98.38 83 VAL B O 1
ATOM 3040 N N . ILE B 1 84 ? 2.445 20.281 1.928 1 94.44 84 ILE B N 1
ATOM 3041 C CA . ILE B 1 84 ? 1.05 19.969 2.213 1 94.44 84 ILE B CA 1
ATOM 3042 C C . ILE B 1 84 ? 0.145 21.031 1.58 1 94.44 84 ILE B C 1
ATOM 3044 O O . ILE B 1 84 ? 0.399 22.234 1.707 1 94.44 84 ILE B O 1
ATOM 3048 N N . SER B 1 85 ? -0.774 20.625 0.84 1 87.5 85 SER B N 1
ATOM 3049 C CA . SER B 1 85 ? -1.669 21.562 0.172 1 87.5 85 SER B CA 1
ATOM 3050 C C . SER B 1 85 ? -2.961 21.75 0.96 1 87.5 85 SER B C 1
ATOM 3052 O O . SER B 1 85 ? -3.268 20.969 1.856 1 87.5 85 SER B O 1
ATOM 3054 N N . SER B 1 86 ? -3.576 22.797 0.67 1 81.31 86 SER B N 1
ATOM 3055 C CA . SER B 1 86 ? -4.848 23.094 1.316 1 81.31 86 SER B CA 1
ATOM 3056 C C . SER B 1 86 ? -6.012 22.422 0.591 1 81.31 86 SER B C 1
ATOM 3058 O O . SER B 1 86 ? -5.922 22.156 -0.607 1 81.31 86 SER B O 1
ATOM 3060 N N . SER B 1 87 ? -7.004 22.219 1.396 1 78 87 SER B N 1
ATOM 3061 C CA . SER B 1 87 ? -8.219 21.656 0.812 1 78 87 SER B CA 1
ATOM 3062 C C . SER B 1 87 ? -8.805 22.578 -0.247 1 78 87 SER B C 1
ATOM 3064 O O . SER B 1 87 ? -8.82 23.797 -0.069 1 78 87 SER B O 1
ATOM 3066 N N . GLY B 1 88 ? -9.203 22.031 -1.333 1 80.12 88 GLY B N 1
ATOM 3067 C CA . GLY B 1 88 ? -9.898 22.797 -2.359 1 80.12 88 GLY B CA 1
ATOM 3068 C C . GLY B 1 88 ? -8.961 23.422 -3.369 1 80.12 88 GLY B C 1
ATOM 3069 O O . GLY B 1 88 ? -9.406 23.969 -4.383 1 80.12 88 GLY B O 1
ATOM 3070 N N . MET B 1 89 ? -7.734 23.359 -3.121 1 85.81 89 MET B N 1
ATOM 3071 C CA . MET B 1 89 ? -6.746 23.969 -4 1 85.81 89 MET B CA 1
ATOM 3072 C C . MET B 1 89 ? -6.605 23.188 -5.297 1 85.81 89 MET B C 1
ATOM 3074 O O . MET B 1 89 ? -6.758 21.969 -5.305 1 85.81 89 MET B O 1
ATOM 3078 N N . SER B 1 90 ? -6.375 23.953 -6.344 1 91.31 90 SER B N 1
ATOM 3079 C CA . SER B 1 90 ? -6.004 23.312 -7.602 1 91.31 90 SER B CA 1
ATOM 3080 C C . SER B 1 90 ? -4.555 22.844 -7.574 1 91.31 90 SER B C 1
ATOM 3082 O O . SER B 1 90 ? -3.629 23.656 -7.617 1 91.31 90 SER B O 1
ATOM 3084 N N . GLU B 1 91 ? -4.379 21.562 -7.633 1 95.31 91 GLU B N 1
ATOM 3085 C CA . GLU B 1 91 ? -3.037 21 -7.551 1 95.31 91 GLU B CA 1
ATOM 3086 C C . GLU B 1 91 ? -2.271 21.188 -8.852 1 95.31 91 GLU B C 1
ATOM 3088 O O . GLU B 1 91 ? -1.038 21.219 -8.859 1 95.31 91 GLU B O 1
ATOM 3093 N N . THR B 1 92 ? -2.982 21.375 -9.93 1 96.81 92 THR B N 1
ATOM 3094 C CA . THR B 1 92 ? -2.295 21.625 -11.188 1 96.81 92 THR B CA 1
ATOM 3095 C C . THR B 1 92 ? -1.451 22.891 -11.109 1 96.81 92 THR B C 1
ATOM 3097 O O . THR B 1 92 ? -0.243 22.859 -11.352 1 96.81 92 THR B O 1
ATOM 3100 N N . SER B 1 93 ? -2.037 23.938 -10.742 1 96 93 SER B N 1
ATOM 3101 C CA . SER B 1 93 ? -1.32 25.203 -10.656 1 96 93 SER B CA 1
ATOM 3102 C C . SER B 1 93 ? -0.31 25.188 -9.516 1 96 93 SER B C 1
ATOM 3104 O O . SER B 1 93 ? 0.851 25.562 -9.703 1 96 93 SER B O 1
ATOM 3106 N N . ALA B 1 94 ? -0.721 24.766 -8.398 1 96.62 94 ALA B N 1
ATOM 3107 C CA . ALA B 1 94 ? 0.103 24.812 -7.188 1 96.62 94 ALA B CA 1
ATOM 3108 C C . ALA B 1 94 ? 1.387 24 -7.375 1 96.62 94 ALA B C 1
ATOM 3110 O O . ALA B 1 94 ? 2.486 24.516 -7.152 1 96.62 94 ALA B O 1
ATOM 3111 N N . MET B 1 95 ? 1.239 22.766 -7.828 1 97.69 95 MET B N 1
ATOM 3112 C CA . MET B 1 95 ? 2.395 21.875 -7.938 1 97.69 95 MET B CA 1
ATOM 3113 C C . MET B 1 95 ? 3.262 22.25 -9.133 1 97.69 95 MET B C 1
ATOM 3115 O O . MET B 1 95 ? 4.484 22.094 -9.094 1 97.69 95 MET B O 1
ATOM 3119 N N . THR B 1 96 ? 2.641 22.75 -10.156 1 98.31 96 THR B N 1
ATOM 3120 C CA . THR B 1 96 ? 3.432 23.25 -11.273 1 98.31 96 THR B CA 1
ATOM 3121 C C . THR B 1 96 ? 4.309 24.422 -10.836 1 98.31 96 THR B C 1
ATOM 3123 O O . THR B 1 96 ? 5.512 24.438 -11.109 1 98.31 96 THR B O 1
ATOM 3126 N N . ASN B 1 97 ? 3.703 25.359 -10.133 1 98.19 97 ASN B N 1
ATOM 3127 C CA . ASN B 1 97 ? 4.449 26.516 -9.641 1 98.19 97 ASN B CA 1
ATOM 3128 C C . ASN B 1 97 ? 5.562 26.094 -8.688 1 98.19 97 ASN B C 1
ATOM 3130 O O . ASN B 1 97 ? 6.695 26.562 -8.805 1 98.19 97 ASN B O 1
ATOM 3134 N N . LEU B 1 98 ? 5.25 25.25 -7.797 1 98.25 98 LEU B N 1
ATOM 3135 C CA . LEU B 1 98 ? 6.238 24.797 -6.816 1 98.25 98 LEU B CA 1
ATOM 3136 C C . LEU B 1 98 ? 7.391 24.078 -7.5 1 98.25 98 LEU B C 1
ATOM 3138 O O . LEU B 1 98 ? 8.555 24.328 -7.195 1 98.25 98 LEU B O 1
ATOM 3142 N N . THR B 1 99 ? 7.051 23.141 -8.398 1 98.56 99 THR B N 1
ATOM 3143 C CA . THR B 1 99 ? 8.07 22.375 -9.109 1 98.56 99 THR B CA 1
ATOM 3144 C C . THR B 1 99 ? 8.992 23.312 -9.898 1 98.56 99 THR B C 1
ATOM 3146 O O . THR B 1 99 ? 10.211 23.141 -9.875 1 98.56 99 THR B O 1
ATOM 3149 N N . ASN B 1 100 ? 8.438 24.266 -10.547 1 98.56 100 ASN B N 1
ATOM 3150 C CA . ASN B 1 100 ? 9.234 25.219 -11.289 1 98.56 100 ASN B CA 1
ATOM 3151 C C . ASN B 1 100 ? 10.18 26 -10.375 1 98.56 100 ASN B C 1
ATOM 3153 O O . ASN B 1 100 ? 11.367 26.141 -10.68 1 98.56 100 ASN B O 1
ATOM 3157 N N . ALA B 1 101 ? 9.648 26.469 -9.266 1 98.69 101 ALA B N 1
ATOM 3158 C CA . ALA B 1 101 ? 10.453 27.219 -8.312 1 98.69 101 ALA B CA 1
ATOM 3159 C C . ALA B 1 101 ? 11.609 26.375 -7.777 1 98.69 101 ALA B C 1
ATOM 3161 O O . ALA B 1 101 ? 12.75 26.844 -7.719 1 98.69 101 ALA B O 1
ATOM 3162 N N . LEU B 1 102 ? 11.344 25.125 -7.391 1 98.75 102 LEU B N 1
ATOM 3163 C CA . LEU B 1 102 ? 12.344 24.234 -6.816 1 98.75 102 LEU B CA 1
ATOM 3164 C C . LEU B 1 102 ? 13.414 23.875 -7.848 1 98.75 102 LEU B C 1
ATOM 3166 O O . LEU B 1 102 ? 14.602 23.859 -7.531 1 98.75 102 LEU B O 1
ATOM 3170 N N . LYS B 1 103 ? 12.992 23.625 -9.047 1 98.56 103 LYS B N 1
ATOM 3171 C CA . LYS B 1 103 ? 13.93 23.266 -10.109 1 98.56 103 LYS B CA 1
ATOM 3172 C C . LYS B 1 103 ? 14.844 24.422 -10.461 1 98.56 103 LYS B C 1
ATOM 3174 O O . LYS B 1 103 ? 16.031 24.234 -10.695 1 98.56 103 LYS B O 1
ATOM 3179 N N . GLN B 1 104 ? 14.234 25.578 -10.578 1 98.25 104 GLN B N 1
ATOM 3180 C CA . GLN B 1 104 ? 15.023 26.766 -10.867 1 98.25 104 GLN B CA 1
ATOM 3181 C C . GLN B 1 104 ? 16.062 27.031 -9.781 1 98.25 104 GLN B C 1
ATOM 3183 O O . GLN B 1 104 ? 17.203 27.406 -10.07 1 98.25 104 GLN B O 1
ATOM 3188 N N . ASP B 1 105 ? 15.648 26.891 -8.562 1 98.31 105 ASP B N 1
ATOM 3189 C CA . ASP B 1 105 ? 16.578 27.094 -7.449 1 98.31 105 ASP B CA 1
ATOM 3190 C C . ASP B 1 105 ? 17.672 26.031 -7.438 1 98.31 105 ASP B C 1
ATOM 3192 O O . ASP B 1 105 ? 18.859 26.344 -7.344 1 98.31 105 ASP B O 1
ATOM 3196 N N . GLY B 1 106 ? 17.281 24.734 -7.438 1 98.25 106 GLY B N 1
ATOM 3197 C CA . GLY B 1 106 ? 18.203 23.625 -7.625 1 98.25 106 GLY B CA 1
ATOM 3198 C C . GLY B 1 106 ? 18.828 23.141 -6.328 1 98.25 106 GLY B C 1
ATOM 3199 O O . GLY B 1 106 ? 19.641 22.219 -6.332 1 98.25 106 GLY B O 1
ATOM 3200 N N . SER B 1 107 ? 18.359 23.641 -5.191 1 98.31 107 SER B N 1
ATOM 3201 C CA . SER B 1 107 ? 19.016 23.312 -3.926 1 98.31 107 SER B CA 1
ATOM 3202 C C . SER B 1 107 ? 18.344 22.141 -3.232 1 98.31 107 SER B C 1
ATOM 3204 O O . SER B 1 107 ? 18.906 21.531 -2.316 1 98.31 107 SER B O 1
ATOM 3206 N N . ALA B 1 108 ? 17.188 21.719 -3.648 1 98.38 108 ALA B N 1
ATOM 3207 C CA . ALA B 1 108 ? 16.391 20.734 -2.924 1 98.38 108 ALA B CA 1
ATOM 3208 C C . ALA B 1 108 ? 17.078 19.375 -2.943 1 98.38 108 ALA B C 1
ATOM 3210 O O . ALA B 1 108 ? 17.375 18.844 -4.012 1 98.38 108 ALA B O 1
ATOM 3211 N N . VAL B 1 109 ? 17.266 18.781 -1.773 1 97.75 109 VAL B N 1
ATOM 3212 C CA . VAL B 1 109 ? 17.828 17.438 -1.702 1 97.75 109 VAL B CA 1
ATOM 3213 C C . VAL B 1 109 ? 16.75 16.438 -1.294 1 97.75 109 VAL B C 1
ATOM 3215 O O . VAL B 1 109 ? 16.906 15.234 -1.515 1 97.75 109 VAL B O 1
ATOM 3218 N N . HIS B 1 110 ? 15.695 16.938 -0.606 1 98.75 110 HIS B N 1
ATOM 3219 C CA . HIS B 1 110 ? 14.594 16.062 -0.185 1 98.75 110 HIS B CA 1
ATOM 3220 C C . HIS B 1 110 ? 13.289 16.844 -0.087 1 98.75 110 HIS B C 1
ATOM 3222 O O . HIS B 1 110 ? 13.195 17.812 0.668 1 98.75 110 HIS B O 1
ATOM 3228 N N . VAL B 1 111 ? 12.344 16.469 -0.906 1 98.88 111 VAL B N 1
ATOM 3229 C CA . VAL B 1 111 ? 10.984 17 -0.852 1 98.88 111 VAL B CA 1
ATOM 3230 C C . VAL B 1 111 ? 10.023 15.938 -0.329 1 98.88 111 VAL B C 1
ATOM 3232 O O . VAL B 1 111 ? 10.008 14.812 -0.833 1 98.88 111 VAL B O 1
ATOM 3235 N N . ILE B 1 112 ? 9.297 16.219 0.71 1 98.88 112 ILE B N 1
ATOM 3236 C CA . ILE B 1 112 ? 8.297 15.305 1.251 1 98.88 112 ILE B CA 1
ATOM 3237 C C . ILE B 1 112 ? 6.895 15.859 0.988 1 98.88 112 ILE B C 1
ATOM 3239 O O . ILE B 1 112 ? 6.582 16.984 1.379 1 98.88 112 ILE B O 1
ATOM 3243 N N . ARG B 1 113 ? 6.113 15.133 0.309 1 98.5 113 ARG B N 1
ATOM 3244 C CA . ARG B 1 113 ? 4.75 15.523 -0.047 1 98.5 113 ARG B CA 1
ATOM 3245 C C . ARG B 1 113 ? 3.727 14.625 0.637 1 98.5 113 ARG B C 1
ATOM 3247 O O . ARG B 1 113 ? 3.76 13.406 0.475 1 98.5 113 ARG B O 1
ATOM 3254 N N . LEU B 1 114 ? 2.828 15.195 1.415 1 97.12 114 LEU B N 1
ATOM 3255 C CA . LEU B 1 114 ? 1.711 14.477 2.01 1 97.12 114 LEU B CA 1
ATOM 3256 C C . LEU B 1 114 ? 0.606 14.242 0.984 1 97.12 114 LEU B C 1
ATOM 3258 O O . LEU B 1 114 ? 0.209 15.164 0.273 1 97.12 114 LEU B O 1
ATOM 3262 N N . LEU B 1 115 ? 0.193 13.039 0.853 1 96.31 115 LEU B N 1
ATOM 3263 C CA . LEU B 1 115 ? -0.931 12.656 0.002 1 96.31 115 LEU B CA 1
ATOM 3264 C C . LEU B 1 115 ? -2.018 11.961 0.814 1 96.31 115 LEU B C 1
ATOM 3266 O O . LEU B 1 115 ? -1.775 11.531 1.944 1 96.31 115 LEU B O 1
ATOM 3270 N N . GLY B 1 116 ? -3.182 11.906 0.33 1 94.19 116 GLY B N 1
ATOM 3271 C CA . GLY B 1 116 ? -4.324 11.172 0.852 1 94.19 116 GLY B CA 1
ATOM 3272 C C . GLY B 1 116 ? -5.117 10.461 -0.227 1 94.19 116 GLY B C 1
ATOM 3273 O O . GLY B 1 116 ? -6.234 10.875 -0.555 1 94.19 116 GLY B O 1
ATOM 3274 N N . ILE B 1 117 ? -4.586 9.367 -0.749 1 94.19 117 ILE B N 1
ATOM 3275 C CA . ILE B 1 117 ? -5.254 8.664 -1.833 1 94.19 117 ILE B CA 1
ATOM 3276 C C . ILE B 1 117 ? -5.27 7.164 -1.54 1 94.19 117 ILE B C 1
ATOM 3278 O O . ILE B 1 117 ? -4.469 6.676 -0.736 1 94.19 117 ILE B O 1
ATOM 3282 N N . PHE B 1 118 ? -6.219 6.383 -2.123 1 95.62 118 PHE B N 1
ATOM 3283 C CA . PHE B 1 118 ? -6.129 4.93 -2.219 1 95.62 118 PHE B CA 1
ATOM 3284 C C . PHE B 1 118 ? -5.027 4.516 -3.184 1 95.62 118 PHE B C 1
ATOM 3286 O O . PHE B 1 118 ? -4.992 4.973 -4.328 1 95.62 118 PHE B O 1
ATOM 3293 N N . PRO B 1 119 ? -4.09 3.678 -2.709 1 94.94 119 PRO B N 1
ATOM 3294 C CA . PRO B 1 119 ? -3.018 3.27 -3.619 1 94.94 119 PRO B CA 1
ATOM 3295 C C . PRO B 1 119 ? -3.541 2.578 -4.875 1 94.94 119 PRO B C 1
ATOM 3297 O O . PRO B 1 119 ? -4.387 1.686 -4.785 1 94.94 119 PRO B O 1
ATOM 3300 N N . GLU B 1 120 ? -3.035 2.984 -6.027 1 96.69 120 GLU B N 1
ATOM 3301 C CA . GLU B 1 120 ? -3.307 2.406 -7.34 1 96.69 120 GLU B CA 1
ATOM 3302 C C . GLU B 1 120 ? -4.797 2.441 -7.664 1 96.69 120 GLU B C 1
ATOM 3304 O O . GLU B 1 120 ? -5.328 1.514 -8.273 1 96.69 120 GLU B O 1
ATOM 3309 N N . PHE B 1 121 ? -5.41 3.438 -7.172 1 96.06 121 PHE B N 1
ATOM 3310 C CA . PHE B 1 121 ? -6.848 3.576 -7.352 1 96.06 121 PHE B CA 1
ATOM 3311 C C . PHE B 1 121 ? -7.191 3.807 -8.82 1 96.06 121 PHE B C 1
ATOM 3313 O O . PHE B 1 121 ? -6.5 4.559 -9.516 1 96.06 121 PHE B O 1
ATOM 3320 N N . ASN B 1 122 ? -8.258 3.156 -9.32 1 96.62 122 ASN B N 1
ATOM 3321 C CA . ASN B 1 122 ? -8.789 3.383 -10.656 1 96.62 122 ASN B CA 1
ATOM 3322 C C . ASN B 1 122 ? -9.547 4.707 -10.75 1 96.62 122 ASN B C 1
ATOM 3324 O O . ASN B 1 122 ? -10.633 4.848 -10.188 1 96.62 122 ASN B O 1
ATOM 3328 N N . PRO B 1 123 ? -9.008 5.641 -11.477 1 93.75 123 PRO B N 1
ATOM 3329 C CA . PRO B 1 123 ? -9.641 6.957 -11.531 1 93.75 123 PRO B CA 1
ATOM 3330 C C . PRO B 1 123 ? -11.078 6.898 -12.047 1 93.75 123 PRO B C 1
ATOM 3332 O O . PRO B 1 123 ? -11.898 7.766 -11.711 1 93.75 123 PRO B O 1
ATOM 3335 N N . GLN B 1 124 ? -11.414 5.895 -12.766 1 94.12 124 GLN B N 1
ATOM 3336 C CA . GLN B 1 124 ? -12.758 5.762 -13.32 1 94.12 124 GLN B CA 1
ATOM 3337 C C . GLN B 1 124 ? -13.773 5.453 -12.219 1 94.12 124 GLN B C 1
ATOM 3339 O O . GLN B 1 124 ? -14.977 5.582 -12.43 1 94.12 124 GLN B O 1
ATOM 3344 N N . ARG B 1 125 ? -13.281 5.09 -11.086 1 94.38 125 ARG B N 1
ATOM 3345 C CA . ARG B 1 125 ? -14.18 4.723 -9.992 1 94.38 125 ARG B CA 1
ATOM 3346 C C . ARG B 1 125 ? -14.516 5.934 -9.133 1 94.38 125 ARG B C 1
ATOM 3348 O O . ARG B 1 125 ? -15.297 5.832 -8.18 1 94.38 125 ARG B O 1
ATOM 3355 N N . VAL B 1 126 ? -13.922 7.086 -9.383 1 95 126 VAL B N 1
ATOM 3356 C CA . VAL B 1 126 ? -14.266 8.305 -8.656 1 95 126 VAL B CA 1
ATOM 3357 C C . VAL B 1 126 ? -15.664 8.758 -9.039 1 95 126 VAL B C 1
ATOM 3359 O O . VAL B 1 126 ? -15.945 9 -10.219 1 95 126 VAL B O 1
ATOM 3362 N N . PRO B 1 127 ? -16.531 8.82 -8.047 1 94.56 127 PRO B N 1
ATOM 3363 C CA . PRO B 1 127 ? -17.891 9.258 -8.383 1 94.56 127 PRO B CA 1
ATOM 3364 C C . PRO B 1 127 ? -17.922 10.656 -8.992 1 94.56 127 PRO B C 1
ATOM 3366 O O . PRO B 1 127 ? -17.125 11.516 -8.625 1 94.56 127 PRO B O 1
ATOM 3369 N N . THR B 1 128 ? -18.938 10.867 -9.789 1 91.56 128 THR B N 1
ATOM 3370 C CA . THR B 1 128 ? -19.047 12.133 -10.508 1 91.56 128 THR B CA 1
ATOM 3371 C C . THR B 1 128 ? -19.375 13.273 -9.547 1 91.56 128 THR B C 1
ATOM 3373 O O . THR B 1 128 ? -19.078 14.438 -9.828 1 91.56 128 THR B O 1
ATOM 3376 N N . ASN B 1 129 ? -19.938 12.859 -8.484 1 91.25 129 ASN B N 1
ATOM 3377 C CA . ASN B 1 129 ? -20.328 13.898 -7.543 1 91.25 129 ASN B CA 1
ATOM 3378 C C . ASN B 1 129 ? -19.156 14.375 -6.703 1 91.25 129 ASN B C 1
ATOM 3380 O O . ASN B 1 129 ? -19.297 15.289 -5.883 1 91.25 129 ASN B O 1
ATOM 3384 N N . LEU B 1 130 ? -18.078 13.562 -6.984 1 89.75 130 LEU B N 1
ATOM 3385 C CA . LEU B 1 130 ? -16.828 14.094 -6.461 1 89.75 130 LEU B CA 1
ATOM 3386 C C . LEU B 1 130 ? -16.062 14.867 -7.535 1 89.75 130 LEU B C 1
ATOM 3388 O O . LEU B 1 130 ? -16.109 14.492 -8.711 1 89.75 130 LEU B O 1
ATOM 3392 N N . GLY B 1 131 ? -15.859 16.188 -7.457 1 80.69 131 GLY B N 1
ATOM 3393 C CA . GLY B 1 131 ? -15.305 17.078 -8.469 1 80.69 131 GLY B CA 1
ATOM 3394 C C . GLY B 1 131 ? -13.984 17.688 -8.055 1 80.69 131 GLY B C 1
ATOM 3395 O O . GLY B 1 131 ? -13.367 17.266 -7.078 1 80.69 131 GLY B O 1
ATOM 3396 N N . PRO B 1 132 ? -13.594 18.516 -8.922 1 84.19 132 PRO B N 1
ATOM 3397 C CA . PRO B 1 132 ? -12.344 19.234 -8.664 1 84.19 132 PRO B CA 1
ATOM 3398 C C . PRO B 1 132 ? -12.25 19.75 -7.23 1 84.19 132 PRO B C 1
ATOM 3400 O O . PRO B 1 132 ? -13.258 20.188 -6.66 1 84.19 132 PRO B O 1
ATOM 3403 N N . GLY B 1 133 ? -11.055 19.641 -6.676 1 87.75 133 GLY B N 1
ATOM 3404 C CA . GLY B 1 133 ? -10.828 20.141 -5.328 1 87.75 133 GLY B CA 1
ATOM 3405 C C . GLY B 1 133 ? -10.859 19.047 -4.277 1 87.75 133 GLY B C 1
ATOM 3406 O O . GLY B 1 133 ? -10.508 19.281 -3.117 1 87.75 133 GLY B O 1
ATOM 3407 N N . THR B 1 134 ? -11.281 17.828 -4.715 1 89.81 134 THR B N 1
ATOM 3408 C CA . THR B 1 134 ? -11.336 16.734 -3.76 1 89.81 134 THR B CA 1
ATOM 3409 C C . THR B 1 134 ? -10.055 15.898 -3.812 1 89.81 134 THR B C 1
ATOM 3411 O O . THR B 1 134 ? -9.336 15.922 -4.812 1 89.81 134 THR B O 1
ATOM 3414 N N . LEU B 1 135 ? -9.781 15.18 -2.773 1 91.12 135 LEU B N 1
ATOM 3415 C CA . LEU B 1 135 ? -8.539 14.43 -2.598 1 91.12 135 LEU B CA 1
ATOM 3416 C C . LEU B 1 135 ? -8.359 13.414 -3.721 1 91.12 135 LEU B C 1
ATOM 3418 O O . LEU B 1 135 ? -7.293 13.344 -4.336 1 91.12 135 LEU B O 1
ATOM 3422 N N . PRO B 1 136 ? -9.375 12.664 -4.066 1 92.38 136 PRO B N 1
ATOM 3423 C CA . PRO B 1 136 ? -9.164 11.602 -5.059 1 92.38 136 PRO B CA 1
ATOM 3424 C C . PRO B 1 136 ? -8.875 12.148 -6.453 1 92.38 136 PRO B C 1
ATOM 3426 O O . PRO B 1 136 ? -8.422 11.406 -7.328 1 92.38 136 PRO B O 1
ATOM 3429 N N . ILE B 1 137 ? -9.109 13.445 -6.645 1 93.69 137 ILE B N 1
ATOM 3430 C CA . ILE B 1 137 ? -8.844 14.07 -7.938 1 93.69 137 ILE B CA 1
ATOM 3431 C C . ILE B 1 137 ? -7.52 14.828 -7.879 1 93.69 137 ILE B C 1
ATOM 3433 O O . ILE B 1 137 ? -6.609 14.57 -8.672 1 93.69 137 ILE B O 1
ATOM 3437 N N . GLU B 1 138 ? -7.391 15.656 -6.867 1 95.31 138 GLU B N 1
ATOM 3438 C CA . GLU B 1 138 ? -6.305 16.625 -6.824 1 95.31 138 GLU B CA 1
ATOM 3439 C C . GLU B 1 138 ? -4.98 15.969 -6.465 1 95.31 138 GLU B C 1
ATOM 3441 O O . GLU B 1 138 ? -3.938 16.297 -7.027 1 95.31 138 GLU B O 1
ATOM 3446 N N . HIS B 1 139 ? -4.969 15.055 -5.559 1 95.88 139 HIS B N 1
ATOM 3447 C CA . HIS B 1 139 ? -3.711 14.508 -5.062 1 95.88 139 HIS B CA 1
ATOM 3448 C C . HIS B 1 139 ? -3.041 13.633 -6.117 1 95.88 139 HIS B C 1
ATOM 3450 O O . HIS B 1 139 ? -1.815 13.648 -6.254 1 95.88 139 HIS B O 1
ATOM 3456 N N . PRO B 1 140 ? -3.826 12.859 -6.902 1 95.75 140 PRO B N 1
ATOM 3457 C CA . PRO B 1 140 ? -3.184 12.172 -8.023 1 95.75 140 PRO B CA 1
ATOM 3458 C C . PRO B 1 140 ? -2.568 13.133 -9.031 1 95.75 140 PRO B C 1
ATOM 3460 O O . PRO B 1 140 ? -1.52 12.844 -9.617 1 95.75 140 PRO B O 1
ATOM 3463 N N . ILE B 1 141 ? -3.203 14.234 -9.25 1 96.94 141 ILE B N 1
ATOM 3464 C CA . ILE B 1 141 ? -2.66 15.258 -10.141 1 96.94 141 ILE B CA 1
ATOM 3465 C C . ILE B 1 141 ? -1.332 15.766 -9.586 1 96.94 141 ILE B C 1
ATOM 3467 O O . ILE B 1 141 ? -0.344 15.859 -10.32 1 96.94 141 ILE B O 1
ATOM 3471 N N . ALA B 1 142 ? -1.31 16.062 -8.312 1 97.62 142 ALA B N 1
ATOM 3472 C CA . ALA B 1 142 ? -0.087 16.516 -7.652 1 97.62 142 ALA B CA 1
ATOM 3473 C C . ALA B 1 142 ? 1.039 15.508 -7.82 1 97.62 142 ALA B C 1
ATOM 3475 O O . ALA B 1 142 ? 2.16 15.867 -8.188 1 97.62 142 ALA B O 1
ATOM 3476 N N . LYS B 1 143 ? 0.756 14.273 -7.582 1 97.81 143 LYS B N 1
ATOM 3477 C CA . LYS B 1 143 ? 1.764 13.227 -7.688 1 97.81 143 LYS B CA 1
ATOM 3478 C C . LYS B 1 143 ? 2.324 13.141 -9.102 1 97.81 143 LYS B C 1
ATOM 3480 O O . LYS B 1 143 ? 3.533 12.984 -9.289 1 97.81 143 LYS B O 1
ATOM 3485 N N . ARG B 1 144 ? 1.444 13.188 -10.078 1 97.56 144 ARG B N 1
ATOM 3486 C CA . ARG B 1 144 ? 1.88 13.102 -11.469 1 97.56 144 ARG B CA 1
ATOM 3487 C C . ARG B 1 144 ? 2.85 14.227 -11.812 1 97.56 144 ARG B C 1
ATOM 3489 O O . ARG B 1 144 ? 3.879 13.992 -12.453 1 97.56 144 ARG B O 1
ATOM 3496 N N . ILE B 1 145 ? 2.516 15.398 -11.398 1 98.44 145 ILE B N 1
ATOM 3497 C CA . ILE B 1 145 ? 3.35 16.562 -11.68 1 98.44 145 ILE B CA 1
ATOM 3498 C C . ILE B 1 145 ? 4.699 16.422 -10.984 1 98.44 145 ILE B C 1
ATOM 3500 O O . ILE B 1 145 ? 5.746 16.641 -11.586 1 98.44 145 ILE B O 1
ATOM 3504 N N . LEU B 1 146 ? 4.68 16.016 -9.75 1 98.56 146 LEU B N 1
ATOM 3505 C CA . LEU B 1 146 ? 5.906 15.859 -8.969 1 98.56 146 LEU B CA 1
ATOM 3506 C C . LEU B 1 146 ? 6.754 14.719 -9.523 1 98.56 146 LEU B C 1
ATOM 3508 O O . LEU B 1 146 ? 7.98 14.828 -9.594 1 98.56 146 LEU B O 1
ATOM 3512 N N . ASP B 1 147 ? 6.121 13.633 -9.938 1 98.12 147 ASP B N 1
ATOM 3513 C CA . ASP B 1 147 ? 6.832 12.508 -10.531 1 98.12 147 ASP B CA 1
ATOM 3514 C C . ASP B 1 147 ? 7.57 12.93 -11.805 1 98.12 147 ASP B C 1
ATOM 3516 O O . ASP B 1 147 ? 8.703 12.508 -12.039 1 98.12 147 ASP B O 1
ATOM 3520 N N . LYS B 1 148 ? 6.977 13.766 -12.586 1 97.69 148 LYS B N 1
ATOM 3521 C CA . LYS B 1 148 ? 7.531 14.18 -13.867 1 97.69 148 LYS B CA 1
ATOM 3522 C C . LYS B 1 148 ? 8.633 15.219 -13.68 1 97.69 148 LYS B C 1
ATOM 3524 O O . LYS B 1 148 ? 9.438 15.453 -14.586 1 97.69 148 LYS B O 1
ATOM 3529 N N . SER B 1 149 ? 8.703 15.812 -12.547 1 97.62 149 SER B N 1
ATOM 3530 C CA . SER B 1 149 ? 9.586 16.953 -12.297 1 97.62 149 SER B CA 1
ATOM 3531 C C . SER B 1 149 ? 11.039 16.5 -12.18 1 97.62 149 SER B C 1
ATOM 3533 O O . SER B 1 149 ? 11.961 17.297 -12.383 1 97.62 149 SER B O 1
ATOM 3535 N N . GLY B 1 150 ? 11.266 15.234 -11.766 1 96.31 150 GLY B N 1
ATOM 3536 C CA . GLY B 1 150 ? 12.617 14.766 -11.5 1 96.31 150 GLY B CA 1
ATOM 3537 C C . GLY B 1 150 ? 13.141 15.195 -10.141 1 96.31 150 GLY B C 1
ATOM 3538 O O . GLY B 1 150 ? 14.281 14.883 -9.781 1 96.31 150 GLY B O 1
ATOM 3539 N N . LEU B 1 151 ? 12.367 15.898 -9.352 1 98.25 151 LEU B N 1
ATOM 3540 C CA . LEU B 1 151 ? 12.742 16.328 -8.008 1 98.25 151 LEU B CA 1
ATOM 3541 C C . LEU B 1 151 ? 12.852 15.117 -7.07 1 98.25 151 LEU B C 1
ATOM 3543 O O . LEU B 1 151 ? 12.258 14.07 -7.332 1 98.25 151 LEU B O 1
ATOM 3547 N N . PRO B 1 152 ? 13.664 15.195 -6.004 1 98.12 152 PRO B N 1
ATOM 3548 C CA . PRO B 1 152 ? 13.812 14.109 -5.027 1 98.12 152 PRO B CA 1
ATOM 3549 C C . PRO B 1 152 ? 12.641 14.031 -4.055 1 98.12 152 PRO B C 1
ATOM 3551 O O . PRO B 1 152 ? 12.789 14.344 -2.869 1 98.12 152 PRO B O 1
ATOM 3554 N N . VAL B 1 153 ? 11.547 13.5 -4.492 1 98.69 153 VAL B N 1
ATOM 3555 C CA . VAL B 1 153 ? 10.297 13.547 -3.74 1 98.69 153 VAL B CA 1
ATOM 3556 C C . VAL B 1 153 ? 10.062 12.211 -3.041 1 98.69 153 VAL B C 1
ATOM 3558 O O . VAL B 1 153 ? 10.266 11.148 -3.635 1 98.69 153 VAL B O 1
ATOM 3561 N N . THR B 1 154 ? 9.734 12.258 -1.825 1 98.75 154 THR B N 1
ATOM 3562 C CA . THR B 1 154 ? 9.125 11.172 -1.065 1 98.75 154 THR B CA 1
ATOM 3563 C C . THR B 1 154 ? 7.66 11.477 -0.767 1 98.75 154 THR B C 1
ATOM 3565 O O . THR B 1 154 ? 7.324 12.586 -0.339 1 98.75 154 THR B O 1
ATOM 3568 N N . TYR B 1 155 ? 6.832 10.516 -1.029 1 98.5 155 TYR B N 1
ATOM 3569 C CA . TYR B 1 155 ? 5.422 10.656 -0.691 1 98.5 155 TYR B CA 1
ATOM 3570 C C . TYR B 1 155 ? 5.098 9.93 0.611 1 98.5 155 TYR B C 1
ATOM 3572 O O . TYR B 1 155 ? 5.438 8.758 0.778 1 98.5 155 TYR B O 1
ATOM 3580 N N . ILE B 1 156 ? 4.516 10.641 1.534 1 98 156 ILE B N 1
ATOM 3581 C CA . ILE B 1 156 ? 3.881 10.023 2.693 1 98 156 ILE B CA 1
ATOM 3582 C C . ILE B 1 156 ? 2.363 10.125 2.564 1 98 156 ILE B C 1
ATOM 3584 O O . ILE B 1 156 ? 1.805 11.219 2.547 1 98 156 ILE B O 1
ATOM 3588 N N . ASN B 1 157 ? 1.743 8.969 2.424 1 97.06 157 ASN B N 1
ATOM 3589 C CA . ASN B 1 157 ? 0.329 8.883 2.076 1 97.06 157 ASN B CA 1
ATOM 3590 C C . ASN B 1 157 ? -0.508 8.383 3.25 1 97.06 157 ASN B C 1
ATOM 3592 O O . ASN B 1 157 ? -0.352 7.246 3.691 1 97.06 157 ASN B O 1
ATOM 3596 N N . SER B 1 158 ? -1.313 9.289 3.711 1 89.94 158 SER B N 1
ATOM 3597 C CA . SER B 1 158 ? -2.264 8.93 4.758 1 89.94 158 SER B CA 1
ATOM 3598 C C . SER B 1 158 ? -3.688 8.875 4.215 1 89.94 158 SER B C 1
ATOM 3600 O O . SER B 1 158 ? -4.309 9.914 3.982 1 89.94 158 SER B O 1
ATOM 3602 N N . GLY B 1 159 ? -4.062 7.863 3.523 1 67.88 159 GLY B N 1
ATOM 3603 C CA . GLY B 1 159 ? -5.441 7.762 3.076 1 67.88 159 GLY B CA 1
ATOM 3604 C C . GLY B 1 159 ? -6.43 7.613 4.219 1 67.88 159 GLY B C 1
ATOM 3605 O O . GLY B 1 159 ? -7.555 7.145 4.016 1 67.88 159 GLY B O 1
ATOM 3606 N N . ALA B 1 160 ? -5.996 7.965 5.434 1 64.5 160 ALA B N 1
ATOM 3607 C CA . ALA B 1 160 ? -6.586 7.637 6.73 1 64.5 160 ALA B CA 1
ATOM 3608 C C . ALA B 1 160 ? -7.242 8.867 7.359 1 64.5 160 ALA B C 1
ATOM 3610 O O . ALA B 1 160 ? -7.156 9.969 6.816 1 64.5 160 ALA B O 1
ATOM 3611 N N . SER B 1 161 ? -8.008 8.586 8.172 1 79.94 161 SER B N 1
ATOM 3612 C CA . SER B 1 161 ? -8.609 9.617 9.023 1 79.94 161 SER B CA 1
ATOM 3613 C C . SER B 1 161 ? -7.68 10.008 10.164 1 79.94 161 SER B C 1
ATOM 3615 O O . SER B 1 161 ? -7.043 9.141 10.773 1 79.94 161 SER B O 1
ATOM 3617 N N . PHE B 1 162 ? -7.496 11.312 10.242 1 95 162 PHE B N 1
ATOM 3618 C CA . PHE B 1 162 ? -6.723 11.836 11.359 1 95 162 PHE B CA 1
ATOM 3619 C C . PHE B 1 162 ? -7.523 11.758 12.656 1 95 162 PHE B C 1
ATOM 3621 O O . PHE B 1 162 ? -8.695 12.133 12.688 1 95 162 PHE B O 1
ATOM 3628 N N . ILE B 1 163 ? -6.906 11.289 13.672 1 97.44 163 ILE B N 1
ATOM 3629 C CA . ILE B 1 163 ? -7.586 11.062 14.945 1 97.44 163 ILE B CA 1
ATOM 3630 C C . ILE B 1 163 ? -8.125 12.383 15.484 1 97.44 163 ILE B C 1
ATOM 3632 O O . ILE B 1 163 ? -9.211 12.43 16.062 1 97.44 163 ILE B O 1
ATOM 3636 N N . ASP B 1 164 ? -7.426 13.461 15.227 1 96.94 164 ASP B N 1
ATOM 3637 C CA . ASP B 1 164 ? -7.766 14.727 15.867 1 96.94 164 ASP B CA 1
ATOM 3638 C C . ASP B 1 164 ? -8.977 15.375 15.195 1 96.94 164 ASP B C 1
ATOM 3640 O O . ASP B 1 164 ? -9.453 16.422 15.648 1 96.94 164 ASP B O 1
ATOM 3644 N N . ASN B 1 165 ? -9.539 14.75 14.133 1 96.06 165 ASN B N 1
ATOM 3645 C CA . ASN B 1 165 ? -10.859 15.164 13.656 1 96.06 165 ASN B CA 1
ATOM 3646 C C . ASN B 1 165 ? -11.914 15.039 14.742 1 96.06 165 ASN B C 1
ATOM 3648 O O . ASN B 1 165 ? -13 15.609 14.633 1 96.06 165 ASN B O 1
ATOM 3652 N N . LEU B 1 166 ? -11.578 14.336 15.719 1 96.94 166 LEU B N 1
ATOM 3653 C CA . LEU B 1 166 ? -12.484 14.141 16.844 1 96.94 166 LEU B CA 1
ATOM 3654 C C . LEU B 1 166 ? -12.781 15.461 17.531 1 96.94 166 LEU B C 1
ATOM 3656 O O . LEU B 1 166 ? -13.812 15.602 18.203 1 96.94 166 LEU B O 1
ATOM 3660 N N . TRP B 1 167 ? -11.891 16.469 17.406 1 96.94 167 TRP B N 1
ATOM 3661 C CA . TRP B 1 167 ? -12.18 17.797 17.969 1 96.94 167 TRP B CA 1
ATOM 3662 C C . TRP B 1 167 ? -13.477 18.344 17.406 1 96.94 167 TRP B C 1
ATOM 3664 O O . TRP B 1 167 ? -14.242 19 18.109 1 96.94 167 TRP B O 1
ATOM 3674 N N . LEU B 1 168 ? -13.664 18.078 16.156 1 95.25 168 LEU B N 1
ATOM 3675 C CA . LEU B 1 168 ? -14.891 18.516 15.484 1 95.25 168 LEU B CA 1
ATOM 3676 C C . LEU B 1 168 ? -16.016 17.531 15.734 1 95.25 168 LEU B C 1
ATOM 3678 O O . LEU B 1 168 ? -17.141 17.922 16.078 1 95.25 168 LEU B O 1
ATOM 3682 N N . GLN B 1 169 ? -15.781 16.297 15.609 1 96.62 169 GLN B N 1
ATOM 3683 C CA . GLN B 1 169 ? -16.766 15.219 15.594 1 96.62 169 GLN B CA 1
ATOM 3684 C C . GLN B 1 169 ? -17.422 15.055 16.969 1 96.62 169 GLN B C 1
ATOM 3686 O O . GLN B 1 169 ? -18.5 14.461 17.078 1 96.62 169 GLN B O 1
ATOM 3691 N N . ILE B 1 170 ? -16.844 15.602 17.984 1 97.69 170 ILE B N 1
ATOM 3692 C CA . ILE B 1 170 ? -17.297 15.391 19.359 1 97.69 170 ILE B CA 1
ATOM 3693 C C . ILE B 1 170 ? -18.5 16.281 19.641 1 97.69 170 ILE B C 1
ATOM 3695 O O . ILE B 1 170 ? -19.203 16.078 20.641 1 97.69 170 ILE B O 1
ATOM 3699 N N . GLN B 1 171 ? -18.781 17.281 18.891 1 97.19 171 GLN B N 1
ATOM 3700 C CA . GLN B 1 171 ? -19.766 18.328 19.156 1 97.19 171 GLN B CA 1
ATOM 3701 C C . GLN B 1 171 ? -21.156 17.719 19.375 1 97.19 171 GLN B C 1
ATOM 3703 O O . GLN B 1 171 ? -21.812 17.984 20.391 1 97.19 171 GLN B O 1
ATOM 3708 N N . PRO B 1 172 ? -21.625 16.859 18.438 1 97.88 172 PRO B N 1
ATOM 3709 C CA . PRO B 1 172 ? -22.953 16.266 18.672 1 97.88 172 PRO B CA 1
ATOM 3710 C C . PRO B 1 172 ? -22.984 15.344 19.891 1 97.88 172 PRO B C 1
ATOM 3712 O O . PRO B 1 172 ? -24.047 15.133 20.484 1 97.88 172 PRO B O 1
ATOM 3715 N N . VAL B 1 173 ? -21.922 14.727 20.203 1 97.75 173 VAL B N 1
ATOM 3716 C CA . VAL B 1 173 ? -21.828 13.906 21.391 1 97.75 173 VAL B CA 1
ATOM 3717 C C . VAL B 1 173 ? -22.078 14.758 22.641 1 97.75 173 VAL B C 1
ATOM 3719 O O . VAL B 1 173 ? -22.859 14.375 23.516 1 97.75 173 VAL B O 1
ATOM 3722 N N . LEU B 1 174 ? -21.453 15.953 22.703 1 96.38 174 LEU B N 1
ATOM 3723 C CA . LEU B 1 174 ? -21.594 16.844 23.844 1 96.38 174 LEU B CA 1
ATOM 3724 C C . LEU B 1 174 ? -23 17.406 23.938 1 96.38 174 LEU B C 1
ATOM 3726 O O . LEU B 1 174 ? -23.531 17.578 25.047 1 96.38 174 LEU B O 1
ATOM 3730 N N . LEU B 1 175 ? -23.594 17.641 22.828 1 96.56 175 LEU B N 1
ATOM 3731 C CA . LEU B 1 175 ? -24.906 18.312 22.797 1 96.56 175 LEU B CA 1
ATOM 3732 C C . LEU B 1 175 ? -26.031 17.297 22.938 1 96.56 175 LEU B C 1
ATOM 3734 O O . LEU B 1 175 ? -27.062 17.594 23.547 1 96.56 175 LEU B O 1
ATOM 3738 N N . HIS B 1 176 ? -25.812 16.062 22.344 1 96.62 176 HIS B N 1
ATOM 3739 C CA . HIS B 1 176 ? -26.969 15.188 22.188 1 96.62 176 HIS B CA 1
ATOM 3740 C C . HIS B 1 176 ? -26.641 13.766 22.609 1 96.62 176 HIS B C 1
ATOM 3742 O O . HIS B 1 176 ? -27.484 12.859 22.469 1 96.62 176 HIS B O 1
ATOM 3748 N N . LYS B 1 177 ? -25.391 13.5 23.047 1 97.31 177 LYS B N 1
ATOM 3749 C CA . LYS B 1 177 ? -24.922 12.148 23.375 1 97.31 177 LYS B CA 1
ATOM 3750 C C . LYS B 1 177 ? -25.031 11.234 22.156 1 97.31 177 LYS B C 1
ATOM 3752 O O . LYS B 1 177 ? -25.406 10.062 22.297 1 97.31 177 LYS B O 1
ATOM 3757 N N . LYS B 1 178 ? -24.844 11.852 21.016 1 98.25 178 LYS B N 1
ATOM 3758 C CA . LYS B 1 178 ? -24.875 11.125 19.75 1 98.25 178 LYS B CA 1
ATOM 3759 C C . LYS B 1 178 ? -23.656 11.414 18.891 1 98.25 178 LYS B C 1
ATOM 3761 O O . LYS B 1 178 ? -23.281 12.578 18.719 1 98.25 178 LYS B O 1
ATOM 3766 N N . PHE B 1 179 ? -23.016 10.344 18.516 1 98.69 179 PHE B N 1
ATOM 3767 C CA . PHE B 1 179 ? -21.984 10.492 17.516 1 98.69 179 PHE B CA 1
ATOM 3768 C C . PHE B 1 179 ? -22.562 10.453 16.109 1 98.69 179 PHE B C 1
ATOM 3770 O O . PHE B 1 179 ? -23 9.398 15.641 1 98.69 179 PHE B O 1
ATOM 3777 N N . ILE B 1 180 ? -22.656 11.609 15.438 1 98.69 180 ILE B N 1
ATOM 3778 C CA . ILE B 1 180 ? -23.297 11.742 14.133 1 98.69 180 ILE B CA 1
ATOM 3779 C C . ILE B 1 180 ? -22.25 11.906 13.047 1 98.69 180 ILE B C 1
ATOM 3781 O O . ILE B 1 180 ? -21.641 12.977 12.914 1 98.69 180 ILE B O 1
ATOM 3785 N N . TRP B 1 181 ? -22.031 10.891 12.289 1 98 181 TRP B N 1
ATOM 3786 C CA . TRP B 1 181 ? -21.016 10.867 11.242 1 98 181 TRP B CA 1
ATOM 3787 C C . TRP B 1 181 ? -21.297 9.758 10.234 1 98 181 TRP B C 1
ATOM 3789 O O . TRP B 1 181 ? -21.766 8.68 10.602 1 98 181 TRP B O 1
ATOM 3799 N N . PRO B 1 182 ? -21.031 9.969 8.906 1 97.25 182 PRO B N 1
ATOM 3800 C CA . PRO B 1 182 ? -21.234 8.891 7.938 1 97.25 182 PRO B CA 1
ATOM 3801 C C . PRO B 1 182 ? -20.422 7.641 8.266 1 97.25 182 PRO B C 1
ATOM 3803 O O . PRO B 1 182 ? -19.234 7.73 8.531 1 97.25 182 PRO B O 1
ATOM 3806 N N . GLU B 1 183 ? -21.094 6.496 8.203 1 97 183 GLU B N 1
ATOM 3807 C CA . GLU B 1 183 ? -20.422 5.25 8.562 1 97 183 GLU B CA 1
ATOM 3808 C C . GLU B 1 183 ? -19.453 4.816 7.469 1 97 183 GLU B C 1
ATOM 3810 O O . GLU B 1 183 ? -19.75 4.934 6.277 1 97 183 GLU B O 1
ATOM 3815 N N . HIS B 1 184 ? -18.266 4.469 7.754 1 95.94 184 HIS B N 1
ATOM 3816 C CA . HIS B 1 184 ? -17.219 3.865 6.934 1 95.94 184 HIS B CA 1
ATOM 3817 C C . HIS B 1 184 ? -16.047 3.391 7.785 1 95.94 184 HIS B C 1
ATOM 3819 O O . HIS B 1 184 ? -15.969 3.719 8.977 1 95.94 184 HIS B O 1
ATOM 3825 N N . ARG B 1 185 ? -15.312 2.537 7.293 1 96.06 185 ARG B N 1
ATOM 3826 C CA . ARG B 1 185 ? -14.156 1.994 7.992 1 96.06 185 ARG B CA 1
ATOM 3827 C C . ARG B 1 185 ? -12.859 2.564 7.426 1 96.06 185 ARG B C 1
ATOM 3829 O O . ARG B 1 185 ? -12.672 2.609 6.207 1 96.06 185 ARG B O 1
ATOM 3836 N N . VAL B 1 186 ? -12.008 3.092 8.281 1 95.38 186 VAL B N 1
ATOM 3837 C CA . VAL B 1 186 ? -10.734 3.656 7.848 1 95.38 186 VAL B CA 1
ATOM 3838 C C . VAL B 1 186 ? -9.641 3.314 8.859 1 95.38 186 VAL B C 1
ATOM 3840 O O . VAL B 1 186 ? -9.93 3.059 10.031 1 95.38 186 VAL B O 1
ATOM 3843 N N . PRO B 1 187 ? -8.383 3.225 8.352 1 96.69 187 PRO B N 1
ATOM 3844 C CA . PRO B 1 187 ? -7.266 3.256 9.305 1 96.69 187 PRO B CA 1
ATOM 3845 C C . PRO B 1 187 ? -7 4.652 9.859 1 96.69 187 PRO B C 1
ATOM 3847 O O . PRO B 1 187 ? -7.215 5.648 9.164 1 96.69 187 PRO B O 1
ATOM 3850 N N . PHE B 1 188 ? -6.594 4.77 11.102 1 97.5 188 PHE B N 1
ATOM 3851 C CA . PHE B 1 188 ? -6.406 6.059 11.758 1 97.5 188 PHE B CA 1
ATOM 3852 C C . PHE B 1 188 ? -4.922 6.367 11.922 1 97.5 188 PHE B C 1
ATOM 3854 O O . PHE B 1 188 ? -4.082 5.465 11.883 1 97.5 188 PHE B O 1
ATOM 3861 N N . LEU B 1 189 ? -4.668 7.652 12.078 1 97.62 189 LEU B N 1
ATOM 3862 C CA . LEU B 1 189 ? -3.316 8.133 12.328 1 97.62 189 LEU B CA 1
ATOM 3863 C C . LEU B 1 189 ? -3.346 9.477 13.055 1 97.62 189 LEU B C 1
ATOM 3865 O O . LEU B 1 189 ? -4.168 10.336 12.734 1 97.62 189 LEU B O 1
ATOM 3869 N N . ASP B 1 190 ? -2.537 9.602 14.047 1 97.94 190 ASP B N 1
ATOM 3870 C CA . ASP B 1 190 ? -2.354 10.891 14.711 1 97.94 190 ASP B CA 1
ATOM 3871 C C . ASP B 1 190 ? -1.474 11.82 13.875 1 97.94 190 ASP B C 1
ATOM 3873 O O . ASP B 1 190 ? -0.362 11.453 13.492 1 97.94 190 ASP B O 1
ATOM 3877 N N . PRO B 1 191 ? -1.916 13.031 13.562 1 97.25 191 PRO B N 1
ATOM 3878 C CA . PRO B 1 191 ? -1.086 13.953 12.781 1 97.25 191 PRO B CA 1
ATOM 3879 C C . PRO B 1 191 ? 0.285 14.188 13.414 1 97.25 191 PRO B C 1
ATOM 3881 O O . PRO B 1 191 ? 1.258 14.445 12.703 1 97.25 191 PRO B O 1
ATOM 3884 N N . ARG B 1 192 ? 0.429 14.125 14.742 1 98.19 192 ARG B N 1
ATOM 3885 C CA . ARG B 1 192 ? 1.719 14.266 15.414 1 98.19 192 ARG B CA 1
ATOM 3886 C C . ARG B 1 192 ? 2.682 13.164 14.984 1 98.19 192 ARG B C 1
ATOM 3888 O O . ARG B 1 192 ? 3.887 13.398 14.867 1 98.19 192 ARG B O 1
ATOM 3895 N N . ASP B 1 193 ? 2.082 11.977 14.766 1 98.31 193 ASP B N 1
ATOM 3896 C CA . ASP B 1 193 ? 2.902 10.875 14.273 1 98.31 193 ASP B CA 1
ATOM 3897 C C . ASP B 1 193 ? 3.332 11.109 12.828 1 98.31 193 ASP B C 1
ATOM 3899 O O . ASP B 1 193 ? 4.445 10.758 12.438 1 98.31 193 ASP B O 1
ATOM 3903 N N . VAL B 1 194 ? 2.486 11.688 11.969 1 98 194 VAL B N 1
ATOM 3904 C CA . VAL B 1 194 ? 2.836 12.039 10.602 1 98 194 VAL B CA 1
ATOM 3905 C C . VAL B 1 194 ? 4.008 13.016 10.602 1 98 194 VAL B C 1
ATOM 3907 O O . VAL B 1 194 ? 4.961 12.852 9.836 1 98 194 VAL B O 1
ATOM 3910 N N . ALA B 1 195 ? 3.91 13.992 11.469 1 98.62 195 ALA B N 1
ATOM 3911 C CA . ALA B 1 195 ? 4.953 15.008 11.594 1 98.62 195 ALA B CA 1
ATOM 3912 C C . ALA B 1 195 ? 6.293 14.375 11.961 1 98.62 195 ALA B C 1
ATOM 3914 O O . ALA B 1 195 ? 7.32 14.703 11.367 1 98.62 195 ALA B O 1
ATOM 3915 N N . GLU B 1 196 ? 6.242 13.5 12.93 1 98.75 196 GLU B N 1
ATOM 3916 C CA . GLU B 1 196 ? 7.469 12.852 13.375 1 98.75 196 GLU B CA 1
ATOM 3917 C C . GLU B 1 196 ? 8.055 11.961 12.281 1 98.75 196 GLU B C 1
ATOM 3919 O O . GLU B 1 196 ? 9.273 11.891 12.125 1 98.75 196 GLU B O 1
ATOM 3924 N N . VAL B 1 197 ? 7.227 11.258 11.547 1 98.75 197 VAL B N 1
ATOM 3925 C CA . VAL B 1 197 ? 7.695 10.469 10.414 1 98.75 197 VAL B CA 1
ATOM 3926 C C . VAL B 1 197 ? 8.422 11.375 9.414 1 98.75 197 VAL B C 1
ATOM 3928 O O . VAL B 1 197 ? 9.539 11.07 8.984 1 98.75 197 VAL B O 1
ATOM 3931 N N . ALA B 1 198 ? 7.801 12.508 9.062 1 98.81 198 ALA B N 1
ATOM 3932 C CA . ALA B 1 198 ? 8.43 13.445 8.141 1 98.81 198 ALA B CA 1
ATOM 3933 C C . ALA B 1 198 ? 9.789 13.914 8.672 1 98.81 198 ALA B C 1
ATOM 3935 O O . ALA B 1 198 ? 10.766 13.977 7.922 1 98.81 198 ALA B O 1
ATOM 3936 N N . GLY B 1 199 ? 9.82 14.188 9.953 1 98.94 199 GLY B N 1
ATOM 3937 C CA . GLY B 1 199 ? 11.07 14.578 10.57 1 98.94 199 GLY B CA 1
ATOM 3938 C C . GLY B 1 199 ? 12.156 13.523 10.453 1 98.94 199 GLY B C 1
ATOM 3939 O O . GLY B 1 199 ? 13.281 13.828 10.055 1 98.94 199 GLY B O 1
ATOM 3940 N N . HIS B 1 200 ? 11.781 12.289 10.797 1 98.88 200 HIS B N 1
ATOM 3941 C CA . HIS B 1 200 ? 12.742 11.188 10.703 1 98.88 200 HIS B CA 1
ATOM 3942 C C . HIS B 1 200 ? 13.227 11.008 9.266 1 98.88 200 HIS B C 1
ATOM 3944 O O . HIS B 1 200 ? 14.398 10.703 9.039 1 98.88 200 HIS B O 1
ATOM 3950 N N . LEU B 1 201 ? 12.375 11.18 8.297 1 98.81 201 LEU B N 1
ATOM 3951 C CA . LEU B 1 201 ? 12.758 11.016 6.895 1 98.81 201 LEU B CA 1
ATOM 3952 C C . LEU B 1 201 ? 13.727 12.109 6.465 1 98.81 201 LEU B C 1
ATOM 3954 O O . LEU B 1 201 ? 14.703 11.836 5.762 1 98.81 201 LEU B O 1
ATOM 3958 N N . PHE B 1 202 ? 13.508 13.352 6.91 1 98.88 202 PHE B N 1
ATOM 3959 C CA . PHE B 1 202 ? 14.438 14.438 6.613 1 98.88 202 PHE B CA 1
ATOM 3960 C C . PHE B 1 202 ? 15.805 14.164 7.215 1 98.88 202 PHE B C 1
ATOM 3962 O O . PHE B 1 202 ? 16.828 14.445 6.594 1 98.88 202 PHE B O 1
ATOM 3969 N N . LEU B 1 203 ? 15.789 13.562 8.367 1 98.69 203 LEU B N 1
ATOM 3970 C CA . LEU B 1 203 ? 17.031 13.391 9.117 1 98.69 203 LEU B CA 1
ATOM 3971 C C . LEU B 1 203 ? 17.734 12.094 8.719 1 98.69 203 LEU B C 1
ATOM 3973 O O . LEU B 1 203 ? 18.844 11.836 9.156 1 98.69 203 LEU B O 1
ATOM 3977 N N . SER B 1 204 ? 17.078 11.305 7.941 1 98 204 SER B N 1
ATOM 3978 C CA . SER B 1 204 ? 17.672 10.062 7.473 1 98 204 SER B CA 1
ATOM 3979 C C . SER B 1 204 ? 18.641 10.312 6.32 1 98 204 SER B C 1
ATOM 3981 O O . SER B 1 204 ? 18.359 11.125 5.434 1 98 204 SER B O 1
ATOM 3983 N N . ASP B 1 205 ? 19.75 9.633 6.312 1 97.38 205 ASP B N 1
ATOM 3984 C CA . ASP B 1 205 ? 20.672 9.711 5.18 1 97.38 205 ASP B CA 1
ATOM 3985 C C . ASP B 1 205 ? 20.406 8.586 4.184 1 97.38 205 ASP B C 1
ATOM 3987 O O . ASP B 1 205 ? 21.156 8.422 3.213 1 97.38 205 ASP B O 1
ATOM 3991 N N . ASN B 1 206 ? 19.359 7.797 4.434 1 97.31 206 ASN B N 1
ATOM 3992 C CA . ASN B 1 206 ? 19.016 6.703 3.537 1 97.31 206 ASN B CA 1
ATOM 3993 C C . ASN B 1 206 ? 18.391 7.219 2.244 1 97.31 206 ASN B C 1
ATOM 3995 O O . ASN B 1 206 ? 17.234 7.641 2.23 1 97.31 206 ASN B O 1
ATOM 3999 N N . THR B 1 207 ? 19.062 7.105 1.146 1 97 207 THR B N 1
ATOM 4000 C CA . THR B 1 207 ? 18.656 7.648 -0.143 1 97 207 THR B CA 1
ATOM 4001 C C . THR B 1 207 ? 17.438 6.887 -0.689 1 97 207 THR B C 1
ATOM 4003 O O . THR B 1 207 ? 16.734 7.379 -1.573 1 97 207 THR B O 1
ATOM 4006 N N . LYS B 1 208 ? 17.188 5.734 -0.184 1 97.19 208 LYS B N 1
ATOM 4007 C CA . LYS B 1 208 ? 16.172 4.867 -0.748 1 97.19 208 LYS B CA 1
ATOM 4008 C C . LYS B 1 208 ? 14.766 5.395 -0.435 1 97.19 208 LYS B C 1
ATOM 4010 O O . LYS B 1 208 ? 13.781 4.945 -1.022 1 97.19 208 LYS B O 1
ATOM 4015 N N . HIS B 1 209 ? 14.664 6.336 0.417 1 97.88 209 HIS B N 1
ATOM 4016 C CA . HIS B 1 209 ? 13.375 6.973 0.657 1 97.88 209 HIS B CA 1
ATOM 4017 C C . HIS B 1 209 ? 13.016 7.938 -0.468 1 97.88 209 HIS B C 1
ATOM 4019 O O . HIS B 1 209 ? 11.844 8.273 -0.652 1 97.88 209 HIS B O 1
ATOM 4025 N N . ILE B 1 210 ? 14.039 8.453 -1.166 1 97.81 210 ILE B N 1
ATOM 4026 C CA . ILE B 1 210 ? 13.773 9.352 -2.285 1 97.81 210 ILE B CA 1
ATOM 4027 C C . ILE B 1 210 ? 13.07 8.586 -3.402 1 97.81 210 ILE B C 1
ATOM 4029 O O . ILE B 1 210 ? 13.523 7.516 -3.812 1 97.81 210 ILE B O 1
ATOM 4033 N N . GLY B 1 211 ? 11.93 9.117 -3.838 1 97.19 211 GLY B N 1
ATOM 4034 C CA . GLY B 1 211 ? 11.148 8.484 -4.887 1 97.19 211 GLY B CA 1
ATOM 4035 C C . GLY B 1 211 ? 10.133 7.488 -4.359 1 97.19 211 GLY B C 1
ATOM 4036 O O . GLY B 1 211 ? 9.305 6.984 -5.113 1 97.19 211 GLY B O 1
ATOM 4037 N N . ALA B 1 212 ? 10.172 7.234 -3.086 1 97.75 212 ALA B N 1
ATOM 4038 C CA . ALA B 1 212 ? 9.305 6.219 -2.488 1 97.75 212 ALA B CA 1
ATOM 4039 C C . ALA B 1 212 ? 7.91 6.773 -2.217 1 97.75 212 ALA B C 1
ATOM 4041 O O . ALA B 1 212 ? 7.738 7.984 -2.049 1 97.75 212 ALA B O 1
ATOM 4042 N N . PHE B 1 213 ? 6.945 5.918 -2.273 1 98 213 PHE B N 1
ATOM 4043 C CA . PHE B 1 213 ? 5.566 6.145 -1.865 1 98 213 PHE B CA 1
ATOM 4044 C C . PHE B 1 213 ? 5.223 5.309 -0.638 1 98 213 PHE B C 1
ATOM 4046 O O . PHE B 1 213 ? 5.055 4.09 -0.735 1 98 213 PHE B O 1
ATOM 4053 N N . HIS B 1 214 ? 5.121 5.969 0.541 1 97.94 214 HIS B N 1
ATOM 4054 C CA . HIS B 1 214 ? 4.898 5.273 1.804 1 97.94 214 HIS B CA 1
ATOM 4055 C C . HIS B 1 214 ? 3.451 5.422 2.264 1 97.94 214 HIS B C 1
ATOM 4057 O O . HIS B 1 214 ? 3.029 6.508 2.664 1 97.94 214 HIS B O 1
ATOM 4063 N N . THR B 1 215 ? 2.684 4.32 2.238 1 96.81 215 THR B N 1
ATOM 4064 C CA . THR B 1 215 ? 1.355 4.316 2.842 1 96.81 215 THR B CA 1
ATOM 4065 C C . THR B 1 215 ? 1.451 4.176 4.359 1 96.81 215 THR B C 1
ATOM 4067 O O . THR B 1 215 ? 2.168 3.311 4.863 1 96.81 215 THR B O 1
ATOM 4070 N N . MET B 1 216 ? 0.624 5.066 5.039 1 96.75 216 MET B N 1
ATOM 4071 C CA . MET B 1 216 ? 0.826 5.137 6.484 1 96.75 216 MET B CA 1
ATOM 4072 C C . MET B 1 216 ? -0.491 4.945 7.227 1 96.75 216 MET B C 1
ATOM 4074 O O . MET B 1 216 ? -1.533 5.434 6.789 1 96.75 216 MET B O 1
ATOM 4078 N N . ASN B 1 217 ? -0.498 4.227 8.281 1 97.12 217 ASN B N 1
ATOM 4079 C CA . ASN B 1 217 ? -1.516 4.164 9.32 1 97.12 217 ASN B CA 1
ATOM 4080 C C . ASN B 1 217 ? -0.917 3.756 10.664 1 97.12 217 ASN B C 1
ATOM 4082 O O . ASN B 1 217 ? 0.29 3.535 10.766 1 97.12 217 ASN B O 1
ATOM 4086 N N . ASN B 1 218 ? -1.678 3.678 11.734 1 97.44 218 ASN B N 1
ATOM 4087 C CA . ASN B 1 218 ? -1.071 3.48 13.047 1 97.44 218 ASN B CA 1
ATOM 4088 C C . ASN B 1 218 ? -0.856 2 13.344 1 97.44 218 ASN B C 1
ATOM 4090 O O . ASN B 1 218 ? -0.431 1.641 14.445 1 97.44 218 ASN B O 1
ATOM 4094 N N . GLY B 1 219 ? -1.197 1.113 12.383 1 97 219 GLY B N 1
ATOM 4095 C CA . GLY B 1 219 ? -0.931 -0.311 12.508 1 97 219 GLY B CA 1
ATOM 4096 C C . GLY B 1 219 ? -1.846 -1.002 13.5 1 97 219 GLY B C 1
ATOM 4097 O O . GLY B 1 219 ? -1.719 -2.205 13.734 1 97 219 GLY B O 1
ATOM 4098 N N . HIS B 1 220 ? -2.893 -0.306 14.039 1 96.19 220 HIS B N 1
ATOM 4099 C CA . HIS B 1 220 ? -3.707 -0.853 15.117 1 96.19 220 HIS B CA 1
ATOM 4100 C C . HIS B 1 220 ? -5.195 -0.678 14.828 1 96.19 220 HIS B C 1
ATOM 4102 O O . HIS B 1 220 ? -5.988 -1.592 15.062 1 96.19 220 HIS B O 1
ATOM 4108 N N . ASP B 1 221 ? -5.492 0.526 14.328 1 97.06 221 ASP B N 1
ATOM 4109 C CA . ASP B 1 221 ? -6.895 0.921 14.336 1 97.06 221 ASP B CA 1
ATOM 4110 C C . ASP B 1 221 ? -7.449 1.006 12.914 1 97.06 221 ASP B C 1
ATOM 4112 O O . ASP B 1 221 ? -7.191 1.977 12.203 1 97.06 221 ASP B O 1
ATOM 4116 N N . TRP B 1 222 ? -8.055 0.075 12.461 1 96.44 222 TRP B N 1
ATOM 4117 C CA . TRP B 1 222 ? -8.961 0.097 11.312 1 96.44 222 TRP B CA 1
ATOM 4118 C C . TRP B 1 222 ? -10.414 -0.016 11.766 1 96.44 222 TRP B C 1
ATOM 4120 O O . TRP B 1 222 ? -10.984 -1.107 11.766 1 96.44 222 TRP B O 1
ATOM 4130 N N . LEU B 1 223 ? -11.031 1.127 12.055 1 97.56 223 LEU B N 1
ATOM 4131 C CA . LEU B 1 223 ? -12.273 1.185 12.828 1 97.56 223 LEU B CA 1
ATOM 4132 C C . LEU B 1 223 ? -13.391 1.824 12.016 1 97.56 223 LEU B C 1
ATOM 4134 O O . LEU B 1 223 ? -13.141 2.73 11.211 1 97.56 223 LEU B O 1
ATOM 4138 N N . SER B 1 224 ? -14.555 1.332 12.203 1 97.44 224 SER B N 1
ATOM 4139 C CA . SER B 1 224 ? -15.742 2.074 11.781 1 97.44 224 SER B CA 1
ATOM 4140 C C . SER B 1 224 ? -16.062 3.205 12.758 1 97.44 224 SER B C 1
ATOM 4142 O O . SER B 1 224 ? -15.531 3.24 13.867 1 97.44 224 SER B O 1
ATOM 4144 N N . PHE B 1 225 ? -16.844 4.094 12.344 1 97.81 225 PHE B N 1
ATOM 4145 C CA . PHE B 1 225 ? -17.156 5.211 13.227 1 97.81 225 PHE B CA 1
ATOM 4146 C C . PHE B 1 225 ? -18.141 4.785 14.305 1 97.81 225 PHE B C 1
ATOM 4148 O O . PHE B 1 225 ? -18.156 5.363 15.398 1 97.81 225 PHE B O 1
ATOM 4155 N N . GLU B 1 226 ? -18.906 3.746 14.078 1 98.5 226 GLU B N 1
ATOM 4156 C CA . GLU B 1 226 ? -19.703 3.129 15.141 1 98.5 226 GLU B CA 1
ATOM 4157 C C . GLU B 1 226 ? -18.797 2.574 16.234 1 98.5 226 GLU B C 1
ATOM 4159 O O . GLU B 1 226 ? -19.094 2.723 17.422 1 98.5 226 GLU B O 1
ATOM 4164 N N . GLU B 1 227 ? -17.734 1.94 15.836 1 98.5 227 GLU B N 1
ATOM 4165 C CA . GLU B 1 227 ? -16.766 1.446 16.812 1 98.5 227 GLU B CA 1
ATOM 4166 C C . GLU B 1 227 ? -16.109 2.596 17.562 1 98.5 227 GLU B C 1
ATOM 4168 O O . GLU B 1 227 ? -15.82 2.482 18.766 1 98.5 227 GLU B O 1
ATOM 4173 N N . VAL B 1 228 ? -15.805 3.717 16.875 1 98.19 228 VAL B N 1
ATOM 4174 C CA . VAL B 1 228 ? -15.25 4.902 17.516 1 98.19 228 VAL B CA 1
ATOM 4175 C C . VAL B 1 228 ? -16.219 5.426 18.562 1 98.19 228 VAL B C 1
ATOM 4177 O O . VAL B 1 228 ? -15.812 5.773 19.688 1 98.19 228 VAL B O 1
ATOM 4180 N N . ALA B 1 229 ? -17.516 5.461 18.234 1 98.5 229 ALA B N 1
ATOM 4181 C CA . ALA B 1 229 ? -18.531 5.867 19.203 1 98.5 229 ALA B CA 1
ATOM 4182 C C . ALA B 1 229 ? -18.516 4.965 20.422 1 98.5 229 ALA B C 1
ATOM 4184 O O . ALA B 1 229 ? -18.703 5.434 21.547 1 98.5 229 ALA B O 1
ATOM 4185 N N . GLY B 1 230 ? -18.312 3.652 20.156 1 98.62 230 GLY B N 1
ATOM 4186 C CA . GLY B 1 230 ? -18.188 2.717 21.266 1 98.62 230 GLY B CA 1
ATOM 4187 C C . GLY B 1 230 ? -17.016 3.02 22.172 1 98.62 230 GLY B C 1
ATOM 4188 O O . GLY B 1 230 ? -17.141 2.99 23.391 1 98.62 230 GLY B O 1
ATOM 4189 N N . ILE B 1 231 ? -15.906 3.312 21.594 1 98.56 231 ILE B N 1
ATOM 4190 C CA . ILE B 1 231 ? -14.711 3.666 22.359 1 98.56 231 ILE B CA 1
ATOM 4191 C C . ILE B 1 231 ? -14.977 4.934 23.172 1 98.56 231 ILE B C 1
ATOM 4193 O O . ILE B 1 231 ? -14.633 5.012 24.344 1 98.56 231 ILE B O 1
ATOM 4197 N N . LEU B 1 232 ? -15.617 5.914 22.562 1 98.12 232 LEU B N 1
ATOM 4198 C CA . LEU B 1 232 ? -15.969 7.148 23.25 1 98.12 232 LEU B CA 1
ATOM 4199 C C . LEU B 1 232 ? -16.891 6.867 24.438 1 98.12 232 LEU B C 1
ATOM 4201 O O . LEU B 1 232 ? -16.688 7.418 25.516 1 98.12 232 LEU B O 1
ATOM 4205 N N . SER B 1 233 ? -17.891 6.035 24.172 1 98.19 233 SER B N 1
ATOM 4206 C CA . SER B 1 233 ? -18.812 5.656 25.25 1 98.19 233 SER B CA 1
ATOM 4207 C C . SER B 1 233 ? -18.062 5.094 26.453 1 98.19 233 SER B C 1
ATOM 4209 O O . SER B 1 233 ? -18.344 5.473 27.594 1 98.19 233 SER B O 1
ATOM 4211 N N . GLY B 1 234 ? -17.156 4.191 26.172 1 98.06 234 GLY B N 1
ATOM 4212 C CA . GLY B 1 234 ? -16.375 3.586 27.234 1 98.06 234 GLY B CA 1
ATOM 4213 C C . GLY B 1 234 ? -15.516 4.586 27.984 1 98.06 234 GLY B C 1
ATOM 4214 O O . GLY B 1 234 ? -15.516 4.613 29.219 1 98.06 234 GLY B O 1
ATOM 4215 N N . GLU B 1 235 ? -14.812 5.449 27.297 1 97.38 235 GLU B N 1
ATOM 4216 C CA . GLU B 1 235 ? -13.844 6.359 27.891 1 97.38 235 GLU B CA 1
ATOM 4217 C C . GLU B 1 235 ? -14.539 7.531 28.578 1 97.38 235 GLU B C 1
ATOM 4219 O O . GLU B 1 235 ? -14.023 8.07 29.562 1 97.38 235 GLU B O 1
ATOM 4224 N N . LEU B 1 236 ? -15.695 7.863 28.078 1 94.75 236 LEU B N 1
ATOM 4225 C CA . LEU B 1 236 ? -16.422 8.977 28.672 1 94.75 236 LEU B CA 1
ATOM 4226 C C . LEU B 1 236 ? -17.359 8.484 29.781 1 94.75 236 LEU B C 1
ATOM 4228 O O . LEU B 1 236 ? -17.891 9.281 30.547 1 94.75 236 LEU B O 1
ATOM 4232 N N . GLY B 1 237 ? -17.625 7.176 29.859 1 94.88 237 GLY B N 1
ATOM 4233 C CA . GLY B 1 237 ? -18.406 6.574 30.922 1 94.88 237 GLY B CA 1
ATOM 4234 C C . GLY B 1 237 ? -19.906 6.734 30.75 1 94.88 237 GLY B C 1
ATOM 4235 O O . GLY B 1 237 ? -20.656 6.703 31.734 1 94.88 237 GLY B O 1
ATOM 4236 N N . GLU B 1 238 ? -20.359 7.062 29.594 1 95.56 238 GLU B N 1
ATOM 4237 C CA . GLU B 1 238 ? -21.766 7.184 29.281 1 95.56 238 GLU B CA 1
ATOM 4238 C C . GLU B 1 238 ? -22.062 6.668 27.875 1 95.56 238 GLU B C 1
ATOM 4240 O O . GLU B 1 238 ? -21.234 6.789 26.969 1 95.56 238 GLU B O 1
ATOM 4245 N N . PRO B 1 239 ? -23.219 6.145 27.766 1 97.31 239 PRO B N 1
ATOM 4246 C CA . PRO B 1 239 ? -23.562 5.621 26.438 1 97.31 239 PRO B CA 1
ATOM 4247 C C . PRO B 1 239 ? -23.672 6.715 25.391 1 97.31 239 PRO B C 1
ATOM 4249 O O . PRO B 1 239 ? -24.312 7.742 25.625 1 97.31 239 PRO B O 1
ATOM 4252 N N . ILE B 1 240 ? -23.016 6.59 24.312 1 98.12 240 ILE B N 1
ATOM 4253 C CA . ILE B 1 240 ? -23.078 7.465 23.156 1 98.12 240 ILE B CA 1
ATOM 4254 C C . ILE B 1 240 ? -23.688 6.711 21.969 1 98.12 240 ILE B C 1
ATOM 4256 O O . ILE B 1 240 ? -23.141 5.707 21.516 1 98.12 240 ILE B O 1
ATOM 4260 N N . ALA B 1 241 ? -24.859 7.117 21.516 1 98.44 241 ALA B N 1
ATOM 4261 C CA . ALA B 1 241 ? -25.484 6.484 20.375 1 98.44 241 ALA B CA 1
ATOM 4262 C C . ALA B 1 241 ? -24.781 6.863 19.078 1 98.44 241 ALA B C 1
ATOM 4264 O O . ALA B 1 241 ? -24.25 7.969 18.953 1 98.44 241 ALA B O 1
ATOM 4265 N N . PHE B 1 242 ? -24.766 5.988 18.156 1 98.75 242 PHE B N 1
ATOM 4266 C CA . PHE B 1 242 ? -24.188 6.273 16.844 1 98.75 242 PHE B CA 1
ATOM 4267 C C . PHE B 1 242 ? -25.297 6.531 15.828 1 98.75 242 PHE B C 1
ATOM 4269 O O . PHE B 1 242 ? -26.266 5.785 15.758 1 98.75 242 PHE B O 1
ATOM 4276 N N . ASP B 1 243 ? -25.203 7.551 15.102 1 98.75 243 ASP B N 1
ATOM 4277 C CA . ASP B 1 243 ? -26.094 7.875 14 1 98.75 243 ASP B CA 1
ATOM 4278 C C . ASP B 1 243 ? -25.328 8.086 12.703 1 98.75 243 ASP B C 1
ATOM 4280 O O . ASP B 1 243 ? -24.812 9.18 12.445 1 98.75 243 ASP B O 1
ATOM 4284 N N . GLY B 1 244 ? -25.266 7.109 11.867 1 98.44 244 GLY B N 1
ATOM 4285 C CA . GLY B 1 244 ? -24.594 7.168 10.586 1 98.44 244 GLY B CA 1
ATOM 4286 C C . GLY B 1 244 ? -25.516 7.492 9.43 1 98.44 244 GLY B C 1
ATOM 4287 O O . GLY B 1 244 ? -25.156 7.32 8.266 1 98.44 244 GLY B O 1
ATOM 4288 N N . SER B 1 245 ? -26.75 7.934 9.719 1 98.38 245 SER B N 1
ATOM 4289 C CA . SER B 1 245 ? -27.766 8.156 8.68 1 98.38 245 SER B CA 1
ATOM 4290 C C . SER B 1 245 ? -27.547 9.492 7.98 1 98.38 245 SER B C 1
ATOM 4292 O O . SER B 1 245 ? -26.984 10.422 8.562 1 98.38 245 SER B O 1
ATOM 4294 N N . TYR B 1 246 ? -27.984 9.492 6.711 1 98.25 246 TYR B N 1
ATOM 4295 C CA . TYR B 1 246 ? -27.938 10.734 5.953 1 98.25 246 TYR B CA 1
ATOM 4296 C C . TYR B 1 246 ? -28.766 11.82 6.637 1 98.25 246 TYR B C 1
ATOM 4298 O O . TYR B 1 246 ? -28.312 12.961 6.758 1 98.25 246 TYR B O 1
ATOM 4306 N N . GLU B 1 247 ? -29.938 11.492 7.109 1 98.25 247 GLU B N 1
ATOM 4307 C CA . GLU B 1 247 ? -30.828 12.445 7.758 1 98.25 247 GLU B CA 1
ATOM 4308 C C . GLU B 1 247 ? -30.203 13.039 9.008 1 98.25 247 GLU B C 1
ATOM 4310 O O . GLU B 1 247 ? -30.203 14.258 9.203 1 98.25 247 GLU B O 1
ATOM 4315 N N . GLY B 1 248 ? -29.672 12.164 9.867 1 98.31 248 GLY B N 1
ATOM 4316 C CA . GLY B 1 248 ? -29.016 12.641 11.07 1 98.31 248 GLY B CA 1
ATOM 4317 C C . GLY B 1 248 ? -27.828 13.547 10.781 1 98.31 248 GLY B C 1
ATOM 4318 O O . GLY B 1 248 ? -27.656 14.586 11.422 1 98.31 248 GLY B O 1
ATOM 4319 N N . PHE B 1 249 ? -27.031 13.18 9.812 1 98.62 249 PHE B N 1
ATOM 4320 C CA . PHE B 1 249 ? -25.844 13.953 9.438 1 98.62 249 PHE B CA 1
ATOM 4321 C C . PHE B 1 249 ? -26.234 15.328 8.922 1 98.62 249 PHE B C 1
ATOM 4323 O O . PHE B 1 249 ? -25.688 16.344 9.359 1 98.62 249 PHE B O 1
ATOM 4330 N N . MET B 1 250 ? -27.25 15.398 8.031 1 98.19 250 MET B N 1
ATOM 4331 C CA . MET B 1 250 ? -27.641 16.656 7.41 1 98.19 250 MET B CA 1
ATOM 4332 C C . MET B 1 250 ? -28.359 17.562 8.406 1 98.19 250 MET B C 1
ATOM 4334 O O . MET B 1 250 ? -28.234 18.781 8.344 1 98.19 250 MET B O 1
ATOM 4338 N N . GLU B 1 251 ? -29.109 16.984 9.281 1 98.12 251 GLU B N 1
ATOM 4339 C CA . GLU B 1 251 ? -29.797 17.766 10.289 1 98.12 251 GLU B CA 1
ATOM 4340 C C . GLU B 1 251 ? -28.812 18.484 11.203 1 98.12 251 GLU B C 1
ATOM 4342 O O . GLU B 1 251 ? -29.016 19.656 11.531 1 98.12 251 GLU B O 1
ATOM 4347 N N . PHE B 1 252 ? -27.75 17.812 11.578 1 98.25 252 PHE B N 1
ATOM 4348 C CA . PHE B 1 252 ? -26.828 18.406 12.539 1 98.25 252 PHE B CA 1
ATOM 4349 C C . PHE B 1 252 ? -25.766 19.25 11.828 1 98.25 252 PHE B C 1
ATOM 4351 O O . PHE B 1 252 ? -25.516 20.391 12.219 1 98.25 252 PHE B O 1
ATOM 4358 N N . TRP B 1 253 ? -25.141 18.703 10.812 1 98 253 TRP B N 1
ATOM 4359 C CA . TRP B 1 253 ? -23.969 19.328 10.195 1 98 253 TRP B CA 1
ATOM 4360 C C . TRP B 1 253 ? -24.391 20.219 9.031 1 98 253 TRP B C 1
ATOM 4362 O O . TRP B 1 253 ? -23.641 21.109 8.625 1 98 253 TRP B O 1
ATOM 4372 N N . GLY B 1 254 ? -25.578 19.938 8.422 1 97.62 254 GLY B N 1
ATOM 4373 C CA . GLY B 1 254 ? -26.062 20.781 7.336 1 97.62 254 GLY B CA 1
ATOM 4374 C C . GLY B 1 254 ? -26 22.266 7.656 1 97.62 254 GLY B C 1
ATOM 4375 O O . GLY B 1 254 ? -25.312 23.016 6.973 1 97.62 254 GLY B O 1
ATOM 4376 N N . PRO B 1 255 ? -26.672 22.703 8.734 1 97.38 255 PRO B N 1
ATOM 4377 C CA . PRO B 1 255 ? -26.688 24.109 9.102 1 97.38 255 PRO B CA 1
ATOM 4378 C C . PRO B 1 255 ? -25.312 24.625 9.539 1 97.38 255 PRO B C 1
ATOM 4380 O O . PRO B 1 255 ? -25.047 25.828 9.469 1 97.38 255 PRO B O 1
ATOM 4383 N N . ARG B 1 256 ? -24.422 23.781 9.953 1 95.94 256 ARG B N 1
ATOM 4384 C CA . ARG B 1 256 ? -23.141 24.156 10.523 1 95.94 256 ARG B CA 1
ATOM 4385 C C . ARG B 1 256 ? -22.062 24.266 9.438 1 95.94 256 ARG B C 1
ATOM 4387 O O . ARG B 1 256 ? -21.141 25.078 9.539 1 95.94 256 ARG B O 1
ATOM 4394 N N . MET B 1 257 ? -22.188 23.422 8.406 1 95 257 MET B N 1
ATOM 4395 C CA . MET B 1 257 ? -21.156 23.344 7.383 1 95 257 MET B CA 1
ATOM 4396 C C . MET B 1 257 ? -21.672 23.844 6.039 1 95 257 MET B C 1
ATOM 4398 O O . MET B 1 257 ? -20.891 24.062 5.113 1 95 257 MET B O 1
ATOM 4402 N N . GLY B 1 258 ? -22.969 24.031 5.914 1 94.31 258 GLY B N 1
ATOM 4403 C CA . GLY B 1 258 ? -23.547 24.453 4.652 1 94.31 258 GLY B CA 1
ATOM 4404 C C . GLY B 1 258 ? -23.375 23.438 3.541 1 94.31 258 GLY B C 1
ATOM 4405 O O . GLY B 1 258 ? -23.625 22.25 3.74 1 94.31 258 GLY B O 1
ATOM 4406 N N . LYS B 1 259 ? -22.969 23.922 2.348 1 90.5 259 LYS B N 1
ATOM 4407 C CA . LYS B 1 259 ? -22.844 23.078 1.16 1 90.5 259 LYS B CA 1
ATOM 4408 C C . LYS B 1 259 ? -21.75 22.031 1.352 1 90.5 259 LYS B C 1
ATOM 4410 O O . LYS B 1 259 ? -21.766 20.984 0.707 1 90.5 259 LYS B O 1
ATOM 4415 N N . LYS B 1 260 ? -20.859 22.312 2.189 1 92.19 260 LYS B N 1
ATOM 4416 C CA . LYS B 1 260 ? -19.766 21.375 2.461 1 92.19 260 LYS B CA 1
ATOM 4417 C C . LYS B 1 260 ? -20.281 20.078 3.049 1 92.19 260 LYS B C 1
ATOM 4419 O O . LYS B 1 260 ? -19.672 19.016 2.875 1 92.19 260 LYS B O 1
ATOM 4424 N N . ALA B 1 261 ? -21.406 20.109 3.719 1 96 261 ALA B N 1
ATOM 4425 C CA . ALA B 1 261 ? -21.953 18.922 4.379 1 96 261 ALA B CA 1
ATOM 4426 C C . ALA B 1 261 ? -22.266 17.828 3.363 1 96 261 ALA B C 1
ATOM 4428 O O . ALA B 1 261 ? -21.875 16.656 3.553 1 96 261 ALA B O 1
ATOM 4429 N N . GLU B 1 262 ? -22.938 18.188 2.283 1 95.12 262 GLU B N 1
ATOM 4430 C CA . GLU B 1 262 ? -23.281 17.219 1.245 1 95.12 262 GLU B CA 1
ATOM 4431 C C . GLU B 1 262 ? -22.016 16.641 0.599 1 95.12 262 GLU B C 1
ATOM 4433 O O . GLU B 1 262 ? -21.953 15.445 0.323 1 95.12 262 GLU B O 1
ATOM 4438 N N . ARG B 1 263 ? -21.078 17.516 0.336 1 93.06 263 ARG B N 1
ATOM 4439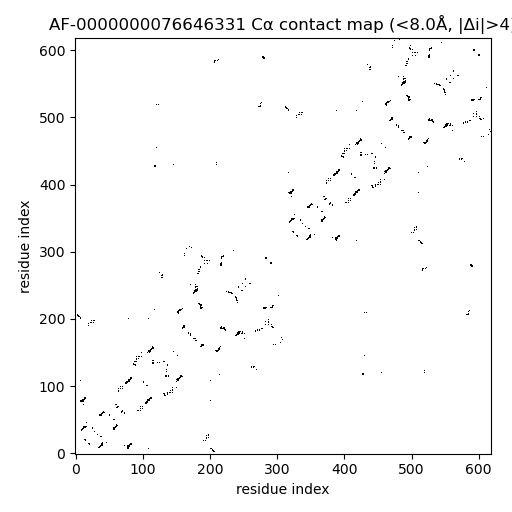 C CA . ARG B 1 263 ? -19.812 17.078 -0.26 1 93.06 263 ARG B CA 1
ATOM 4440 C C . ARG B 1 263 ? -19.094 16.094 0.651 1 93.06 263 ARG B C 1
ATOM 4442 O O . ARG B 1 263 ? -18.547 15.086 0.182 1 93.06 263 ARG B O 1
ATOM 4449 N N . LEU B 1 264 ? -19.094 16.375 1.904 1 94.44 264 LEU B N 1
ATOM 4450 C CA . LEU B 1 264 ? -18.438 15.508 2.877 1 94.44 264 LEU B CA 1
ATOM 4451 C C . LEU B 1 264 ? -19.141 14.164 2.957 1 94.44 264 LEU B C 1
ATOM 4453 O O . LEU B 1 264 ? -18.5 13.117 3.027 1 94.44 264 LEU B O 1
ATOM 4457 N N . TRP B 1 265 ? -20.5 14.203 2.943 1 96.44 265 TRP B N 1
ATOM 4458 C CA . TRP B 1 265 ? -21.266 12.969 2.926 1 96.44 265 TRP B CA 1
ATOM 4459 C C . TRP B 1 265 ? -20.859 12.094 1.737 1 96.44 265 TRP B C 1
ATOM 4461 O O . TRP B 1 265 ? -20.547 10.914 1.902 1 96.44 265 TRP B O 1
ATOM 4471 N N . ASN B 1 266 ? -20.812 12.719 0.583 1 95.75 266 ASN B N 1
ATOM 4472 C CA . ASN B 1 266 ? -20.469 11.984 -0.633 1 95.75 266 ASN B CA 1
ATOM 4473 C C . ASN B 1 266 ? -19.047 11.453 -0.585 1 95.75 266 ASN B C 1
ATOM 4475 O O . ASN B 1 266 ? -18.781 10.336 -1.032 1 95.75 266 ASN B O 1
ATOM 4479 N N . PHE B 1 267 ? -18.188 12.219 -0.075 1 94.75 267 PHE B N 1
ATOM 4480 C CA . PHE B 1 267 ? -16.781 11.82 0.055 1 94.75 267 PHE B CA 1
ATOM 4481 C C . PHE B 1 267 ? -16.656 10.594 0.953 1 94.75 267 PHE B C 1
ATOM 4483 O O . PHE B 1 267 ? -15.953 9.641 0.613 1 94.75 267 PHE B O 1
ATOM 4490 N N . PHE B 1 268 ? -17.328 10.562 2.082 1 95.75 268 PHE B N 1
ATOM 4491 C CA . PHE B 1 268 ? -17.188 9.461 3.029 1 95.75 268 PHE B CA 1
ATOM 4492 C C . PHE B 1 268 ? -17.891 8.219 2.523 1 95.75 268 PHE B C 1
ATOM 4494 O O . PHE B 1 268 ? -17.469 7.094 2.812 1 95.75 268 PHE B O 1
ATOM 4501 N N . LYS B 1 269 ? -18.938 8.391 1.72 1 95.88 269 LYS B N 1
ATOM 4502 C CA . LYS B 1 269 ? -19.562 7.234 1.077 1 95.88 269 LYS B CA 1
ATOM 4503 C C . LYS B 1 269 ? -18.641 6.633 0.022 1 95.88 269 LYS B C 1
ATOM 4505 O O . LYS B 1 269 ? -18.625 5.414 -0.173 1 95.88 269 LYS B O 1
ATOM 4510 N N . PHE B 1 270 ? -17.906 7.508 -0.659 1 95.81 270 PHE B N 1
ATOM 4511 C CA . PHE B 1 270 ? -16.844 7.047 -1.555 1 95.81 270 PHE B CA 1
ATOM 4512 C C . PHE B 1 270 ? -15.789 6.254 -0.788 1 95.81 270 PHE B C 1
ATOM 4514 O O . PHE B 1 270 ? -15.383 5.176 -1.223 1 95.81 270 PHE B O 1
ATOM 4521 N N . GLU B 1 271 ? -15.375 6.781 0.361 1 95.44 271 GLU B N 1
ATOM 4522 C CA . GLU B 1 271 ? -14.43 6.055 1.197 1 95.44 271 GLU B CA 1
ATOM 4523 C C . GLU B 1 271 ? -15 4.711 1.636 1 95.44 271 GLU B C 1
ATOM 4525 O O . GLU B 1 271 ? -14.289 3.701 1.639 1 95.44 271 GLU B O 1
ATOM 4530 N N . GLN B 1 272 ? -16.25 4.742 2.023 1 96 272 GLN B N 1
ATOM 4531 C CA . GLN B 1 272 ? -16.906 3.521 2.463 1 96 272 GLN B CA 1
ATOM 4532 C C . GLN B 1 272 ? -16.906 2.469 1.358 1 96 272 GLN B C 1
ATOM 4534 O O . GLN B 1 272 ? -16.594 1.302 1.604 1 96 272 GLN B O 1
ATOM 4539 N N . ALA B 1 273 ? -17.188 2.885 0.172 1 95.38 273 ALA B N 1
ATOM 4540 C CA . ALA B 1 273 ? -17.281 1.972 -0.964 1 95.38 273 ALA B CA 1
ATOM 4541 C C . ALA B 1 273 ? -15.938 1.326 -1.259 1 95.38 273 ALA B C 1
ATOM 4543 O O . ALA B 1 273 ? -15.867 0.275 -1.901 1 95.38 273 ALA B O 1
ATOM 4544 N N . ASN B 1 274 ? -14.852 1.893 -0.789 1 95.94 274 ASN B N 1
ATOM 4545 C CA . ASN B 1 274 ? -13.516 1.417 -1.133 1 95.94 274 ASN B CA 1
ATOM 4546 C C . ASN B 1 274 ? -12.719 1.032 0.111 1 95.94 274 ASN B C 1
ATOM 4548 O O . ASN B 1 274 ? -11.5 0.868 0.047 1 95.94 274 ASN B O 1
ATOM 4552 N N . GLU B 1 275 ? -13.328 0.847 1.213 1 96.06 275 GLU B N 1
ATOM 4553 C CA . GLU B 1 275 ? -12.672 0.737 2.512 1 96.06 275 GLU B CA 1
ATOM 4554 C C . GLU B 1 275 ? -11.906 -0.576 2.633 1 96.06 275 GLU B C 1
ATOM 4556 O O . GLU B 1 275 ? -10.953 -0.676 3.414 1 96.06 275 GLU B O 1
ATOM 4561 N N . GLU B 1 276 ? -12.234 -1.562 1.767 1 96.56 276 GLU B N 1
ATOM 4562 C CA . GLU B 1 276 ? -11.555 -2.854 1.836 1 96.56 276 GLU B CA 1
ATOM 4563 C C . GLU B 1 276 ? -10.141 -2.766 1.279 1 96.56 276 GLU B C 1
ATOM 4565 O O . GLU B 1 276 ? -9.336 -3.684 1.465 1 96.56 276 GLU B O 1
ATOM 4570 N N . GLN B 1 277 ? -9.82 -1.688 0.651 1 95.88 277 GLN B N 1
ATOM 4571 C CA . GLN B 1 277 ? -8.492 -1.518 0.072 1 95.88 277 GLN B CA 1
ATOM 4572 C C . GLN B 1 277 ? -7.449 -1.276 1.156 1 95.88 277 GLN B C 1
ATOM 4574 O O . GLN B 1 277 ? -6.258 -1.503 0.938 1 95.88 277 GLN B O 1
ATOM 4579 N N . TRP B 1 278 ? -7.883 -0.821 2.264 1 96.19 278 TRP B N 1
ATOM 4580 C CA . TRP B 1 278 ? -6.945 -0.496 3.334 1 96.19 278 TRP B CA 1
ATOM 4581 C C . TRP B 1 278 ? -6.473 -1.759 4.047 1 96.19 278 TRP B C 1
ATOM 4583 O O . TRP B 1 278 ? -7.246 -2.701 4.23 1 96.19 278 TRP B O 1
ATOM 4593 N N . ALA B 1 279 ? -5.254 -1.746 4.418 1 96.19 279 ALA B N 1
ATOM 4594 C CA . ALA B 1 279 ? -4.652 -2.721 5.324 1 96.19 279 ALA B CA 1
ATOM 4595 C C . ALA B 1 279 ? -3.787 -2.033 6.375 1 96.19 279 ALA B C 1
ATOM 4597 O O . ALA B 1 279 ? -3.15 -1.016 6.094 1 96.19 279 ALA B O 1
ATOM 4598 N N . LEU B 1 280 ? -3.799 -2.525 7.578 1 97.12 280 LEU B N 1
ATOM 4599 C CA . LEU B 1 280 ? -2.883 -2.031 8.602 1 97.12 280 LEU B CA 1
ATOM 4600 C C . LEU B 1 280 ? -1.443 -2.406 8.266 1 97.12 280 LEU B C 1
ATOM 4602 O O . LEU B 1 280 ? -1.181 -3.508 7.777 1 97.12 280 LEU B O 1
ATOM 4606 N N . ASN B 1 281 ? -0.522 -1.446 8.469 1 96.81 281 ASN B N 1
ATOM 4607 C CA . ASN B 1 281 ? 0.868 -1.749 8.148 1 96.81 281 ASN B CA 1
ATOM 4608 C C . ASN B 1 281 ? 1.82 -1.201 9.211 1 96.81 281 ASN B C 1
ATOM 4610 O O . ASN B 1 281 ? 1.394 -0.518 10.141 1 96.81 281 ASN B O 1
ATOM 4614 N N . ASN B 1 282 ? 3.086 -1.473 9.102 1 97.44 282 ASN B N 1
ATOM 4615 C CA . ASN B 1 282 ? 4.02 -1.206 10.188 1 97.44 282 ASN B CA 1
ATOM 4616 C C . ASN B 1 282 ? 4.992 -0.085 9.836 1 97.44 282 ASN B C 1
ATOM 4618 O O . ASN B 1 282 ? 6.023 0.076 10.484 1 97.44 282 ASN B O 1
ATOM 4622 N N . PHE B 1 283 ? 4.742 0.671 8.758 1 97.94 283 PHE B N 1
ATOM 4623 C CA . PHE B 1 283 ? 5.699 1.662 8.289 1 97.94 283 PHE B CA 1
ATOM 4624 C C . PHE B 1 283 ? 5.973 2.707 9.367 1 97.94 283 PHE B C 1
ATOM 4626 O O . PHE B 1 283 ? 7.129 2.99 9.688 1 97.94 283 PHE B O 1
ATOM 4633 N N . VAL B 1 284 ? 4.895 3.248 9.953 1 98.38 284 VAL B N 1
ATOM 4634 C CA . VAL B 1 284 ? 5.043 4.316 10.938 1 98.38 284 VAL B CA 1
ATOM 4635 C C . VAL B 1 284 ? 5.785 3.793 12.156 1 98.38 284 VAL B C 1
ATOM 4637 O O . VAL B 1 284 ? 6.715 4.438 12.648 1 98.38 284 VAL B O 1
ATOM 4640 N N . GLU B 1 285 ? 5.395 2.658 12.602 1 98.44 285 GLU B N 1
ATOM 4641 C CA . GLU B 1 285 ? 6.07 2.061 13.75 1 98.44 285 GLU B CA 1
ATOM 4642 C C . GLU B 1 285 ? 7.562 1.894 13.484 1 98.44 285 GLU B C 1
ATOM 4644 O O . GLU B 1 285 ? 8.391 2.213 14.344 1 98.44 285 GLU B O 1
ATOM 4649 N N . ARG B 1 286 ? 7.887 1.434 12.344 1 98.06 286 ARG B N 1
ATOM 4650 C CA . ARG B 1 286 ? 9.281 1.194 11.977 1 98.06 286 ARG B CA 1
ATOM 4651 C C . ARG B 1 286 ? 10.07 2.5 11.953 1 98.06 286 ARG B C 1
ATOM 4653 O O . ARG B 1 286 ? 11.195 2.559 12.445 1 98.06 286 ARG B O 1
ATOM 4660 N N . ILE B 1 287 ? 9.539 3.545 11.414 1 98.5 287 ILE B N 1
ATOM 4661 C CA . ILE B 1 287 ? 10.227 4.82 11.25 1 98.5 287 ILE B CA 1
ATOM 4662 C C . ILE B 1 287 ? 10.344 5.516 12.609 1 98.5 287 ILE B C 1
ATOM 4664 O O . ILE B 1 287 ? 11.391 6.094 12.93 1 98.5 287 ILE B O 1
ATOM 4668 N N . LEU B 1 288 ? 9.289 5.391 13.445 1 98.56 288 LEU B N 1
ATOM 4669 C CA . LEU B 1 288 ? 9.266 6.098 14.719 1 98.56 288 LEU B CA 1
ATOM 4670 C C . LEU B 1 288 ? 10.07 5.344 15.773 1 98.56 288 LEU B C 1
ATOM 4672 O O . LEU B 1 288 ? 10.531 5.941 16.75 1 98.56 288 LEU B O 1
ATOM 4676 N N . GLY B 1 289 ? 10.18 4 15.672 1 98.12 289 GLY B N 1
ATOM 4677 C CA . GLY B 1 289 ? 10.828 3.186 16.688 1 98.12 289 GLY B CA 1
ATOM 4678 C C . GLY B 1 289 ? 9.969 2.973 17.922 1 98.12 289 GLY B C 1
ATOM 4679 O O . GLY B 1 289 ? 10.484 2.635 18.984 1 98.12 289 GLY B O 1
ATOM 4680 N N . ARG B 1 290 ? 8.711 3.283 17.812 1 98.12 290 ARG B N 1
ATOM 4681 C CA . ARG B 1 290 ? 7.695 3.096 18.828 1 98.12 290 ARG B CA 1
ATOM 4682 C C . ARG B 1 290 ? 6.324 2.85 18.219 1 98.12 290 ARG B C 1
ATOM 4684 O O . ARG B 1 290 ? 6.102 3.16 17.047 1 98.12 290 ARG B O 1
ATOM 4691 N N . LYS B 1 291 ? 5.418 2.264 19.016 1 97.75 291 LYS B N 1
ATOM 4692 C CA . LYS B 1 291 ? 4.047 2.098 18.547 1 97.75 291 LYS B CA 1
ATOM 4693 C C . LYS B 1 291 ? 3.355 3.447 18.375 1 97.75 291 LYS B C 1
ATOM 4695 O O . LYS B 1 291 ? 3.459 4.316 19.234 1 97.75 291 LYS B O 1
ATOM 4700 N N . PRO B 1 292 ? 2.645 3.668 17.203 1 97.94 292 PRO B N 1
ATOM 4701 C CA . PRO B 1 292 ? 1.909 4.918 17.016 1 97.94 292 PRO B CA 1
ATOM 4702 C C . PRO B 1 292 ? 0.733 5.074 17.969 1 97.94 292 PRO B C 1
ATOM 4704 O O . PRO B 1 292 ? 0.316 4.098 18.609 1 97.94 292 PRO B O 1
ATOM 4707 N N . THR B 1 293 ? 0.284 6.281 18.062 1 98.19 293 THR B N 1
ATOM 4708 C CA . THR B 1 293 ? -0.862 6.617 18.891 1 98.19 293 THR B CA 1
ATOM 4709 C C . THR B 1 293 ? -2.115 5.891 18.422 1 98.19 293 THR B C 1
ATOM 4711 O O . THR B 1 293 ? -2.389 5.84 17.219 1 98.19 293 THR B O 1
ATOM 4714 N N . THR B 1 294 ? -2.809 5.215 19.375 1 98.31 294 THR B N 1
ATOM 4715 C CA . THR B 1 294 ? -4.082 4.582 19.047 1 98.31 294 THR B CA 1
ATOM 4716 C C . THR B 1 294 ? -5.234 5.57 19.203 1 98.31 294 THR B C 1
ATOM 4718 O O . THR B 1 294 ? -5.082 6.605 19.859 1 98.31 294 THR B O 1
ATOM 4721 N N . VAL B 1 295 ? -6.387 5.277 18.625 1 98.12 295 VAL B N 1
ATOM 4722 C CA . VAL B 1 295 ? -7.574 6.113 18.781 1 98.12 295 VAL B CA 1
ATOM 4723 C C . VAL B 1 295 ? -7.953 6.207 20.25 1 98.12 295 VAL B C 1
ATOM 4725 O O . VAL B 1 295 ? -8.164 7.305 20.781 1 98.12 295 VAL B O 1
ATOM 4728 N N . ARG B 1 296 ? -8.023 5.051 20.953 1 98.62 296 ARG B N 1
ATOM 4729 C CA . ARG B 1 296 ? -8.352 5.047 22.375 1 98.62 296 ARG B CA 1
ATOM 4730 C C . ARG B 1 296 ? -7.336 5.855 23.172 1 98.62 296 ARG B C 1
ATOM 4732 O O . ARG B 1 296 ? -7.711 6.668 24.016 1 98.62 296 ARG B O 1
ATOM 4739 N N . GLY B 1 297 ? -6.055 5.582 22.875 1 98.56 297 GLY B N 1
ATOM 4740 C CA . GLY B 1 297 ? -5.012 6.324 23.562 1 98.56 297 GLY B CA 1
ATOM 4741 C C . GLY B 1 297 ? -5.129 7.828 23.391 1 98.56 297 GLY B C 1
ATOM 4742 O O . GLY B 1 297 ? -4.938 8.586 24.328 1 98.56 297 GLY B O 1
ATOM 4743 N N . TRP B 1 298 ? -5.426 8.273 22.219 1 98.5 298 TRP B N 1
ATOM 4744 C CA . TRP B 1 298 ? -5.59 9.695 21.922 1 98.5 298 TRP B CA 1
ATOM 4745 C C . TRP B 1 298 ? -6.785 10.266 22.688 1 98.5 298 TRP B C 1
ATOM 4747 O O . TRP B 1 298 ? -6.711 11.375 23.219 1 98.5 298 TRP B O 1
ATOM 4757 N N . ILE B 1 299 ? -7.902 9.539 22.703 1 98.38 299 ILE B N 1
ATOM 4758 C CA . ILE B 1 299 ? -9.109 9.977 23.406 1 98.38 299 ILE B CA 1
ATOM 4759 C C . ILE B 1 299 ? -8.82 10.141 24.891 1 98.38 299 ILE B C 1
ATOM 4761 O O . ILE B 1 299 ? -9.203 11.148 25.5 1 98.38 299 ILE B O 1
ATOM 4765 N N . VAL B 1 300 ? -8.109 9.156 25.453 1 98.44 300 VAL B N 1
ATOM 4766 C CA . VAL B 1 300 ? -7.754 9.219 26.859 1 98.44 300 VAL B CA 1
ATOM 4767 C C . VAL B 1 300 ? -6.879 10.445 27.125 1 98.44 300 VAL B C 1
ATOM 4769 O O . VAL B 1 300 ? -7.105 11.195 28.078 1 98.44 300 VAL B O 1
ATOM 4772 N N . GLU B 1 301 ? -5.934 10.656 26.266 1 98.19 301 GLU B N 1
ATOM 4773 C CA . GLU B 1 301 ? -5.004 11.781 26.391 1 98.19 301 GLU B CA 1
ATOM 4774 C C . GLU B 1 301 ? -5.738 13.117 26.312 1 98.19 301 GLU B C 1
ATOM 4776 O O . GLU B 1 301 ? -5.355 14.07 27 1 98.19 301 GLU B O 1
ATOM 4781 N N . HIS B 1 302 ? -6.789 13.234 25.578 1 97.81 302 HIS B N 1
ATOM 4782 C CA . HIS B 1 302 ? -7.402 14.523 25.297 1 97.81 302 HIS B CA 1
ATOM 4783 C C . HIS B 1 302 ? -8.805 14.609 25.875 1 97.81 302 HIS B C 1
ATOM 4785 O O . HIS B 1 302 ? -9.602 15.453 25.469 1 97.81 302 HIS B O 1
ATOM 4791 N N . LYS B 1 303 ? -9.125 13.742 26.75 1 97.25 303 LYS B N 1
ATOM 4792 C CA . LYS B 1 303 ? -10.477 13.594 27.266 1 97.25 303 LYS B CA 1
ATOM 4793 C C . LYS B 1 303 ? -11.016 14.914 27.797 1 97.25 303 LYS B C 1
ATOM 4795 O O . LYS B 1 303 ? -12.117 15.336 27.438 1 97.25 303 LYS B O 1
ATOM 4800 N N . ASP B 1 304 ? -10.234 15.633 28.625 1 96.69 304 ASP B N 1
ATOM 4801 C CA . ASP B 1 304 ? -10.664 16.891 29.219 1 96.69 304 ASP B CA 1
ATOM 4802 C C . ASP B 1 304 ? -10.938 17.953 28.141 1 96.69 304 ASP B C 1
ATOM 4804 O O . ASP B 1 304 ? -11.93 18.672 28.219 1 96.69 304 ASP B O 1
ATOM 4808 N N . GLY B 1 305 ? -10.016 17.984 27.172 1 96.25 305 GLY B N 1
ATOM 4809 C CA . GLY B 1 305 ? -10.211 18.906 26.078 1 96.25 305 GLY B CA 1
ATOM 4810 C C . GLY B 1 305 ? -11.469 18.625 25.266 1 96.25 305 GLY B C 1
ATOM 4811 O O . GLY B 1 305 ? -12.188 19.547 24.875 1 96.25 305 GLY B O 1
ATOM 4812 N N . LEU B 1 306 ? -11.688 17.344 25.016 1 96 306 LEU B N 1
ATOM 4813 C CA . LEU B 1 306 ? -12.867 16.938 24.266 1 96 306 LEU B CA 1
ATOM 4814 C C . LEU B 1 306 ? -14.141 17.312 25 1 96 306 LEU B C 1
ATOM 4816 O O . LEU B 1 306 ? -15.094 17.797 24.391 1 96 306 LEU B O 1
AT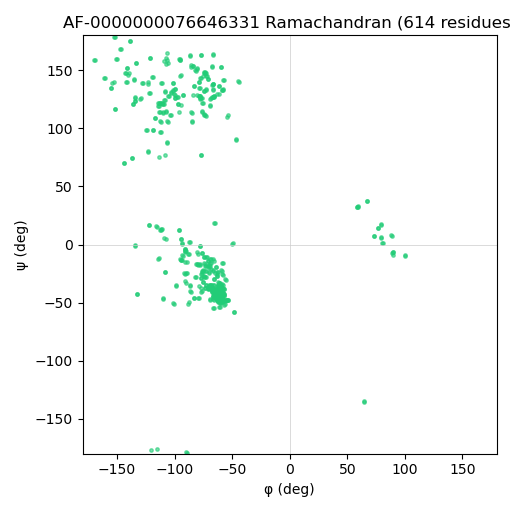OM 4820 N N . LEU B 1 307 ? -14.156 17.188 26.281 1 94.12 307 LEU B N 1
ATOM 4821 C CA . LEU B 1 307 ? -15.344 17.453 27.094 1 94.12 307 LEU B CA 1
ATOM 4822 C C . LEU B 1 307 ? -15.609 18.953 27.203 1 94.12 307 LEU B C 1
ATOM 4824 O O . LEU B 1 307 ? -16.719 19.359 27.562 1 94.12 307 LEU B O 1
ATOM 4828 N N . ASN B 1 308 ? -14.57 19.75 26.875 1 91.5 308 ASN B N 1
ATOM 4829 C CA . ASN B 1 308 ? -14.711 21.203 26.969 1 91.5 308 ASN B CA 1
ATOM 4830 C C . ASN B 1 308 ? -14.688 21.859 25.594 1 91.5 308 ASN B C 1
ATOM 4832 O O . ASN B 1 308 ? -14.531 23.078 25.469 1 91.5 308 ASN B O 1
ATOM 4836 N N . ALA B 1 309 ? -14.82 21.125 24.625 1 87.94 309 ALA B N 1
ATOM 4837 C CA . ALA B 1 309 ? -14.734 21.625 23.25 1 87.94 309 ALA B CA 1
ATOM 4838 C C . ALA B 1 309 ? -16.031 22.297 22.828 1 87.94 309 ALA B C 1
ATOM 4840 O O . ALA B 1 309 ? -17.109 21.953 23.312 1 87.94 309 ALA B O 1
#

Organism: Fusarium proliferatum (strain ET1) (NCBI:txid1227346)

Secondary structure (DSSP, 8-state):
--TTB-PPPSEEEETTTTSTTHHHHHHHHHHH-TTSEEEEE-SSHHHHHHHHHH-TTSEEE---TT-HHHHHHHHTT-SEEEE-PPTT--HHHHHHHHHHHHHHH---SEEEEEE---TT--GGGS-TTS-TTSHHHHHHHHHHHHHHHT--EEEEE--SEEGGGHHHHTHHHHHHSEEE----EEEEE-HHHHHHHHHHHHH--BGGGTT-EEE---SS-EEEHHHHHHHHHHHHTS--EEE--HHHHHHHHHHHHTHHHHHHHHHHHHHHHTGGG---BSHHHHHHTSPPPPHHHHHHHTHHHHHT-/--TTB-PPPSEEEETTTTSTTHHHHHHHHHHH-TTSEEEEE-SSHHHHHHHHHH-TTSEEE---TT-HHHHHHHHTT-SEEEE-PPTT--HHHHHHHHHHHHHHH---SEEEEEE---TT--GGGS-TTS-TTSHHHHHHHHHHHHHHHT--EEEEE--SEEGGGHHHHTHHHHHHSEEE----EEEEE-HHHHHHHHHHHHH--BGGGTT-EEE---SS-EEEHHHHHHHHHHHHTS--EEE--HHHHHHHHHHHHTHHHHHHHHHHHHHHHTGGG---BSHHHHHHTSPPPPHHHHHHHTHHHHHT-

Sequence (618 aa):
MDLSKKSIPKSILIFGAAGHIGQPLAAFLTREAPGIQLSLVARSPEKQKMLQNKFPKARVLAADYEDPSSLAAAVNGVEGVFVISSSGMSETSAMTNLTNALKQDGSAVHVIRLLGIFPEFNPQRVPTNLGPGTLPIEHPIAKRILDKSGLPVTYINSGASFIDNLWLQIQPVLLHKKFIWPEHRVPFLDPRDVAEVAGHLFLSDNTKHIGAFHTMNNGHDWLSFEEVAGILSGELGEPIAFDGSYEGFMEFWGPRMGKKAERLWNFFKFEQANEEQWALNNFVERILGRKPTTVRGWIVEHKDGLLNAMDLSKKSIPKSILIFGAAGHIGQPLAAFLTREAPGIQLSLVARSPEKQKMLQNKFPKARVLAADYEDPSSLAAAVNGVEGVFVISSSGMSETSAMTNLTNALKQDGSAVHVIRLLGIFPEFNPQRVPTNLGPGTLPIEHPIAKRILDKSGLPVTYINSGASFIDNLWLQIQPVLLHKKFIWPEHRVPFLDPRDVAEVAGHLFLSDNTKHIGAFHTMNNGHDWLSFEEVAGILSGELGEPIAFDGSYEGFMEFWGPRMGKKAERLWNFFKFEQANEEQWALNNFVERILGRKPTTVRGWIVEHKDGLLNA

pLDDT: mean 95.82, std 6.41, range [32.59, 98.94]

Solvent-accessible surface area (backbone atoms only — not comparable to full-atom values): 32167 Å² total; per-residue (Å²): 130,71,88,61,53,38,77,55,49,59,23,36,33,28,40,48,25,78,38,74,35,28,32,47,24,51,52,47,37,52,70,77,39,66,80,42,43,40,34,36,28,33,83,47,71,68,52,35,52,52,46,37,70,74,37,70,84,40,47,65,46,60,53,42,57,88,33,57,68,38,37,38,63,63,48,57,75,27,17,22,38,40,45,53,80,63,89,57,46,62,29,65,58,29,43,50,37,48,50,51,34,47,58,71,59,61,47,59,64,38,33,41,35,62,40,46,49,68,70,72,60,55,74,87,72,59,54,80,89,57,50,89,38,35,51,81,53,26,44,57,47,31,49,53,54,49,62,71,63,71,59,44,37,22,36,44,24,40,62,42,47,52,52,69,54,46,68,64,54,42,52,47,31,77,75,68,38,25,35,57,45,74,56,34,44,43,38,31,30,40,42,56,56,53,13,47,44,53,41,48,58,50,67,37,40,58,34,41,50,51,63,26,46,38,70,48,32,34,50,76,46,72,40,36,51,61,55,49,26,48,51,48,17,63,76,70,72,44,84,38,46,65,35,50,44,70,65,56,31,45,69,61,39,24,81,74,52,44,76,54,34,61,52,51,51,52,51,40,50,53,45,35,58,46,33,69,44,64,60,47,26,43,45,46,30,64,67,66,74,44,84,49,64,46,68,66,57,49,46,65,74,40,42,70,58,59,78,67,100,129,70,87,61,53,37,77,56,50,58,23,35,35,29,40,46,24,79,39,74,35,29,33,47,23,52,52,48,38,51,70,78,40,66,81,42,44,40,33,36,28,32,83,48,69,68,53,36,51,52,47,39,68,74,37,70,84,40,46,66,46,62,55,41,57,86,33,58,68,37,37,38,63,62,48,57,77,27,16,21,38,39,44,53,80,64,88,57,47,61,28,65,58,28,46,50,35,48,49,50,33,46,60,71,59,60,45,59,64,38,35,38,34,62,39,46,51,68,69,70,60,53,74,86,71,59,54,80,88,58,51,90,39,36,50,83,54,26,45,58,47,31,48,52,54,51,62,71,63,71,60,46,37,22,35,46,24,40,64,39,46,50,52,70,54,46,70,65,54,42,51,46,31,77,75,66,38,25,35,57,44,74,56,34,44,41,39,32,30,40,42,56,57,54,13,48,44,53,41,50,57,51,66,36,39,58,35,40,49,50,64,25,45,38,71,46,33,33,50,75,47,73,42,36,50,58,56,49,26,49,51,47,16,63,75,68,72,44,84,36,47,63,35,49,45,69,66,57,33,45,67,63,38,23,83,75,51,45,75,52,34,60,51,50,50,53,49,42,50,53,45,34,57,47,33,69,42,65,60,46,26,44,45,46,32,64,68,65,74,45,82,49,65,46,66,66,57,49,47,64,76,40,42,71,58,60,76,68,101

InterPro domains:
  IPR016040 NAD(P)-binding domain [PF13460] (16-159)
  IPR036291 NAD(P)-binding domain superfamily [SSF51735] (10-252)
  IPR051604 Ergot Alkaloid Biosynthesis Oxidoreductase [PTHR43162] (10-303)